Protein 3FVV (pdb70)

Nearest PDB structures (foldseek):
  3fvv-assembly1_A  TM=1.005E+00  e=2.961E-49  Bordetella pertussis
  5jjb-assembly1_A-2  TM=7.459E-01  e=6.438E-13  Mycobacterium avium 104
  1l7p-assembly2_B  TM=7.415E-01  e=2.964E-12  Methanocaldococcus jannaschii
  5t41-assembly1_A  TM=7.470E-01  e=2.449E-12  Mycobacterium avium 104
  4eze-assembly1_A  TM=8.118E-01  e=3.121E-11  Salmonella enterica subsp. enterica serovar Typhi str. Ty2

Secondary structure (DSSP, 8-state):
---EEEEE--BTTTBSS-HHHHHHHHHHHTTSSSSHHHHHHHHHHHHHHHHHT-S-HHHHHHHHHHHHHTS-HHHHHHHHHHHIIIIIGGG--HHHHHHHHHHHHTT-EEEEEESS-HHHHHHHHHHTT--EEEE-EEEEETTEEEEEEESS-SSTHHHHHHHHHHHHHTT--GGGSSEEEEEE--GGGHHHHHHSSEEEEES--HHHHHHHHHHT-EEE---/-EEEEE-TBTTTBSS-HHHHHHHHHHHTTSSSSHHHHHHHHHHHHHHHHTTSS-HHHHHHHHHHHHHTS-HHHHHHHHHHHIIIIIHHH--HHHHHHHHHHHHHT-EEEEEESS-HHHHHHHHHHTT--EEEE-EEEEETTEEEEEEESS-SSTHHHHHHHHHHHHHTT--GGGSSEEEEEE--GGGHHHHHHSSEEEEES--HHHHHHHHHHT-EEE---

Solvent-accessible surface area: 18667 Å² total; per-residue (Å²): 159,124,110,64,0,0,0,0,12,0,22,81,0,0,0,59,26,36,0,32,51,50,3,0,12,4,0,0,111,40,41,57,20,48,66,66,70,93,2,97,182,116,5,49,52,13,56,93,98,58,106,186,63,113,28,62,32,94,78,16,27,58,56,14,2,32,22,0,27,76,32,23,11,26,76,0,3,31,40,2,31,46,0,5,58,86,21,0,45,95,17,34,37,95,90,0,16,72,28,0,94,44,14,17,66,65,16,8,9,5,0,0,0,1,40,3,5,22,11,0,0,43,23,0,4,47,0,2,1,5,95,52,48,3,1,4,45,14,22,44,122,73,12,103,12,23,13,140,34,97,62,48,49,0,48,88,115,10,7,34,68,35,1,60,105,42,0,68,73,87,65,55,51,37,77,70,19,56,39,2,27,0,13,0,20,29,69,52,4,24,41,0,1,100,39,11,88,100,15,12,0,0,29,10,43,118,33,0,76,124,38,0,123,86,119,68,38,102,42,51,88,18,98,156,59,0,0,0,0,11,0,23,83,0,1,0,59,25,32,0,30,51,45,2,0,23,7,0,0,112,57,46,71,20,48,66,52,42,82,3,109,148,104,4,67,61,10,63,98,88,74,125,154,65,102,25,79,27,130,75,15,30,112,50,14,4,30,20,0,30,70,38,6,9,24,78,0,0,32,36,2,32,60,0,4,108,81,20,0,51,96,16,30,33,104,73,0,17,75,29,0,103,45,13,16,69,63,23,11,23,5,0,0,0,1,43,5,6,19,10,0,0,41,24,0,5,49,0,2,2,5,93,55,53,2,1,6,47,14,19,47,161,61,9,101,15,52,14,151,40,99,59,45,52,0,47,104,109,9,6,31,63,32,1,66,102,43,0,67,73,76,66,60,55,36,74,83,21,84,37,4,30,0,17,0,19,30,69,48,5,22,30,0,1,97,43,8,80,101,17,6,0,0,28,10,46,117,30,0,95,123,38,0,137,92,118,68,34,108,48,35,88,26,108

Organism: Bordetella pertussis (strain Tohama I / ATCC BAA-589 / NCTC 13251) (NCBI:txid257313)

Structure (mmCIF, N/CA/C/O backbone):
data_3FVV
#
_entry.id   3FVV
#
_cell.length_a   86.398
_cell.length_b   86.398
_cell.length_c   219.276
_cell.angle_alpha   90.00
_cell.angle_beta   90.00
_cell.angle_gamma   120.00
#
_symmetry.space_group_name_H-M   'P 61 2 2'
#
loop_
_entity.id
_entity.type
_entity.pdbx_description
1 polymer 'uncharacterized protein'
2 non-polymer 'SULFATE ION'
3 water water
#
loop_
_atom_site.group_PDB
_atom_site.id
_atom_site.type_symbol
_atom_site.label_atom_id
_atom_site.label_alt_id
_atom_site.label_comp_id
_atom_site.label_asym_id
_atom_site.label_entity_id
_atom_site.label_seq_id
_atom_site.pdbx_PDB_ins_code
_atom_site.Cartn_x
_atom_site.Cartn_y
_atom_site.Cartn_z
_atom_site.occupancy
_atom_site.B_iso_or_equiv
_atom_site.auth_seq_id
_atom_site.auth_comp_id
_atom_site.auth_asym_id
_atom_site.auth_atom_id
_atom_site.pdbx_PDB_model_num
ATOM 1 N N . THR A 1 2 ? 60.572 29.196 -21.869 1.00 44.22 2 THR A N 1
ATOM 2 C CA . THR A 1 2 ? 61.012 30.336 -20.988 1.00 43.68 2 THR A CA 1
ATOM 3 C C . THR A 1 2 ? 61.365 29.825 -19.562 1.00 41.73 2 THR A C 1
ATOM 4 O O . THR A 1 2 ? 60.948 28.740 -19.156 1.00 42.29 2 THR A O 1
ATOM 8 N N . THR A 1 3 ? 62.159 30.606 -18.836 1.00 39.13 3 THR A N 1
ATOM 9 C CA . THR A 1 3 ? 62.686 30.209 -17.538 1.00 36.62 3 THR A CA 1
ATOM 10 C C . THR A 1 3 ? 61.788 30.529 -16.316 1.00 33.75 3 THR A C 1
ATOM 11 O O . THR A 1 3 ? 62.133 30.194 -15.194 1.00 32.47 3 THR A O 1
ATOM 15 N N . ARG A 1 4 ? 60.649 31.182 -16.513 1.00 31.23 4 ARG A N 1
ATOM 16 C CA . ARG A 1 4 ? 59.784 31.517 -15.386 1.00 28.83 4 ARG A CA 1
ATOM 17 C C . ARG A 1 4 ? 59.285 30.294 -14.564 1.00 25.57 4 ARG A C 1
ATOM 18 O O . ARG A 1 4 ? 59.145 29.194 -15.079 1.00 25.16 4 ARG A O 1
ATOM 26 N N . ARG A 1 5 ? 59.066 30.484 -13.272 1.00 21.55 5 ARG A N 1
ATOM 27 C CA . ARG A 1 5 ? 58.479 29.432 -12.449 1.00 19.60 5 ARG A CA 1
ATOM 28 C C . ARG A 1 5 ? 57.125 29.891 -11.910 1.00 17.65 5 ARG A C 1
ATOM 29 O O . ARG A 1 5 ? 56.831 31.088 -11.874 1.00 16.09 5 ARG A O 1
ATOM 37 N N . LEU A 1 6 ? 56.295 28.930 -11.548 1.00 16.49 6 LEU A N 1
ATOM 38 C CA . LEU A 1 6 ? 54.993 29.217 -10.934 1.00 15.66 6 LEU A CA 1
ATOM 39 C C . LEU A 1 6 ? 55.116 28.844 -9.455 1.00 15.26 6 LEU A C 1
ATOM 40 O O . LEU A 1 6 ? 55.677 27.774 -9.106 1.00 13.66 6 LEU A O 1
ATOM 45 N N . ALA A 1 7 ? 54.574 29.703 -8.597 1.00 12.80 7 ALA A N 1
ATOM 46 C CA . ALA A 1 7 ? 54.547 29.396 -7.196 1.00 12.07 7 ALA A CA 1
ATOM 47 C C . ALA A 1 7 ? 53.157 29.550 -6.608 1.00 12.05 7 ALA A C 1
ATOM 48 O O . ALA A 1 7 ? 52.610 30.666 -6.526 1.00 13.93 7 ALA A O 1
ATOM 50 N N . LEU A 1 8 ? 52.615 28.447 -6.122 1.00 11.79 8 LEU A N 1
ATOM 51 C CA . LEU A 1 8 ? 51.295 28.394 -5.549 1.00 12.29 8 LEU A CA 1
ATOM 52 C C . LEU A 1 8 ? 51.420 28.136 -4.044 1.00 12.84 8 LEU A C 1
ATOM 53 O O . LEU A 1 8 ? 52.175 27.250 -3.594 1.00 12.49 8 LEU A O 1
ATOM 58 N N . PHE A 1 9 ? 50.624 28.886 -3.290 1.00 12.26 9 PHE A N 1
ATOM 59 C CA . PHE A 1 9 ? 50.561 28.770 -1.857 1.00 12.53 9 PHE A CA 1
ATOM 60 C C . PHE A 1 9 ? 49.179 28.453 -1.340 1.00 12.50 9 PHE A C 1
ATOM 61 O O . PHE A 1 9 ? 48.238 29.170 -1.597 1.00 12.07 9 PHE A O 1
ATOM 69 N N . ASP A 1 10 ? 49.081 27.387 -0.575 1.00 13.65 10 ASP A N 1
ATOM 70 C CA . ASP A 1 10 ? 47.929 27.170 0.314 1.00 13.44 10 ASP A CA 1
ATOM 71 C C . ASP A 1 10 ? 47.930 28.256 1.408 1.00 12.99 10 ASP A C 1
ATOM 72 O O . ASP A 1 10 ? 48.959 28.821 1.723 1.00 12.84 10 ASP A O 1
ATOM 77 N N . LEU A 1 11 ? 46.785 28.571 1.999 1.00 13.97 11 LEU A N 1
ATOM 78 C CA . LEU A 1 11 ? 46.733 29.562 3.070 1.00 12.90 11 LEU A CA 1
ATOM 79 C C . LEU A 1 11 ? 46.638 28.963 4.485 1.00 13.44 11 LEU A C 1
ATOM 80 O O . LEU A 1 11 ? 47.578 29.099 5.283 1.00 12.10 11 LEU A O 1
ATOM 85 N N . ASP A 1 12 ? 45.535 28.290 4.790 1.00 13.38 12 ASP A N 1
ATOM 86 C CA . ASP A 1 12 ? 45.237 27.967 6.187 1.00 13.62 12 ASP A CA 1
ATOM 87 C C . ASP A 1 12 ? 46.175 26.910 6.689 1.00 13.05 12 ASP A C 1
ATOM 88 O O . ASP A 1 12 ? 46.251 25.856 6.112 1.00 12.36 12 ASP A O 1
ATOM 93 N N . HIS A 1 13 ? 46.935 27.248 7.735 1.00 13.64 13 HIS A N 1
ATOM 94 C CA . HIS A 1 13 ? 47.936 26.361 8.355 1.00 14.54 13 HIS A CA 1
ATOM 95 C C . HIS A 1 13 ? 49.179 26.207 7.520 1.00 14.96 13 HIS A C 1
ATOM 96 O O . HIS A 1 13 ? 50.087 25.513 7.918 1.00 16.68 13 HIS A O 1
ATOM 103 N N . THR A 1 14 ? 49.243 26.869 6.375 1.00 14.63 14 THR A N 1
ATOM 104 C CA . THR A 1 14 ? 50.454 26.867 5.533 1.00 14.58 14 THR A CA 1
ATOM 105 C C . THR A 1 14 ? 51.122 28.218 5.683 1.00 13.58 14 THR A C 1
ATOM 106 O O . THR A 1 14 ? 52.211 28.303 6.185 1.00 15.36 14 THR A O 1
ATOM 110 N N . LEU A 1 15 ? 50.450 29.285 5.261 1.00 14.03 15 LEU A N 1
ATOM 111 C CA . LEU A 1 15 ? 51.012 30.624 5.418 1.00 14.74 15 LEU A CA 1
ATOM 112 C C . LEU A 1 15 ? 50.572 31.268 6.724 1.00 14.01 15 LEU A C 1
ATOM 113 O O . LEU A 1 15 ? 51.243 32.159 7.187 1.00 15.66 15 LEU A O 1
ATOM 118 N N . LEU A 1 16 ? 49.472 30.791 7.352 1.00 14.00 16 LEU A N 1
ATOM 119 C CA . LEU A 1 16 ? 49.001 31.342 8.610 1.00 13.39 16 LEU A CA 1
ATOM 120 C C . LEU A 1 16 ? 48.888 30.194 9.625 1.00 13.51 16 LEU A C 1
ATOM 121 O O . LEU A 1 16 ? 48.506 29.082 9.257 1.00 11.22 16 LEU A O 1
ATOM 126 N N . PRO A 1 17 ? 49.236 30.456 10.895 1.00 13.75 17 PRO A N 1
ATOM 127 C CA . PRO A 1 17 ? 49.187 29.417 11.905 1.00 14.58 17 PRO A CA 1
ATOM 128 C C . PRO A 1 17 ? 47.766 29.261 12.426 1.00 15.27 17 PRO A C 1
ATOM 129 O O . PRO A 1 17 ? 47.581 29.000 13.558 1.00 16.13 17 PRO A O 1
ATOM 133 N N . LEU A 1 18 ? 46.768 29.393 11.571 1.00 14.94 18 LEU A N 1
ATOM 134 C CA . LEU A 1 18 ? 45.408 29.244 11.990 1.00 14.99 18 LEU A CA 1
ATOM 135 C C . LEU A 1 18 ? 44.567 28.918 10.741 1.00 14.69 18 LEU A C 1
ATOM 136 O O . LEU A 1 18 ? 45.058 28.938 9.593 1.00 12.87 18 LEU A O 1
ATOM 141 N N . ASP A 1 19 ? 43.310 28.592 10.978 1.00 14.53 19 ASP A N 1
ATOM 142 C CA . ASP A 1 19 ? 42.332 28.411 9.916 1.00 14.62 19 ASP A CA 1
ATOM 143 C C . ASP A 1 19 ? 41.489 29.671 9.822 1.00 13.26 19 ASP A C 1
ATOM 144 O O . ASP A 1 19 ? 40.614 29.961 10.671 1.00 12.54 19 ASP A O 1
ATOM 149 N N . SER A 1 20 ? 41.705 30.395 8.747 1.00 11.78 20 SER A N 1
ATOM 150 C CA . SER A 1 20 ? 41.081 31.676 8.570 1.00 12.51 20 SER A CA 1
ATOM 151 C C . SER A 1 20 ? 39.529 31.521 8.415 1.00 12.66 20 SER A C 1
ATOM 152 O O . SER A 1 20 ? 38.772 32.390 8.791 1.00 13.90 20 SER A O 1
ATOM 155 N N . ASP A 1 21 ? 39.069 30.376 7.951 1.00 13.05 21 ASP A N 1
ATOM 156 C CA . ASP A 1 21 ? 37.624 30.152 7.689 1.00 12.99 21 ASP A CA 1
ATOM 157 C C . ASP A 1 21 ? 36.927 30.122 9.067 1.00 13.05 21 ASP A C 1
ATOM 158 O O . ASP A 1 21 ? 36.072 30.939 9.361 1.00 11.71 21 ASP A O 1
ATOM 163 N N . TYR A 1 22 ? 37.365 29.202 9.921 1.00 14.96 22 TYR A N 1
ATOM 164 C CA . TYR A 1 22 ? 36.852 29.048 11.289 1.00 15.43 22 TYR A CA 1
ATOM 165 C C . TYR A 1 22 ? 37.047 30.325 12.126 1.00 14.62 22 TYR A C 1
ATOM 166 O O . TYR A 1 22 ? 36.110 30.798 12.771 1.00 14.23 22 TYR A O 1
ATOM 175 N N . GLN A 1 23 ? 38.223 30.944 12.060 1.00 14.67 23 GLN A N 1
ATOM 176 C CA . GLN A 1 23 ? 38.478 32.168 12.875 1.00 13.92 23 GLN A CA 1
ATOM 177 C C . GLN A 1 23 ? 37.523 33.310 12.449 1.00 13.44 23 GLN A C 1
ATOM 178 O O . GLN A 1 23 ? 36.994 34.052 13.279 1.00 12.13 23 GLN A O 1
ATOM 184 N N . TRP A 1 24 ? 37.246 33.406 11.164 1.00 13.32 24 TRP A N 1
ATOM 185 C CA . TRP A 1 24 ? 36.260 34.379 10.726 1.00 12.96 24 TRP A CA 1
ATOM 186 C C . TRP A 1 24 ? 34.855 34.101 11.267 1.00 13.94 24 TRP A C 1
ATOM 187 O O . TRP A 1 24 ? 34.213 35.053 11.735 1.00 14.40 24 TRP A O 1
ATOM 198 N N . ALA A 1 25 ? 34.381 32.844 11.196 1.00 12.34 25 ALA A N 1
ATOM 199 C CA . ALA A 1 25 ? 33.096 32.458 11.788 1.00 12.85 25 ALA A CA 1
ATOM 200 C C . ALA A 1 25 ? 33.071 32.763 13.259 1.00 13.37 25 ALA A C 1
ATOM 201 O O . ALA A 1 25 ? 32.099 33.334 13.822 1.00 13.97 25 ALA A O 1
ATOM 203 N N . ASP A 1 26 ? 34.160 32.393 13.917 1.00 14.53 26 ASP A N 1
ATOM 204 C CA . ASP A 1 26 ? 34.253 32.583 15.337 1.00 14.75 26 ASP A CA 1
ATOM 205 C C . ASP A 1 26 ? 34.327 34.061 15.678 1.00 14.91 26 ASP A C 1
ATOM 206 O O . ASP A 1 26 ? 33.779 34.493 16.688 1.00 14.22 26 ASP A O 1
ATOM 211 N N . PHE A 1 27 ? 34.995 34.837 14.830 1.00 14.05 27 PHE A N 1
ATOM 212 C CA . PHE A 1 27 ? 35.087 36.278 15.014 1.00 13.81 27 PHE A CA 1
ATOM 213 C C . PHE A 1 27 ? 33.701 36.928 14.919 1.00 13.17 27 PHE A C 1
ATOM 214 O O . PHE A 1 27 ? 33.331 37.768 15.748 1.00 12.60 27 PHE A O 1
ATOM 222 N N . LEU A 1 28 ? 32.916 36.534 13.926 1.00 13.24 28 LEU A N 1
ATOM 223 C CA . LEU A 1 28 ? 31.543 37.055 13.797 1.00 12.78 28 LEU A CA 1
ATOM 224 C C . LEU A 1 28 ? 30.678 36.606 14.986 1.00 12.83 28 LEU A C 1
ATOM 225 O O . LEU A 1 28 ? 29.916 37.426 15.549 1.00 13.29 28 LEU A O 1
ATOM 230 N N . ALA A 1 29 ? 30.827 35.355 15.421 1.00 13.59 29 ALA A N 1
ATOM 231 C CA . ALA A 1 29 ? 30.078 34.840 16.609 1.00 14.23 29 ALA A CA 1
ATOM 232 C C . ALA A 1 29 ? 30.369 35.698 17.878 1.00 15.78 29 ALA A C 1
ATOM 233 O O . ALA A 1 29 ? 29.437 36.225 18.532 1.00 14.86 29 ALA A O 1
ATOM 235 N N . ARG A 1 30 ? 31.661 35.768 18.215 1.00 16.25 30 ARG A N 1
ATOM 236 C CA . ARG A 1 30 ? 32.217 36.507 19.359 1.00 18.36 30 ARG A CA 1
ATOM 237 C C . ARG A 1 30 ? 31.829 37.946 19.431 1.00 18.68 30 ARG A C 1
ATOM 238 O O . ARG A 1 30 ? 31.842 38.534 20.461 1.00 17.32 30 ARG A O 1
ATOM 246 N N . THR A 1 31 ? 31.623 38.540 18.284 1.00 20.27 31 THR A N 1
ATOM 247 C CA . THR A 1 31 ? 31.654 39.933 18.151 1.00 21.21 31 THR A CA 1
ATOM 248 C C . THR A 1 31 ? 30.312 40.682 17.923 1.00 23.28 31 THR A C 1
ATOM 249 O O . THR A 1 31 ? 30.329 41.757 17.359 1.00 25.88 31 THR A O 1
ATOM 253 N N . GLY A 1 32 ? 29.124 40.237 18.265 1.00 24.34 32 GLY A N 1
ATOM 254 C CA . GLY A 1 32 ? 28.456 39.082 17.874 1.00 25.03 32 GLY A CA 1
ATOM 255 C C . GLY A 1 32 ? 27.500 39.634 16.768 1.00 25.73 32 GLY A C 1
ATOM 256 O O . GLY A 1 32 ? 26.539 40.393 16.996 1.00 26.29 32 GLY A O 1
ATOM 257 N N . ARG A 1 33 ? 27.840 39.274 15.548 1.00 24.54 33 ARG A N 1
ATOM 258 C CA . ARG A 1 33 ? 27.204 39.732 14.368 1.00 24.66 33 ARG A CA 1
ATOM 259 C C . ARG A 1 33 ? 26.592 38.5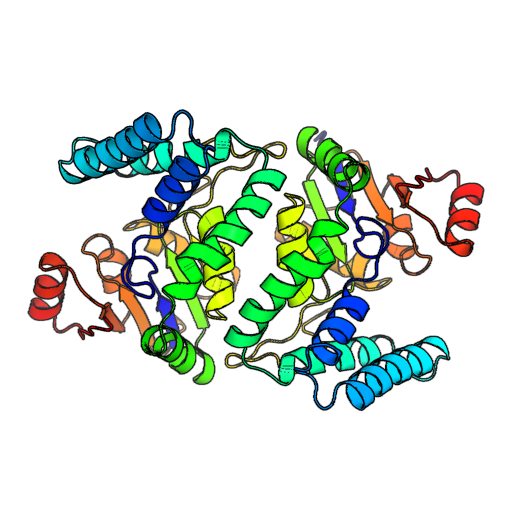31 13.710 1.00 24.87 33 ARG A C 1
ATOM 260 O O . ARG A 1 33 ? 26.210 38.602 12.575 1.00 24.79 33 ARG A O 1
ATOM 268 N N . ALA A 1 34 ? 26.502 37.419 14.444 1.00 25.56 34 ALA A N 1
ATOM 269 C CA . ALA A 1 34 ? 25.939 36.157 13.890 1.00 26.35 34 ALA A CA 1
ATOM 270 C C . ALA A 1 34 ? 24.852 35.661 14.843 1.00 27.42 34 ALA A C 1
ATOM 271 O O . ALA A 1 34 ? 24.605 34.463 14.934 1.00 28.24 34 ALA A O 1
ATOM 273 N N . GLY A 1 35 ? 24.244 36.599 15.583 1.00 28.93 35 GLY A N 1
ATOM 274 C CA . GLY A 1 35 ? 23.255 36.268 16.629 1.00 29.58 35 GLY A CA 1
ATOM 275 C C . GLY A 1 35 ? 23.807 36.332 18.044 1.00 30.47 35 GLY A C 1
ATOM 276 O O . GLY A 1 35 ? 24.821 36.960 18.321 1.00 29.25 35 GLY A O 1
ATOM 277 N N . ASP A 1 36 ? 23.104 35.696 18.979 1.00 32.18 36 ASP A N 1
ATOM 278 C CA . ASP A 1 36 ? 23.648 35.519 20.333 1.00 32.20 36 ASP A CA 1
ATOM 279 C C . ASP A 1 36 ? 24.993 34.779 20.258 1.00 31.60 36 ASP A C 1
ATOM 280 O O . ASP A 1 36 ? 25.100 33.684 19.650 1.00 30.92 36 ASP A O 1
ATOM 285 N N . PRO A 1 37 ? 26.031 35.380 20.862 1.00 30.52 37 PRO A N 1
ATOM 286 C CA . PRO A 1 37 ? 27.358 34.790 20.751 1.00 30.48 37 PRO A CA 1
ATOM 287 C C . PRO A 1 37 ? 27.410 33.267 20.986 1.00 30.74 37 PRO A C 1
ATOM 288 O O . PRO A 1 37 ? 27.932 32.520 20.140 1.00 29.02 37 PRO A O 1
ATOM 292 N N . ALA A 1 38 ? 26.820 32.820 22.112 1.00 31.38 38 ALA A N 1
ATOM 293 C CA . ALA A 1 38 ? 26.861 31.405 22.527 1.00 32.26 38 ALA A CA 1
ATOM 294 C C . ALA A 1 38 ? 26.307 30.477 21.466 1.00 33.02 38 ALA A C 1
ATOM 295 O O . ALA A 1 38 ? 26.940 29.509 21.071 1.00 33.77 38 ALA A O 1
ATOM 297 N N . GLU A 1 39 ? 25.114 30.795 21.006 1.00 34.68 39 GLU A N 1
ATOM 298 C CA . GLU A 1 39 ? 24.409 29.985 20.027 1.00 35.79 39 GLU A CA 1
ATOM 299 C C . GLU A 1 39 ? 25.171 30.008 18.692 1.00 35.79 39 GLU A C 1
ATOM 300 O O . GLU A 1 39 ? 25.233 29.002 17.966 1.00 35.33 39 GLU A O 1
ATOM 306 N N . ALA A 1 40 ? 25.742 31.173 18.377 1.00 35.74 40 ALA A N 1
ATOM 307 C CA . ALA A 1 40 ? 26.576 31.330 17.182 1.00 35.46 40 ALA A CA 1
ATOM 308 C C . ALA A 1 40 ? 27.789 30.388 17.225 1.00 35.48 40 ALA A C 1
ATOM 309 O O . ALA A 1 40 ? 28.036 29.619 16.298 1.00 35.08 40 ALA A O 1
ATOM 311 N N . ARG A 1 41 ? 28.550 30.448 18.308 1.00 35.75 41 ARG A N 1
ATOM 312 C CA . ARG A 1 41 ? 29.726 29.585 18.421 1.00 36.89 41 ARG A CA 1
ATOM 313 C C . ARG A 1 41 ? 29.277 28.123 18.445 1.00 36.76 41 ARG A C 1
ATOM 314 O O . ARG A 1 41 ? 29.919 27.249 17.839 1.00 35.60 41 ARG A O 1
ATOM 322 N N . ARG A 1 42 ? 28.163 27.869 19.135 1.00 36.75 42 ARG A N 1
ATOM 323 C CA . ARG A 1 42 ? 27.620 26.522 19.186 1.00 38.01 42 ARG A CA 1
ATOM 324 C C . ARG A 1 42 ? 27.274 26.029 17.786 1.00 37.57 42 ARG A C 1
ATOM 325 O O . ARG A 1 42 ? 27.648 24.926 17.406 1.00 36.83 42 ARG A O 1
ATOM 333 N N . ARG A 1 43 ? 26.567 26.858 17.015 1.00 37.08 43 ARG A N 1
ATOM 334 C CA . ARG A 1 43 ? 26.250 26.495 15.649 1.00 37.29 43 ARG A CA 1
ATOM 335 C C . ARG A 1 43 ? 27.497 26.305 14.770 1.00 35.77 43 ARG A C 1
ATOM 336 O O . ARG A 1 43 ? 27.554 25.355 13.997 1.00 34.78 43 ARG A O 1
ATOM 344 N N . ASN A 1 44 ? 28.486 27.195 14.893 1.00 34.76 44 ASN A N 1
ATOM 345 C CA . ASN A 1 44 ? 29.813 26.975 14.223 1.00 34.68 44 ASN A CA 1
ATOM 346 C C . ASN A 1 44 ? 30.464 25.616 14.535 1.00 35.19 44 ASN A C 1
ATOM 347 O O . ASN A 1 44 ? 30.889 24.880 13.628 1.00 34.59 44 ASN A O 1
ATOM 352 N N . ASP A 1 45 ? 30.542 25.297 15.828 1.00 35.55 45 ASP A N 1
ATOM 353 C CA . ASP A 1 45 ? 31.219 24.075 16.253 1.00 36.89 45 ASP A CA 1
ATOM 354 C C . ASP A 1 45 ? 30.434 22.870 15.778 1.00 37.02 45 ASP A C 1
ATOM 355 O O . ASP A 1 45 ? 31.009 21.909 15.232 1.00 36.95 45 ASP A O 1
ATOM 360 N N . ASP A 1 46 ? 29.124 22.947 15.925 1.00 36.92 46 ASP A N 1
ATOM 361 C CA . ASP A 1 46 ? 28.276 21.864 15.480 1.00 38.42 46 ASP A CA 1
ATOM 362 C C . ASP A 1 46 ? 28.400 21.600 13.938 1.00 38.78 46 ASP A C 1
ATOM 363 O O . ASP A 1 46 ? 28.431 20.428 13.507 1.00 37.37 46 ASP A O 1
ATOM 368 N N . LEU A 1 47 ? 28.495 22.671 13.125 1.00 38.68 47 LEU A N 1
ATOM 369 C CA . LEU A 1 47 ? 28.857 22.503 11.710 1.00 38.57 47 LEU A CA 1
ATOM 370 C C . LEU A 1 47 ? 30.191 21.751 11.545 1.00 38.54 47 LEU A C 1
ATOM 371 O O . LEU A 1 47 ? 30.264 20.762 10.838 1.00 38.07 47 LEU A O 1
ATOM 376 N N . MET A 1 48 ? 31.247 22.240 12.165 1.00 39.20 48 MET A N 1
ATOM 377 C CA . MET A 1 48 ? 32.547 21.593 12.021 1.00 40.16 48 MET A CA 1
ATOM 378 C C . MET A 1 48 ? 32.442 20.127 12.512 1.00 40.64 48 MET A C 1
ATOM 379 O O . MET A 1 48 ? 32.971 19.229 11.872 1.00 39.67 48 MET A O 1
ATOM 384 N N . GLU A 1 49 ? 31.747 19.893 13.633 1.00 41.55 49 GLU A N 1
ATOM 385 C CA . GLU A 1 49 ? 31.626 18.522 14.180 1.00 42.48 49 GLU A CA 1
ATOM 386 C C . GLU A 1 49 ? 30.931 17.611 13.141 1.00 42.92 49 GLU A C 1
ATOM 387 O O . GLU A 1 49 ? 31.499 16.594 12.752 1.00 42.86 49 GLU A O 1
ATOM 393 N N . ARG A 1 50 ? 29.746 17.996 12.653 1.00 42.66 50 ARG A N 1
ATOM 394 C CA . ARG A 1 50 ? 29.045 17.201 11.629 1.00 43.20 50 ARG A CA 1
ATOM 395 C C . ARG A 1 50 ? 29.871 16.994 10.336 1.00 43.28 50 ARG A C 1
ATOM 396 O O . ARG A 1 50 ? 29.854 15.895 9.755 1.00 43.36 50 ARG A O 1
ATOM 404 N N . TYR A 1 51 ? 30.597 18.025 9.894 1.00 42.59 51 TYR A N 1
ATOM 405 C CA . TYR A 1 51 ? 31.477 17.885 8.739 1.00 42.32 51 TYR A CA 1
ATOM 406 C C . TYR A 1 51 ? 32.597 16.901 9.079 1.00 42.23 51 TYR A C 1
ATOM 407 O O . TYR A 1 51 ? 32.806 15.956 8.352 1.00 41.75 51 TYR A O 1
ATOM 416 N N . ASN A 1 52 ? 33.289 17.120 10.192 1.00 42.30 52 ASN A N 1
ATOM 417 C CA . ASN A 1 52 ? 34.361 16.222 10.650 1.00 43.33 52 ASN A CA 1
ATOM 418 C C . ASN A 1 52 ? 33.948 14.761 10.872 1.00 43.78 52 ASN A C 1
ATOM 419 O O . ASN A 1 52 ? 34.753 13.868 10.676 1.00 43.23 52 ASN A O 1
ATOM 424 N N . ARG A 1 53 ? 32.702 14.533 11.281 1.00 44.79 53 ARG A N 1
ATOM 425 C CA . ARG A 1 53 ? 32.166 13.170 11.490 1.00 45.24 53 ARG A CA 1
ATOM 426 C C . ARG A 1 53 ? 31.714 12.515 10.167 1.00 44.88 53 ARG A C 1
ATOM 427 O O . ARG A 1 53 ? 31.528 11.301 10.100 1.00 45.48 53 ARG A O 1
ATOM 435 N N . GLY A 1 54 ? 31.578 13.323 9.114 1.00 44.30 54 GLY A N 1
ATOM 436 C CA . GLY A 1 54 ? 31.219 12.831 7.787 1.00 43.54 54 GLY A CA 1
ATOM 437 C C . GLY A 1 54 ? 29.750 13.010 7.469 1.00 42.72 54 GLY A C 1
ATOM 438 O O . GLY A 1 54 ? 29.274 12.502 6.469 1.00 42.86 54 GLY A O 1
ATOM 439 N N . GLU A 1 55 ? 29.042 13.784 8.283 1.00 41.65 55 GLU A N 1
ATOM 440 C CA . GLU A 1 55 ? 27.583 13.904 8.160 1.00 40.82 55 GLU A CA 1
ATOM 441 C C . GLU A 1 55 ? 27.164 15.038 7.219 1.00 39.50 55 GLU A C 1
ATOM 442 O O . GLU A 1 55 ? 26.017 15.050 6.777 1.00 38.82 55 GLU A O 1
ATOM 448 N N . LEU A 1 56 ? 28.091 15.976 6.921 1.00 38.00 56 LEU A N 1
ATOM 449 C CA . LEU A 1 56 ? 27.875 17.065 5.925 1.00 36.57 56 LEU A CA 1
ATOM 450 C C . LEU A 1 56 ? 28.879 16.981 4.755 1.00 35.48 56 LEU A C 1
ATOM 451 O O . LEU A 1 56 ? 30.008 16.530 4.919 1.00 35.87 56 LEU A O 1
ATOM 456 N N . THR A 1 57 ? 28.444 17.375 3.566 1.00 34.16 57 THR A N 1
ATOM 457 C CA . THR A 1 57 ? 29.300 17.430 2.400 1.00 32.94 57 THR A CA 1
ATOM 458 C C . THR A 1 57 ? 30.247 18.648 2.517 1.00 32.55 57 THR A C 1
ATOM 459 O O . THR A 1 57 ? 29.955 19.590 3.285 1.00 31.24 57 THR A O 1
ATOM 463 N N . ALA A 1 58 ? 31.345 18.623 1.755 1.00 30.59 58 ALA A N 1
ATOM 464 C CA . ALA A 1 58 ? 32.249 19.776 1.627 1.00 30.72 58 ALA A CA 1
ATOM 465 C C . ALA A 1 58 ? 31.510 21.027 1.116 1.00 30.12 58 ALA A C 1
ATOM 466 O O . ALA A 1 58 ? 31.672 22.085 1.690 1.00 30.91 58 ALA A O 1
ATOM 468 N N . GLU A 1 59 ? 30.646 20.870 0.106 1.00 29.89 59 GLU A N 1
ATOM 469 C CA . GLU A 1 59 ? 29.707 21.909 -0.384 1.00 29.32 59 GLU A CA 1
ATOM 470 C C . GLU A 1 59 ? 28.849 22.494 0.737 1.00 27.27 59 GLU A C 1
ATOM 471 O O . GLU A 1 59 ? 28.630 23.680 0.810 1.00 25.95 59 GLU A O 1
ATOM 477 N N . GLN A 1 60 ? 28.350 21.655 1.620 1.00 26.79 60 GLN A N 1
ATOM 478 C CA . GLN A 1 60 ? 27.414 22.115 2.627 1.00 26.17 60 GLN A CA 1
ATOM 479 C C . GLN A 1 60 ? 28.173 22.874 3.670 1.00 24.63 60 GLN A C 1
ATOM 480 O O . GLN A 1 60 ? 27.687 23.862 4.188 1.00 22.97 60 GLN A O 1
ATOM 486 N N . ALA A 1 61 ? 29.375 22.417 3.993 1.00 23.50 61 ALA A N 1
ATOM 487 C CA . ALA A 1 61 ? 30.155 23.151 4.977 1.00 23.73 61 ALA A CA 1
ATOM 488 C C . ALA A 1 61 ? 30.453 24.531 4.344 1.00 23.61 61 ALA A C 1
ATOM 489 O O . ALA A 1 61 ? 30.253 25.595 4.962 1.00 22.69 61 ALA A O 1
ATOM 491 N N . ALA A 1 62 ? 30.876 24.520 3.077 1.00 24.33 62 ALA A N 1
ATOM 492 C CA . ALA A 1 62 ? 31.240 25.802 2.405 1.00 23.73 62 ALA A CA 1
ATOM 493 C C . ALA A 1 62 ? 30.019 26.688 2.401 1.00 23.82 62 ALA A C 1
ATOM 494 O O . ALA A 1 62 ? 30.105 27.876 2.743 1.00 22.64 62 ALA A O 1
ATOM 496 N N . GLU A 1 63 ? 28.856 26.106 2.095 1.00 23.50 63 GLU A N 1
ATOM 497 C CA . GLU A 1 63 ? 27.618 26.901 2.126 1.00 23.70 63 GLU A CA 1
ATOM 498 C C . GLU A 1 63 ? 27.287 27.545 3.447 1.00 22.25 63 GLU A C 1
ATOM 499 O O . GLU A 1 63 ? 26.944 28.727 3.471 1.00 23.24 63 GLU A O 1
ATOM 505 N N . PHE A 1 64 ? 27.391 26.801 4.550 1.00 20.76 64 PHE A N 1
ATOM 506 C CA . PHE A 1 64 ? 27.155 27.398 5.903 1.00 19.26 64 PHE A CA 1
ATOM 507 C C . PHE A 1 64 ? 28.037 28.658 6.118 1.00 16.99 64 PHE A C 1
ATOM 508 O O . PHE A 1 64 ? 27.601 29.679 6.649 1.00 17.84 64 PHE A O 1
ATOM 516 N N . MET A 1 65 ? 29.297 28.539 5.749 1.00 15.50 65 MET A N 1
ATOM 517 C CA . MET A 1 65 ? 30.249 29.655 5.810 1.00 15.59 65 MET A CA 1
ATOM 518 C C . MET A 1 65 ? 29.818 30.862 4.960 1.00 14.72 65 MET A C 1
ATOM 519 O O . MET A 1 65 ? 29.882 31.994 5.406 1.00 16.48 65 MET A O 1
ATOM 524 N N . LEU A 1 66 ? 29.324 30.633 3.756 1.00 15.10 66 LEU A N 1
ATOM 525 C CA . LEU A 1 66 ? 28.852 31.720 2.894 1.00 15.05 66 LEU A CA 1
ATOM 526 C C . LEU A 1 66 ? 27.565 32.300 3.409 1.00 14.69 66 LEU A C 1
ATOM 527 O O . LEU A 1 66 ? 27.251 33.482 3.144 1.00 14.48 66 LEU A O 1
ATOM 532 N N . GLY A 1 67 ? 26.812 31.485 4.140 1.00 14.68 67 GLY A N 1
ATOM 533 C CA . GLY A 1 67 ? 25.569 31.931 4.725 1.00 14.02 67 GLY A CA 1
ATOM 534 C C . GLY A 1 67 ? 25.882 32.985 5.756 1.00 15.70 67 GLY A C 1
ATOM 535 O O . GLY A 1 67 ? 25.060 33.846 6.017 1.00 15.96 67 GLY A O 1
ATOM 536 N N . LEU A 1 68 ? 27.079 32.956 6.340 1.00 15.43 68 LEU A N 1
ATOM 537 C CA . LEU A 1 68 ? 27.448 34.033 7.245 1.00 15.78 68 LEU A CA 1
ATOM 538 C C . LEU A 1 68 ? 27.538 35.418 6.541 1.00 15.00 68 LEU A C 1
ATOM 539 O O . LEU A 1 68 ? 27.279 36.442 7.132 1.00 14.04 68 LEU A O 1
ATOM 544 N N . LEU A 1 69 ? 27.944 35.408 5.278 1.00 14.10 69 LEU A N 1
ATOM 545 C CA . LEU A 1 69 ? 28.013 36.620 4.453 1.00 13.30 69 LEU A CA 1
ATOM 546 C C . LEU A 1 69 ? 26.645 37.130 3.980 1.00 13.35 69 LEU A C 1
ATOM 547 O O . LEU A 1 69 ? 26.409 38.355 3.861 1.00 12.95 69 LEU A O 1
ATOM 552 N N . ALA A 1 70 ? 25.734 36.181 3.753 1.00 13.45 70 ALA A N 1
ATOM 553 C CA . ALA A 1 70 ? 24.392 36.442 3.256 1.00 12.74 70 ALA A CA 1
ATOM 554 C C . ALA A 1 70 ? 23.565 37.217 4.280 1.00 13.09 70 ALA A C 1
ATOM 555 O O . ALA A 1 70 ? 22.618 37.905 3.921 1.00 13.45 70 ALA A O 1
ATOM 557 N N . ALA A 1 71 ? 23.954 37.173 5.545 1.00 13.86 71 ALA A N 1
ATOM 558 C CA . ALA A 1 71 ? 23.161 37.776 6.622 1.00 14.20 71 ALA A CA 1
ATOM 559 C C . ALA A 1 71 ? 23.379 39.302 6.778 1.00 15.00 71 ALA A C 1
ATOM 560 O O . ALA A 1 71 ? 22.756 39.932 7.596 1.00 14.70 71 ALA A O 1
ATOM 562 N N . HIS A 1 72 ? 24.207 39.929 5.917 1.00 15.86 72 HIS A N 1
ATOM 563 C CA . HIS A 1 72 ? 24.658 41.301 6.138 1.00 14.14 72 HIS A CA 1
ATOM 564 C C . HIS A 1 72 ? 24.979 42.061 4.870 1.00 14.25 72 HIS A C 1
ATOM 565 O O . HIS A 1 72 ? 25.306 41.498 3.841 1.00 14.83 72 HIS A O 1
ATOM 572 N N . SER A 1 73 ? 24.946 43.361 4.958 1.00 13.32 73 SER A N 1
ATOM 573 C CA . SER A 1 73 ? 25.282 44.177 3.826 1.00 13.59 73 SER A CA 1
ATOM 574 C C . SER A 1 73 ? 26.790 44.035 3.552 1.00 12.83 73 SER A C 1
ATOM 575 O O . SER A 1 73 ? 27.593 43.829 4.481 1.00 13.58 73 SER A O 1
ATOM 578 N N . PRO A 1 74 ? 27.192 44.081 2.291 1.00 11.24 74 PRO A N 1
ATOM 579 C CA . PRO A 1 74 ? 28.616 44.008 2.013 1.00 11.71 74 PRO A CA 1
ATOM 580 C C . PRO A 1 74 ? 29.420 45.229 2.561 1.00 10.61 74 PRO A C 1
ATOM 581 O O . PRO A 1 74 ? 30.596 45.113 2.804 1.00 8.84 74 PRO A O 1
ATOM 585 N N . VAL A 1 75 ? 28.749 46.353 2.806 1.00 10.10 75 VAL A N 1
ATOM 586 C CA . VAL A 1 75 ? 29.387 47.502 3.407 1.00 10.45 75 VAL A CA 1
ATOM 587 C C . VAL A 1 75 ? 29.749 47.213 4.878 1.00 11.87 75 VAL A C 1
ATOM 588 O O . VAL A 1 75 ? 30.926 47.444 5.279 1.00 11.80 75 VAL A O 1
ATOM 592 N N . GLU A 1 76 ? 28.818 46.603 5.639 1.00 11.54 76 GLU A N 1
ATOM 593 C CA . GLU A 1 76 ? 29.120 46.182 7.003 1.00 12.83 76 GLU A CA 1
ATOM 594 C C . GLU A 1 76 ? 30.229 45.140 7.028 1.00 12.00 76 GLU A C 1
ATOM 595 O O . GLU A 1 76 ? 31.170 45.238 7.825 1.00 11.45 76 GLU A O 1
ATOM 601 N N . LEU A 1 77 ? 30.103 44.160 6.134 1.00 10.89 77 LEU A N 1
ATOM 602 C CA . LEU A 1 77 ? 31.057 43.013 6.073 1.00 9.88 77 LEU A CA 1
ATOM 603 C C . LEU A 1 77 ? 32.507 43.482 5.866 1.00 9.69 77 LEU A C 1
ATOM 604 O O . LEU A 1 77 ? 33.422 42.984 6.498 1.00 9.86 77 LEU A O 1
ATOM 609 N N . ALA A 1 78 ? 32.703 44.452 4.979 1.00 8.85 78 ALA A N 1
ATOM 610 C CA . ALA A 1 78 ? 33.997 45.020 4.789 1.00 9.13 78 ALA A CA 1
ATOM 611 C C . ALA A 1 78 ? 34.576 45.680 6.035 1.00 8.84 78 ALA A C 1
ATOM 612 O O . ALA A 1 78 ? 35.760 45.515 6.286 1.00 10.60 78 ALA A O 1
ATOM 614 N N . ALA A 1 79 ? 33.810 46.528 6.704 1.00 9.05 79 ALA A N 1
ATOM 615 C CA . ALA A 1 79 ? 34.218 47.202 7.924 1.00 9.73 79 ALA A CA 1
ATOM 616 C C . ALA A 1 79 ? 34.596 46.100 8.943 1.00 10.51 79 ALA A C 1
ATOM 617 O O . ALA A 1 79 ? 35.678 46.111 9.487 1.00 9.95 79 ALA A O 1
ATOM 619 N N . TRP A 1 80 ? 33.752 45.075 9.085 1.00 10.98 80 TRP A N 1
ATOM 620 C CA . TRP A 1 80 ? 34.067 44.000 10.037 1.00 11.49 80 TRP A CA 1
ATOM 621 C C . TRP A 1 80 ? 35.279 43.154 9.667 1.00 11.29 80 TRP A C 1
ATOM 622 O O . TRP A 1 80 ? 36.057 42.736 10.521 1.00 11.52 80 TRP A O 1
ATOM 633 N N . HIS A 1 81 ? 35.464 42.912 8.384 1.00 12.93 81 HIS A N 1
ATOM 634 C CA . HIS A 1 81 ? 36.645 42.201 7.952 1.00 11.73 81 HIS A CA 1
ATOM 635 C C . HIS A 1 81 ? 37.936 42.982 8.241 1.00 11.39 81 HIS A C 1
ATOM 636 O O . HIS A 1 81 ? 38.910 42.410 8.576 1.00 9.46 81 HIS A O 1
ATOM 643 N N . GLU A 1 82 ? 37.935 44.290 8.091 1.00 12.18 82 GLU A N 1
ATOM 644 C CA . GLU A 1 82 ? 39.111 45.062 8.483 1.00 13.60 82 GLU A CA 1
ATOM 645 C C . GLU A 1 82 ? 39.453 44.883 9.937 1.00 13.38 82 GLU A C 1
ATOM 646 O O . GLU A 1 82 ? 40.575 44.738 10.302 1.00 14.36 82 GLU A O 1
ATOM 652 N N . GLU A 1 83 ? 38.465 44.850 10.799 1.00 13.61 83 GLU A N 1
ATOM 653 C CA . GLU A 1 83 ? 38.740 44.614 12.195 1.00 14.15 83 GLU A CA 1
ATOM 654 C C . GLU A 1 83 ? 39.336 43.214 12.403 1.00 13.70 83 GLU A C 1
ATOM 655 O O . GLU A 1 83 ? 40.202 43.037 13.214 1.00 14.05 83 GLU A O 1
ATOM 661 N N . PHE A 1 84 ? 38.795 42.221 11.692 1.00 13.44 84 PHE A N 1
ATOM 662 C CA . PHE A 1 84 ? 39.289 40.861 11.666 1.00 13.35 84 PHE A CA 1
ATOM 663 C C . PHE A 1 84 ? 40.746 40.813 11.215 1.00 13.41 84 PHE A C 1
ATOM 664 O O . PHE A 1 84 ? 41.550 40.077 11.778 1.00 10.90 84 PHE A O 1
ATOM 672 N N . MET A 1 85 ? 41.059 41.583 10.187 1.00 12.84 85 MET A N 1
ATOM 673 C CA . MET A 1 85 ? 42.436 41.583 9.699 1.00 14.07 85 MET A CA 1
ATOM 674 C C . MET A 1 85 ? 43.339 42.123 10.778 1.00 13.78 85 MET A C 1
ATOM 675 O O . MET A 1 85 ? 44.353 41.507 11.097 1.00 14.10 85 MET A O 1
ATOM 680 N N . ARG A 1 86 ? 42.925 43.241 11.387 1.00 14.48 86 ARG A N 1
ATOM 681 C CA . ARG A 1 86 ? 43.743 43.929 12.403 1.00 14.83 86 ARG A CA 1
ATOM 682 C C . ARG A 1 86 ? 43.948 43.110 13.683 1.00 14.86 86 ARG A C 1
ATOM 683 O O . ARG A 1 86 ? 45.019 43.171 14.301 1.00 14.81 86 ARG A O 1
ATOM 691 N N . ASP A 1 87 ? 42.923 42.375 14.113 1.00 14.53 87 ASP A N 1
ATOM 692 C CA . ASP A 1 87 ? 42.889 41.766 15.471 1.00 14.59 87 ASP A CA 1
ATOM 693 C C . ASP A 1 87 ? 43.210 40.270 15.412 1.00 14.10 87 ASP A C 1
ATOM 694 O O . ASP A 1 87 ? 43.671 39.701 16.378 1.00 12.71 87 ASP A O 1
ATOM 699 N N . VAL A 1 88 ? 42.939 39.624 14.288 1.00 13.57 88 VAL A N 1
ATOM 700 C CA . VAL A 1 88 ? 43.200 38.192 14.171 1.00 13.25 88 VAL A CA 1
ATOM 701 C C . VAL A 1 88 ? 44.280 37.852 13.136 1.00 13.86 88 VAL A C 1
ATOM 702 O O . VAL A 1 88 ? 45.250 37.192 13.426 1.00 14.64 88 VAL A O 1
ATOM 706 N N . ILE A 1 89 ? 44.122 38.286 11.901 1.00 14.50 89 ILE A N 1
ATOM 707 C CA . ILE A 1 89 ? 45.016 37.791 10.879 1.00 14.28 89 ILE A CA 1
ATOM 708 C C . ILE A 1 89 ? 46.402 38.422 11.019 1.00 14.29 89 ILE A C 1
ATOM 709 O O . ILE A 1 89 ? 47.411 37.695 11.145 1.00 13.47 89 ILE A O 1
ATOM 714 N N . ARG A 1 90 ? 46.468 39.748 10.980 1.00 14.78 90 ARG A N 1
ATOM 715 C CA . ARG A 1 90 ? 47.766 40.425 10.965 1.00 16.25 90 ARG A CA 1
ATOM 716 C C . ARG A 1 90 ? 48.743 39.978 12.046 1.00 15.64 90 ARG A C 1
ATOM 717 O O . ARG A 1 90 ? 49.891 39.721 11.747 1.00 14.34 90 ARG A O 1
ATOM 725 N N . PRO A 1 91 ? 48.289 39.881 13.282 1.00 15.90 91 PRO A N 1
ATOM 726 C CA . PRO A 1 91 ? 49.257 39.469 14.281 1.00 17.01 91 PRO A CA 1
ATOM 727 C C . PRO A 1 91 ? 49.689 38.012 14.158 1.00 18.12 91 PRO A C 1
ATOM 728 O O . PRO A 1 91 ? 50.538 37.605 14.910 1.00 18.99 91 PRO A O 1
ATOM 732 N N . SER A 1 92 ? 49.071 37.207 13.303 1.00 16.59 92 SER A N 1
ATOM 733 C CA . SER A 1 92 ? 49.521 35.851 13.113 1.00 16.46 92 SER A CA 1
ATOM 734 C C . SER A 1 92 ? 50.472 35.732 11.913 1.00 16.28 92 SER A C 1
ATOM 735 O O . SER A 1 92 ? 50.879 34.633 11.566 1.00 15.51 92 SER A O 1
ATOM 738 N N . LEU A 1 93 ? 50.727 36.852 11.215 1.00 15.82 93 LEU A N 1
ATOM 739 C CA . LEU A 1 93 ? 51.669 36.865 10.144 1.00 16.29 93 LEU A CA 1
ATOM 740 C C . LEU A 1 93 ? 53.085 36.684 10.701 1.00 15.61 93 LEU A C 1
ATOM 741 O O . LEU A 1 93 ? 53.470 37.391 11.627 1.00 16.56 93 LEU A O 1
ATOM 746 N N . THR A 1 94 ? 53.840 35.724 10.187 1.00 14.06 94 THR A N 1
ATOM 747 C CA . THR A 1 94 ? 55.220 35.484 10.672 1.00 12.69 94 THR A CA 1
ATOM 748 C C . THR A 1 94 ? 56.181 35.834 9.550 1.00 13.28 94 THR A C 1
ATOM 749 O O . THR A 1 94 ? 55.840 35.702 8.346 1.00 10.76 94 THR A O 1
ATOM 753 N N . VAL A 1 95 ? 57.375 36.239 9.947 1.00 12.19 95 VAL A N 1
ATOM 754 C CA . VAL A 1 95 ? 58.431 36.528 9.023 1.00 13.06 95 VAL A CA 1
ATOM 755 C C . VAL A 1 95 ? 58.776 35.312 8.152 1.00 12.21 95 VAL A C 1
ATOM 756 O O . VAL A 1 95 ? 59.038 35.498 6.955 1.00 12.50 95 VAL A O 1
ATOM 760 N N . GLN A 1 96 ? 58.744 34.101 8.707 1.00 11.01 96 GLN A N 1
ATOM 761 C CA . GLN A 1 96 ? 58.955 32.894 7.916 1.00 11.77 96 GLN A CA 1
ATOM 762 C C . GLN A 1 96 ? 57.955 32.739 6.769 1.00 11.30 96 GLN A C 1
ATOM 763 O O . GLN A 1 96 ? 58.357 32.427 5.673 1.00 10.78 96 GLN A O 1
ATOM 769 N N . ALA A 1 97 ? 56.658 32.856 7.040 1.00 10.89 97 ALA A N 1
ATOM 770 C CA . ALA A 1 97 ? 55.639 32.775 5.981 1.00 11.71 97 ALA A CA 1
ATOM 771 C C . ALA A 1 97 ? 55.815 33.903 4.973 1.00 12.67 97 ALA A C 1
ATOM 772 O O . ALA A 1 97 ? 55.738 33.674 3.770 1.00 14.70 97 ALA A O 1
ATOM 774 N N . VAL A 1 98 ? 56.042 35.131 5.437 1.00 12.58 98 VAL A N 1
ATOM 775 C CA . VAL A 1 98 ? 56.236 36.252 4.525 1.00 12.89 98 VAL A CA 1
ATOM 776 C C . VAL A 1 98 ? 57.413 35.991 3.605 1.00 12.90 98 VAL A C 1
ATOM 777 O O . VAL A 1 98 ? 57.329 36.250 2.384 1.00 11.18 98 VAL A O 1
ATOM 781 N N . ASP A 1 99 ? 58.488 35.446 4.185 1.00 12.43 99 ASP A N 1
ATOM 782 C CA . ASP A 1 99 ? 59.738 35.237 3.454 1.00 12.95 99 ASP A CA 1
ATOM 783 C C . ASP A 1 99 ? 59.647 34.124 2.407 1.00 13.32 99 ASP A C 1
ATOM 784 O O . ASP A 1 99 ? 60.243 34.237 1.392 1.00 12.99 99 ASP A O 1
ATOM 789 N N . VAL A 1 100 ? 58.868 33.067 2.663 1.00 14.96 100 VAL A N 1
ATOM 790 C CA . VAL A 1 100 ? 58.645 32.002 1.669 1.00 14.93 100 VAL A CA 1
ATOM 791 C C . VAL A 1 100 ? 57.985 32.602 0.427 1.00 14.68 100 VAL A C 1
ATOM 792 O O . VAL A 1 100 ? 58.443 32.384 -0.723 1.00 16.17 100 VAL A O 1
ATOM 796 N N . VAL A 1 101 ? 56.990 33.441 0.654 1.00 13.03 101 VAL A N 1
ATOM 797 C CA . VAL A 1 101 ? 56.364 34.143 -0.440 1.00 12.56 101 VAL A CA 1
ATOM 798 C C . VAL A 1 101 ? 57.312 35.131 -1.105 1.00 12.40 101 VAL A C 1
ATOM 799 O O . VAL A 1 101 ? 57.508 35.110 -2.306 1.00 13.13 101 VAL A O 1
ATOM 803 N N . ARG A 1 102 ? 57.996 35.925 -0.317 1.00 12.30 102 ARG A N 1
ATOM 804 C CA . ARG A 1 102 ? 58.835 36.952 -0.835 1.00 13.78 102 ARG A CA 1
ATOM 805 C C . ARG A 1 102 ? 59.949 36.441 -1.680 1.00 13.53 102 ARG A C 1
ATOM 806 O O . ARG A 1 102 ? 60.290 37.075 -2.704 1.00 13.54 102 ARG A O 1
ATOM 814 N N . GLY A 1 103 ? 60.528 35.314 -1.287 1.00 12.97 103 GLY A N 1
ATOM 815 C CA . GLY A 1 103 ? 61.575 34.702 -2.107 1.00 12.70 103 GLY A CA 1
ATOM 816 C C . GLY A 1 103 ? 61.102 34.400 -3.527 1.00 12.34 103 GLY A C 1
ATOM 817 O O . GLY A 1 103 ? 61.824 34.607 -4.514 1.00 10.83 103 GLY A O 1
ATOM 818 N N . HIS A 1 104 ? 59.889 33.880 -3.644 1.00 12.30 104 HIS A N 1
ATOM 819 C CA . HIS A 1 104 ? 59.374 33.532 -4.985 1.00 11.32 104 HIS A CA 1
ATOM 820 C C . HIS A 1 104 ? 59.031 34.826 -5.723 1.00 11.33 104 HIS A C 1
ATOM 821 O O . HIS A 1 104 ? 59.348 34.950 -6.903 1.00 12.90 104 HIS A O 1
ATOM 828 N N . LEU A 1 105 ? 58.479 35.830 -5.052 1.00 11.07 105 LEU A N 1
ATOM 829 C CA . LEU A 1 105 ? 58.215 37.091 -5.736 1.00 12.03 105 LEU A CA 1
ATOM 830 C C . LEU A 1 105 ? 59.481 37.687 -6.324 1.00 11.60 105 LEU A C 1
ATOM 831 O O . LEU A 1 105 ? 59.504 38.129 -7.478 1.00 10.86 105 LEU A O 1
ATOM 836 N N . ALA A 1 106 ? 60.511 37.703 -5.494 1.00 11.62 106 ALA A N 1
ATOM 837 C CA . ALA A 1 106 ? 61.772 38.296 -5.823 1.00 12.97 106 ALA A CA 1
ATOM 838 C C . ALA A 1 106 ? 62.439 37.524 -6.976 1.00 12.68 106 ALA A C 1
ATOM 839 O O . ALA A 1 106 ? 63.161 38.131 -7.769 1.00 12.59 106 ALA A O 1
ATOM 841 N N . ALA A 1 107 ? 62.181 36.220 -7.108 1.00 12.20 107 ALA A N 1
ATOM 842 C CA . ALA A 1 107 ? 62.790 35.474 -8.229 1.00 11.68 107 ALA A CA 1
ATOM 843 C C . ALA A 1 107 ? 62.119 35.758 -9.572 1.00 12.42 107 ALA A C 1
ATOM 844 O O . ALA A 1 107 ? 62.565 35.285 -10.607 1.00 13.32 107 ALA A O 1
ATOM 846 N N . GLY A 1 108 ? 61.032 36.498 -9.557 1.00 12.22 108 GLY A N 1
ATOM 847 C CA . GLY A 1 108 ? 60.226 36.695 -10.742 1.00 13.40 108 GLY A CA 1
ATOM 848 C C . GLY A 1 108 ? 59.115 35.657 -10.893 1.00 12.82 108 GLY A C 1
ATOM 849 O O . GLY A 1 108 ? 58.507 35.586 -11.920 1.00 13.01 108 GLY A O 1
ATOM 850 N N . ASP A 1 109 ? 58.878 34.812 -9.908 1.00 12.42 109 ASP A N 1
ATOM 851 C CA . ASP A 1 109 ? 57.914 33.728 -10.075 1.00 12.56 109 ASP A CA 1
ATOM 852 C C . ASP A 1 109 ? 56.520 34.332 -10.236 1.00 12.94 109 ASP A C 1
ATOM 853 O O . ASP A 1 109 ? 56.260 35.432 -9.734 1.00 15.08 109 ASP A O 1
ATOM 858 N N . LEU A 1 110 ? 55.651 33.666 -10.990 1.00 13.02 110 LEU A N 1
ATOM 859 C CA . LEU A 1 110 ? 54.220 33.992 -10.990 1.00 13.75 110 LEU A CA 1
ATOM 860 C C . LEU A 1 110 ? 53.606 33.381 -9.717 1.00 13.06 110 LEU A C 1
ATOM 861 O O . LEU A 1 110 ? 53.609 32.192 -9.585 1.00 14.16 110 LEU A O 1
ATOM 866 N N . CYS A 1 111 ? 53.083 34.190 -8.811 1.00 13.15 111 CYS A N 1
ATOM 867 C CA . CYS A 1 111 ? 52.632 33.725 -7.473 1.00 14.00 111 CYS A CA 1
ATOM 868 C C . CYS A 1 111 ? 51.115 33.901 -7.272 1.00 13.93 111 CYS A C 1
ATOM 869 O O . CYS A 1 111 ? 50.554 34.920 -7.624 1.00 13.95 111 CYS A O 1
ATOM 872 N N . ALA A 1 112 ? 50.491 32.873 -6.669 1.00 14.37 112 ALA A N 1
ATOM 873 C CA . ALA A 1 112 ? 49.063 32.821 -6.414 1.00 12.49 112 ALA A CA 1
ATOM 874 C C . ALA A 1 112 ? 48.834 32.114 -5.080 1.00 13.03 112 ALA A C 1
ATOM 875 O O . ALA A 1 112 ? 49.538 31.119 -4.720 1.00 14.45 112 ALA A O 1
ATOM 877 N N . LEU A 1 113 ? 47.828 32.617 -4.374 1.00 11.72 113 LEU A N 1
ATOM 878 C CA . LEU A 1 113 ? 47.269 31.980 -3.208 1.00 13.11 113 LEU A CA 1
ATOM 879 C C . LEU A 1 113 ? 46.087 31.103 -3.652 1.00 12.81 113 LEU A C 1
ATOM 880 O O . LEU A 1 113 ? 45.172 31.586 -4.354 1.00 11.36 113 LEU A O 1
ATOM 885 N N . VAL A 1 114 ? 46.149 29.812 -3.277 1.00 12.20 114 VAL A N 1
ATOM 886 C CA . VAL A 1 114 ? 45.128 28.850 -3.668 1.00 11.32 114 VAL A CA 1
ATOM 887 C C . VAL A 1 114 ? 44.494 28.240 -2.430 1.00 12.21 114 VAL A C 1
ATOM 888 O O . VAL A 1 114 ? 45.128 27.400 -1.738 1.00 12.70 114 VAL A O 1
ATOM 892 N N . THR A 1 115 ? 43.251 28.632 -2.153 1.00 11.94 115 THR A N 1
ATOM 893 C CA . THR A 1 115 ? 42.639 28.368 -0.867 1.00 12.49 115 THR A CA 1
ATOM 894 C C . THR A 1 115 ? 41.133 28.098 -0.952 1.00 13.08 115 THR A C 1
ATOM 895 O O . THR A 1 115 ? 40.423 28.746 -1.709 1.00 11.89 115 THR A O 1
ATOM 899 N N . ALA A 1 116 ? 40.657 27.155 -0.127 1.00 12.50 116 ALA A N 1
ATOM 900 C CA . ALA A 1 116 ? 39.233 26.839 -0.024 1.00 13.51 116 ALA A CA 1
ATOM 901 C C . ALA A 1 116 ? 38.515 27.931 0.727 1.00 12.87 116 ALA A C 1
ATOM 902 O O . ALA A 1 116 ? 37.310 28.039 0.611 1.00 13.90 116 ALA A O 1
ATOM 904 N N . THR A 1 117 ? 39.220 28.726 1.525 1.00 12.33 117 THR A N 1
ATOM 905 C CA . THR A 1 117 ? 38.518 29.770 2.282 1.00 10.95 117 THR A CA 1
ATOM 906 C C . THR A 1 117 ? 38.070 30.854 1.270 1.00 11.84 117 THR A C 1
ATOM 907 O O . THR A 1 117 ? 38.817 31.257 0.415 1.00 12.23 117 THR A O 1
ATOM 911 N N . ASN A 1 118 ? 36.819 31.280 1.370 1.00 12.29 118 ASN A N 1
ATOM 912 C CA . ASN A 1 118 ? 36.207 32.111 0.330 1.00 11.50 118 ASN A CA 1
ATOM 913 C C . ASN A 1 118 ? 36.934 33.432 0.053 1.00 11.78 118 ASN A C 1
ATOM 914 O O . ASN A 1 118 ? 37.555 34.038 0.978 1.00 8.58 118 ASN A O 1
ATOM 919 N N . SER A 1 119 ? 36.878 33.845 -1.227 1.00 9.64 119 SER A N 1
ATOM 920 C CA . SER A 1 119 ? 37.578 35.015 -1.702 1.00 11.20 119 SER A CA 1
ATOM 921 C C . SER A 1 119 ? 37.205 36.360 -1.008 1.00 10.82 119 SER A C 1
ATOM 922 O O . SER A 1 119 ? 38.038 37.234 -0.911 1.00 10.20 119 SER A O 1
ATOM 925 N N . PHE A 1 120 ? 36.004 36.508 -0.451 1.00 11.32 120 PHE A N 1
ATOM 926 C CA . PHE A 1 120 ? 35.737 37.665 0.362 1.00 9.86 120 PHE A CA 1
ATOM 927 C C . PHE A 1 120 ? 36.661 37.704 1.598 1.00 10.02 120 PHE A C 1
ATOM 928 O O . PHE A 1 120 ? 37.226 38.731 1.947 1.00 10.52 120 PHE A O 1
ATOM 936 N N . VAL A 1 121 ? 36.780 36.579 2.257 1.00 9.72 121 VAL A N 1
ATOM 937 C CA . VAL A 1 121 ? 37.625 36.451 3.435 1.00 10.65 121 VAL A CA 1
ATOM 938 C C . VAL A 1 121 ? 39.103 36.502 3.098 1.00 10.77 121 VAL A C 1
ATOM 939 O O . VAL A 1 121 ? 39.856 37.060 3.852 1.00 11.54 121 VAL A O 1
ATOM 943 N N . THR A 1 122 ? 39.523 35.998 1.950 1.00 9.98 122 THR A N 1
ATOM 944 C CA . THR A 1 122 ? 40.955 35.852 1.684 1.00 11.14 122 THR A CA 1
ATOM 945 C C . THR A 1 122 ? 41.594 36.874 0.762 1.00 11.11 122 THR A C 1
ATOM 946 O O . THR A 1 122 ? 42.791 36.956 0.715 1.00 10.82 122 THR A O 1
ATOM 950 N N . ALA A 1 123 ? 40.804 37.616 0.004 1.00 10.71 123 ALA A N 1
ATOM 951 C CA . ALA A 1 123 ? 41.373 38.665 -0.883 1.00 11.15 123 ALA A CA 1
ATOM 952 C C . ALA A 1 123 ? 42.343 39.613 -0.174 1.00 10.18 123 ALA A C 1
ATOM 953 O O . ALA A 1 123 ? 43.461 39.799 -0.638 1.00 12.31 123 ALA A O 1
ATOM 955 N N . PRO A 1 124 ? 41.972 40.181 0.971 1.00 10.05 124 PRO A N 1
ATOM 956 C CA . PRO A 1 124 ? 42.933 41.109 1.650 1.00 10.29 124 PRO A CA 1
ATOM 957 C C . PRO A 1 124 ? 44.157 40.393 2.243 1.00 10.65 124 PRO A C 1
ATOM 958 O O . PRO A 1 124 ? 45.148 41.014 2.507 1.00 9.50 124 PRO A O 1
ATOM 962 N N . ILE A 1 125 ? 44.054 39.090 2.460 1.00 10.94 125 ILE A N 1
ATOM 963 C CA . ILE A 1 125 ? 45.171 38.276 2.965 1.00 10.15 125 ILE A CA 1
ATOM 964 C C . ILE A 1 125 ? 46.189 38.018 1.852 1.00 10.58 125 ILE A C 1
ATOM 965 O O . ILE A 1 125 ? 47.407 38.081 2.097 1.00 8.03 125 ILE A O 1
ATOM 970 N N . ALA A 1 126 ? 45.715 37.731 0.633 1.00 10.22 126 ALA A N 1
ATOM 971 C CA . ALA A 1 126 ? 46.637 37.682 -0.506 1.00 10.37 126 ALA A CA 1
ATOM 972 C C . ALA A 1 126 ? 47.362 38.991 -0.683 1.00 11.93 126 ALA A C 1
ATOM 973 O O . ALA A 1 126 ? 48.614 39.033 -0.873 1.00 13.07 126 ALA A O 1
ATOM 975 N N . ARG A 1 127 ? 46.615 40.079 -0.644 1.00 11.66 127 ARG A N 1
ATOM 976 C CA . ARG A 1 127 ? 47.231 41.389 -0.679 1.00 11.78 127 ARG A CA 1
ATOM 977 C C . ARG A 1 127 ? 48.247 41.615 0.466 1.00 12.21 127 ARG A C 1
ATOM 978 O O . ARG A 1 127 ? 49.312 42.236 0.254 1.00 10.84 127 ARG A O 1
ATOM 986 N N . ALA A 1 128 ? 47.945 41.148 1.671 1.00 11.33 128 ALA A N 1
ATOM 987 C CA . ALA A 1 128 ? 48.912 41.319 2.780 1.00 10.97 128 ALA A CA 1
ATOM 988 C C . ALA A 1 128 ? 50.251 40.636 2.512 1.00 10.67 128 ALA A C 1
ATOM 989 O O . ALA A 1 128 ? 51.277 41.063 3.036 1.00 9.39 128 ALA A O 1
ATOM 991 N N . PHE A 1 129 ? 50.251 39.611 1.659 1.00 9.60 129 PHE A N 1
ATOM 992 C CA . PHE A 1 129 ? 51.483 38.926 1.306 1.00 10.40 129 PHE A CA 1
ATOM 993 C C . PHE A 1 129 ? 52.148 39.472 0.055 1.00 11.15 129 PHE A C 1
ATOM 994 O O . PHE A 1 129 ? 53.183 38.983 -0.324 1.00 10.70 129 PHE A O 1
ATOM 1002 N N . GLY A 1 130 ? 51.535 40.468 -0.598 1.00 9.73 130 GLY A N 1
ATOM 1003 C CA . GLY A 1 130 ? 52.023 40.958 -1.891 1.00 10.75 130 GLY A CA 1
ATOM 1004 C C . GLY A 1 130 ? 51.706 40.067 -3.072 1.00 11.44 130 GLY A C 1
ATOM 1005 O O . GLY A 1 130 ? 52.350 40.146 -4.100 1.00 12.46 130 GLY A O 1
ATOM 1006 N N . VAL A 1 131 ? 50.764 39.154 -2.899 1.00 11.58 131 VAL A N 1
ATOM 1007 C CA . VAL A 1 131 ? 50.450 38.182 -3.901 1.00 10.84 131 VAL A CA 1
ATOM 1008 C C . VAL A 1 131 ? 49.279 38.779 -4.677 1.00 11.67 131 VAL A C 1
ATOM 1009 O O . VAL A 1 131 ? 48.287 39.211 -4.067 1.00 11.18 131 VAL A O 1
ATOM 1013 N N . GLN A 1 132 ? 49.380 38.768 -6.005 1.00 12.47 132 GLN A N 1
ATOM 1014 C CA . GLN A 1 132 ? 48.459 39.522 -6.864 1.00 12.91 132 GLN A CA 1
ATOM 1015 C C . GLN A 1 132 ? 47.381 38.627 -7.393 1.00 12.68 132 GLN A C 1
ATOM 1016 O O . GLN A 1 132 ? 46.424 39.136 -7.950 1.00 14.77 132 GLN A O 1
ATOM 1022 N N . HIS A 1 133 ? 47.496 37.310 -7.215 1.00 11.88 133 HIS A N 1
ATOM 1023 C CA . HIS A 1 133 ? 46.508 36.345 -7.784 1.00 11.15 133 HIS A CA 1
ATOM 1024 C C . HIS A 1 133 ? 45.953 35.494 -6.692 1.00 12.07 133 HIS A C 1
ATOM 1025 O O . HIS A 1 133 ? 46.731 34.946 -5.876 1.00 13.27 133 HIS A O 1
ATOM 1032 N N . LEU A 1 134 ? 44.636 35.323 -6.703 1.00 10.53 134 LEU A N 1
ATOM 1033 C CA . LEU A 1 134 ? 43.933 34.548 -5.674 1.00 11.35 134 LEU A CA 1
ATOM 1034 C C . LEU A 1 134 ? 43.040 33.541 -6.363 1.00 11.45 134 LEU A C 1
ATOM 1035 O O . LEU A 1 134 ? 42.218 33.908 -7.186 1.00 11.31 134 LEU A O 1
ATOM 1040 N N . ILE A 1 135 ? 43.171 32.291 -5.989 1.00 11.16 135 ILE A N 1
ATOM 1041 C CA . ILE A 1 135 ? 42.382 31.247 -6.578 1.00 11.94 135 ILE A CA 1
ATOM 1042 C C . ILE A 1 135 ? 41.655 30.603 -5.389 1.00 11.90 135 ILE A C 1
ATOM 1043 O O . ILE A 1 135 ? 42.138 29.626 -4.755 1.00 10.73 135 ILE A O 1
ATOM 1048 N N . ALA A 1 136 ? 40.510 31.198 -5.064 1.00 10.69 136 ALA A N 1
ATOM 1049 C CA . ALA A 1 136 ? 39.727 30.852 -3.866 1.00 10.41 136 ALA A CA 1
ATOM 1050 C C . ALA A 1 136 ? 38.300 30.473 -4.229 1.00 11.15 136 ALA A C 1
ATOM 1051 O O . ALA A 1 136 ? 37.816 30.831 -5.276 1.00 11.09 136 ALA A O 1
ATOM 1053 N N . THR A 1 137 ? 37.617 29.736 -3.348 1.00 12.37 137 THR A N 1
ATOM 1054 C CA . THR A 1 137 ? 36.181 29.458 -3.538 1.00 12.09 137 THR A CA 1
ATOM 1055 C C . THR A 1 137 ? 35.502 30.832 -3.574 1.00 13.94 137 THR A C 1
ATOM 1056 O O . THR A 1 137 ? 35.812 31.713 -2.766 1.00 12.33 137 THR A O 1
ATOM 1060 N N . ASP A 1 138 ? 34.643 31.033 -4.554 1.00 12.75 138 ASP A N 1
ATOM 1061 C CA . ASP A 1 138 ? 34.037 32.327 -4.758 1.00 13.97 138 ASP A CA 1
ATOM 1062 C C . ASP A 1 138 ? 32.598 32.309 -4.316 1.00 14.39 138 ASP A C 1
ATOM 1063 O O . ASP A 1 138 ? 31.790 31.482 -4.770 1.00 13.35 138 ASP A O 1
ATOM 1068 N N . PRO A 1 139 ? 32.248 33.285 -3.485 1.00 14.35 139 PRO A N 1
ATOM 1069 C CA . PRO A 1 139 ? 30.863 33.408 -3.090 1.00 13.85 139 PRO A CA 1
ATOM 1070 C C . PRO A 1 139 ? 30.059 34.092 -4.176 1.00 14.60 139 PRO A C 1
ATOM 1071 O O . PRO A 1 139 ? 30.491 35.113 -4.702 1.00 14.37 139 PRO A O 1
ATOM 1075 N N . GLU A 1 140 ? 28.907 33.532 -4.546 1.00 13.32 140 GLU A N 1
ATOM 1076 C CA . GLU A 1 140 ? 28.010 34.218 -5.456 1.00 13.10 140 GLU A CA 1
ATOM 1077 C C . GLU A 1 140 ? 27.547 35.548 -4.794 1.00 12.16 140 GLU A C 1
ATOM 1078 O O . GLU A 1 140 ? 27.144 35.578 -3.599 1.00 10.14 140 GLU A O 1
ATOM 1084 N N . TYR A 1 141 ? 27.594 36.601 -5.599 1.00 10.35 141 TYR A N 1
ATOM 1085 C CA . TYR A 1 141 ? 27.196 37.976 -5.222 1.00 12.29 141 TYR A CA 1
ATOM 1086 C C . TYR A 1 141 ? 26.237 38.410 -6.259 1.00 11.46 141 TYR A C 1
ATOM 1087 O O . TYR A 1 141 ? 26.579 38.383 -7.429 1.00 13.60 141 TYR A O 1
ATOM 1096 N N . ARG A 1 142 ? 25.043 38.778 -5.882 1.00 11.58 142 ARG A N 1
ATOM 1097 C CA . ARG A 1 142 ? 24.019 39.159 -6.837 1.00 9.82 142 ARG A CA 1
ATOM 1098 C C . ARG A 1 142 ? 23.221 40.263 -6.205 1.00 10.03 142 ARG A C 1
ATOM 1099 O O . ARG A 1 142 ? 22.829 40.189 -4.999 1.00 9.96 142 ARG A O 1
ATOM 1107 N N . ASP A 1 143 ? 22.942 41.285 -7.003 1.00 8.86 143 ASP A N 1
ATOM 1108 C CA . ASP A 1 143 ? 22.082 42.335 -6.547 1.00 10.02 143 ASP A CA 1
ATOM 1109 C C . ASP A 1 143 ? 22.634 42.979 -5.236 1.00 9.28 143 ASP A C 1
ATOM 1110 O O . ASP A 1 143 ? 21.880 43.416 -4.375 1.00 9.75 143 ASP A O 1
ATOM 1115 N N . GLY A 1 144 ? 23.947 43.102 -5.141 1.00 10.04 144 GLY A N 1
ATOM 1116 C CA . GLY A 1 144 ? 24.561 43.785 -4.036 1.00 10.47 144 GLY A CA 1
ATOM 1117 C C . GLY A 1 144 ? 24.626 42.965 -2.768 1.00 11.86 144 GLY A C 1
ATOM 1118 O O . GLY A 1 144 ? 24.902 43.500 -1.693 1.00 10.54 144 GLY A O 1
ATOM 1119 N N . ARG A 1 145 ? 24.408 41.668 -2.847 1.00 12.69 145 ARG A N 1
ATOM 1120 C CA . ARG A 1 145 ? 24.590 40.874 -1.632 1.00 13.91 145 ARG A CA 1
ATOM 1121 C C . ARG A 1 145 ? 25.108 39.486 -1.936 1.00 13.34 145 ARG A C 1
ATOM 1122 O O . ARG A 1 145 ? 24.919 38.961 -3.049 1.00 10.83 145 ARG A O 1
ATOM 1130 N N . TYR A 1 146 ? 25.821 38.923 -0.961 1.00 12.77 146 TYR A N 1
ATOM 1131 C CA . TYR A 1 146 ? 26.180 37.513 -1.042 1.00 12.98 146 TYR A CA 1
ATOM 1132 C C . TYR A 1 146 ? 24.938 36.652 -0.877 1.00 12.60 146 TYR A C 1
ATOM 1133 O O . TYR A 1 146 ? 24.104 36.902 -0.001 1.00 12.45 146 TYR A O 1
ATOM 1142 N N . THR A 1 147 ? 24.759 35.693 -1.770 1.00 13.15 147 THR A N 1
ATOM 1143 C CA . THR A 1 147 ? 23.558 34.856 -1.750 1.00 14.30 147 THR A CA 1
ATOM 1144 C C . THR A 1 147 ? 23.651 33.638 -0.817 1.00 13.85 147 THR A C 1
ATOM 1145 O O . THR A 1 147 ? 22.630 33.018 -0.523 1.00 14.24 147 THR A O 1
ATOM 1149 N N . GLY A 1 148 ? 24.849 33.266 -0.365 1.00 12.21 148 GLY A N 1
ATOM 1150 C CA . GLY A 1 148 ? 25.008 31.983 0.334 1.00 12.65 148 GLY A CA 1
ATOM 1151 C C . GLY A 1 148 ? 25.395 30.777 -0.519 1.00 13.91 148 GLY A C 1
ATOM 1152 O O . GLY A 1 148 ? 25.707 29.685 0.029 1.00 13.08 148 GLY A O 1
ATOM 1153 N N . ARG A 1 149 ? 25.438 30.965 -1.852 1.00 14.70 149 ARG A N 1
ATOM 1154 C CA . ARG A 1 149 ? 25.813 29.925 -2.785 1.00 14.25 149 ARG A CA 1
ATOM 1155 C C . ARG A 1 149 ? 27.229 30.107 -3.342 1.00 14.99 149 ARG A C 1
ATOM 1156 O O . ARG A 1 149 ? 27.775 31.232 -3.398 1.00 15.39 149 ARG A O 1
ATOM 1164 N N . ILE A 1 150 ? 27.838 29.004 -3.759 1.00 15.25 150 ILE A N 1
ATOM 1165 C CA . ILE A 1 150 ? 29.169 29.009 -4.407 1.00 15.83 150 ILE A CA 1
ATOM 1166 C C . ILE A 1 150 ? 29.043 29.345 -5.876 1.00 16.33 150 ILE A C 1
ATOM 1167 O O . ILE A 1 150 ? 28.171 28.825 -6.538 1.00 16.15 150 ILE A O 1
ATOM 1172 N N . GLU A 1 151 ? 29.911 30.222 -6.369 1.00 16.48 151 GLU A N 1
ATOM 1173 C CA . GLU A 1 151 ? 29.977 30.560 -7.758 1.00 18.59 151 GLU A CA 1
ATOM 1174 C C . GLU A 1 151 ? 31.096 29.758 -8.387 1.00 18.25 151 GLU A C 1
ATOM 1175 O O . GLU A 1 151 ? 32.291 29.935 -8.063 1.00 19.69 151 GLU A O 1
ATOM 1181 N N . GLY A 1 152 ? 30.733 28.830 -9.266 1.00 18.37 152 GLY A N 1
ATOM 1182 C CA . GLY A 1 152 ? 31.718 28.060 -10.033 1.00 16.67 152 GLY A CA 1
ATOM 1183 C C . GLY A 1 152 ? 32.325 26.923 -9.219 1.00 16.52 152 GLY A C 1
ATOM 1184 O O . GLY A 1 152 ? 31.642 26.320 -8.402 1.00 16.01 152 GLY A O 1
ATOM 1185 N N . THR A 1 153 ? 33.564 26.544 -9.526 1.00 15.54 153 THR A N 1
ATOM 1186 C CA . THR A 1 153 ? 34.149 25.370 -8.921 1.00 15.20 153 THR A CA 1
ATOM 1187 C C . THR A 1 153 ? 34.846 25.798 -7.618 1.00 15.52 153 THR A C 1
ATOM 1188 O O . THR A 1 153 ? 35.583 26.772 -7.617 1.00 14.22 153 THR A O 1
ATOM 1192 N N . PRO A 1 154 ? 34.591 25.073 -6.512 1.00 16.32 154 PRO A N 1
ATOM 1193 C CA . PRO A 1 154 ? 35.296 25.339 -5.284 1.00 16.84 154 PRO A CA 1
ATOM 1194 C C . PRO A 1 154 ? 36.789 25.041 -5.395 1.00 17.48 154 PRO A C 1
ATOM 1195 O O . PRO A 1 154 ? 37.202 24.114 -6.119 1.00 18.61 154 PRO A O 1
ATOM 1199 N N . SER A 1 155 ? 37.578 25.858 -4.716 1.00 16.84 155 SER A N 1
ATOM 1200 C CA . SER A 1 155 ? 39.030 25.703 -4.687 1.00 16.78 155 SER A CA 1
ATOM 1201 C C . SER A 1 155 ? 39.380 24.788 -3.516 1.00 15.87 155 SER A C 1
ATOM 1202 O O . SER A 1 155 ? 39.951 25.174 -2.509 1.00 14.06 155 SER A O 1
ATOM 1205 N N . PHE A 1 156 ? 38.968 23.545 -3.688 1.00 16.26 156 PHE A N 1
ATOM 1206 C CA . PHE A 1 156 ? 39.048 22.539 -2.620 1.00 16.49 156 PHE A CA 1
ATOM 1207 C C . PHE A 1 156 ? 39.314 21.181 -3.234 1.00 15.99 156 PHE A C 1
ATOM 1208 O O . PHE A 1 156 ? 38.669 20.778 -4.199 1.00 14.11 156 PHE A O 1
ATOM 1216 N N . ARG A 1 157 ? 40.306 20.508 -2.682 1.00 16.47 157 ARG A N 1
ATOM 1217 C CA . ARG A 1 157 ? 40.719 19.224 -3.190 1.00 18.33 157 ARG A CA 1
ATOM 1218 C C . ARG A 1 157 ? 41.013 19.262 -4.697 1.00 17.38 157 ARG A C 1
ATOM 1219 O O . ARG A 1 157 ? 41.833 20.053 -5.148 1.00 17.49 157 ARG A O 1
ATOM 1227 N N . GLU A 1 158 ? 40.343 18.405 -5.469 1.00 17.46 158 GLU A N 1
ATOM 1228 C CA . GLU A 1 158 ? 40.584 18.334 -6.902 1.00 18.01 158 GLU A CA 1
ATOM 1229 C C . GLU A 1 158 ? 40.181 19.654 -7.572 1.00 17.16 158 GLU A C 1
ATOM 1230 O O . GLU A 1 158 ? 40.646 19.962 -8.656 1.00 15.41 158 GLU A O 1
ATOM 1236 N N . GLY A 1 159 ? 39.249 20.403 -6.960 1.00 16.28 159 GLY A N 1
ATOM 1237 C CA . GLY A 1 159 ? 38.875 21.711 -7.489 1.00 15.93 159 GLY A CA 1
ATOM 1238 C C . GLY A 1 159 ? 40.028 22.700 -7.552 1.00 15.65 159 GLY A C 1
ATOM 1239 O O . GLY A 1 159 ? 40.035 23.590 -8.412 1.00 15.67 159 GLY A O 1
ATOM 1240 N N . LYS A 1 160 ? 40.996 22.589 -6.639 1.00 15.32 160 LYS A N 1
ATOM 1241 C CA . LYS A 1 160 ? 42.153 23.471 -6.715 1.00 14.14 160 LYS A CA 1
ATOM 1242 C C . LYS A 1 160 ? 42.868 23.253 -8.043 1.00 14.34 160 LYS A C 1
ATOM 1243 O O . LYS A 1 160 ? 43.326 24.225 -8.652 1.00 13.69 160 LYS A O 1
ATOM 1249 N N . VAL A 1 161 ? 42.907 22.003 -8.526 1.00 14.77 161 VAL A N 1
ATOM 1250 C CA . VAL A 1 161 ? 43.582 21.702 -9.792 1.00 13.93 161 VAL A CA 1
ATOM 1251 C C . VAL A 1 161 ? 42.852 22.324 -10.965 1.00 13.93 161 VAL A C 1
ATOM 1252 O O . VAL A 1 161 ? 43.461 23.071 -11.769 1.00 14.65 161 VAL A O 1
ATOM 1256 N N . VAL A 1 162 ? 41.554 22.066 -11.052 1.00 13.46 162 VAL A N 1
ATOM 1257 C CA . VAL A 1 162 ? 40.708 22.680 -12.072 1.00 13.18 162 VAL A CA 1
ATOM 1258 C C . VAL A 1 162 ? 40.867 24.237 -12.066 1.00 13.79 162 VAL A C 1
ATOM 1259 O O . VAL A 1 162 ? 41.183 24.855 -13.084 1.00 12.21 162 VAL A O 1
ATOM 1263 N N . ARG A 1 163 ? 40.736 24.854 -10.886 1.00 13.38 163 ARG A N 1
ATOM 1264 C CA . ARG A 1 163 ? 40.762 26.294 -10.809 1.00 13.14 163 ARG A CA 1
ATOM 1265 C C . ARG A 1 163 ? 42.113 26.863 -11.232 1.00 12.30 163 ARG A C 1
ATOM 1266 O O . ARG A 1 163 ? 42.177 27.859 -11.901 1.00 11.90 163 ARG A O 1
ATOM 1274 N N . VAL A 1 164 ? 43.195 26.207 -10.848 1.00 12.71 164 VAL A N 1
ATOM 1275 C CA . VAL A 1 164 ? 44.506 26.668 -11.210 1.00 10.92 164 VAL A CA 1
ATOM 1276 C C . VAL A 1 164 ? 44.632 26.571 -12.737 1.00 11.94 164 VAL A C 1
ATOM 1277 O O . VAL A 1 164 ? 45.158 27.492 -13.387 1.00 13.23 164 VAL A O 1
ATOM 1281 N N . ASN A 1 165 ? 44.188 25.460 -13.338 1.00 12.85 165 ASN A N 1
ATOM 1282 C CA . ASN A 1 165 ? 44.346 25.329 -14.818 1.00 12.91 165 ASN A CA 1
ATOM 1283 C C . ASN A 1 165 ? 43.457 26.367 -15.563 1.00 12.71 165 ASN A C 1
ATOM 1284 O O . ASN A 1 165 ? 43.908 27.026 -16.546 1.00 11.16 165 ASN A O 1
ATOM 1289 N N . GLN A 1 166 ? 42.253 26.601 -15.038 1.00 13.14 166 GLN A N 1
ATOM 1290 C CA . GLN A 1 166 ? 41.382 27.622 -15.639 1.00 14.31 166 GLN A CA 1
ATOM 1291 C C . GLN A 1 166 ? 42.011 28.991 -15.540 1.00 15.60 166 GLN A C 1
ATOM 1292 O O . GLN A 1 166 ? 41.994 29.714 -16.503 1.00 15.81 166 GLN A O 1
ATOM 1298 N N . TRP A 1 167 ? 42.603 29.337 -14.385 1.00 16.28 167 TRP A N 1
ATOM 1299 C CA . TRP A 1 167 ? 43.242 30.640 -14.228 1.00 16.37 167 TRP A CA 1
ATOM 1300 C C . TRP A 1 167 ? 44.435 30.870 -15.192 1.00 16.56 167 TRP A C 1
ATOM 1301 O O . TRP A 1 167 ? 44.544 31.909 -15.834 1.00 16.84 167 TRP A O 1
ATOM 1312 N N . LEU A 1 168 ? 45.311 29.899 -15.306 1.00 16.18 168 LEU A N 1
ATOM 1313 C CA . LEU A 1 168 ? 46.437 30.040 -16.195 1.00 16.79 168 LEU A CA 1
ATOM 1314 C C . LEU A 1 168 ? 45.947 30.272 -17.639 1.00 18.32 168 LEU A C 1
ATOM 1315 O O . LEU A 1 168 ? 46.462 31.141 -18.360 1.00 18.81 168 LEU A O 1
ATOM 1320 N N . ALA A 1 169 ? 44.942 29.520 -18.067 1.00 19.56 169 ALA A N 1
ATOM 1321 C CA . ALA A 1 169 ? 44.460 29.643 -19.459 1.00 19.90 169 ALA A CA 1
ATOM 1322 C C . ALA A 1 169 ? 43.863 31.052 -19.689 1.00 20.47 169 ALA A C 1
ATOM 1323 O O . ALA A 1 169 ? 44.105 31.697 -20.703 1.00 19.75 169 ALA A O 1
ATOM 1325 N N . GLY A 1 170 ? 43.087 31.535 -18.730 1.00 21.27 170 GLY A N 1
ATOM 1326 C CA . GLY A 1 170 ? 42.681 32.948 -18.722 1.00 22.35 170 GLY A CA 1
ATOM 1327 C C . GLY A 1 170 ? 43.822 33.963 -18.959 1.00 22.40 170 GLY A C 1
ATOM 1328 O O . GLY A 1 170 ? 43.629 35.007 -19.545 1.00 22.36 170 GLY A O 1
ATOM 1329 N N . MET A 1 171 ? 45.029 33.640 -18.540 1.00 22.32 171 MET A N 1
ATOM 1330 C CA . MET A 1 171 ? 46.173 34.531 -18.787 1.00 21.81 171 MET A CA 1
ATOM 1331 C C . MET A 1 171 ? 46.912 34.104 -20.053 1.00 21.02 171 MET A C 1
ATOM 1332 O O . MET A 1 171 ? 47.929 34.706 -20.431 1.00 21.58 171 MET A O 1
ATOM 1337 N N . GLY A 1 172 ? 46.456 33.023 -20.686 1.00 19.61 172 GLY A N 1
ATOM 1338 C CA . GLY A 1 172 ? 47.106 32.556 -21.918 1.00 18.77 172 GLY A CA 1
ATOM 1339 C C . GLY A 1 172 ? 48.302 31.695 -21.616 1.00 17.84 172 GLY A C 1
ATOM 1340 O O . GLY A 1 172 ? 49.233 31.646 -22.365 1.00 16.78 172 GLY A O 1
ATOM 1341 N N . LEU A 1 173 ? 48.271 31.006 -20.498 1.00 17.78 173 LEU A N 1
ATOM 1342 C CA . LEU A 1 173 ? 49.415 30.217 -20.029 1.00 18.23 173 LEU A CA 1
ATOM 1343 C C . LEU A 1 173 ? 48.942 28.816 -19.632 1.00 18.33 173 LEU A C 1
ATOM 1344 O O . LEU A 1 173 ? 47.760 28.590 -19.513 1.00 16.95 173 LEU A O 1
ATOM 1349 N N . ALA A 1 174 ? 49.894 27.937 -19.339 1.00 18.97 174 ALA A N 1
ATOM 1350 C CA . ALA A 1 174 ? 49.625 26.582 -18.841 1.00 19.57 174 ALA A CA 1
ATOM 1351 C C . ALA A 1 174 ? 50.813 26.095 -17.980 1.00 20.40 174 ALA A C 1
ATOM 1352 O O . ALA A 1 174 ? 51.944 26.607 -18.092 1.00 20.34 174 ALA A O 1
ATOM 1354 N N . LEU A 1 175 ? 50.567 25.034 -17.235 1.00 20.74 175 LEU A N 1
ATOM 1355 C CA . LEU A 1 175 ? 51.458 24.571 -16.176 1.00 22.12 175 LEU A CA 1
ATOM 1356 C C . LEU A 1 175 ? 52.815 24.143 -16.731 1.00 22.57 175 LEU A C 1
ATOM 1357 O O . LEU A 1 175 ? 53.893 24.303 -16.097 1.00 21.29 175 LEU A O 1
ATOM 1362 N N . GLY A 1 176 ? 52.768 23.569 -17.931 1.00 22.00 176 GLY A N 1
ATOM 1363 C CA . GLY A 1 176 ? 54.004 23.183 -18.630 1.00 21.44 176 GLY A CA 1
ATOM 1364 C C . GLY A 1 176 ? 54.714 24.317 -19.332 1.00 21.07 176 GLY A C 1
ATOM 1365 O O . GLY A 1 176 ? 55.773 24.110 -19.884 1.00 21.77 176 GLY A O 1
ATOM 1366 N N . ASP A 1 177 ? 54.156 25.524 -19.347 1.00 21.59 177 ASP A N 1
ATOM 1367 C CA . ASP A 1 177 ? 54.926 26.699 -19.769 1.00 22.20 177 ASP A CA 1
ATOM 1368 C C . ASP A 1 177 ? 56.082 27.031 -18.747 1.00 21.90 177 ASP A C 1
ATOM 1369 O O . ASP A 1 177 ? 57.063 27.695 -19.099 1.00 23.26 177 ASP A O 1
ATOM 1374 N N . PHE A 1 178 ? 55.981 26.588 -17.495 1.00 20.05 178 PHE A N 1
ATOM 1375 C CA . PHE A 1 178 ? 56.968 26.999 -16.462 1.00 17.80 178 PHE A CA 1
ATOM 1376 C C . PHE A 1 178 ? 58.130 26.037 -16.356 1.00 17.02 178 PHE A C 1
ATOM 1377 O O . PHE A 1 178 ? 57.966 24.848 -16.501 1.00 15.87 178 PHE A O 1
ATOM 1385 N N . ALA A 1 179 ? 59.302 26.550 -16.051 1.00 16.59 179 ALA A N 1
ATOM 1386 C CA . ALA A 1 179 ? 60.460 25.692 -15.811 1.00 16.13 179 ALA A CA 1
ATOM 1387 C C . ALA A 1 179 ? 60.253 24.793 -14.581 1.00 17.12 179 ALA A C 1
ATOM 1388 O O . ALA A 1 179 ? 60.723 23.657 -14.559 1.00 16.95 179 ALA A O 1
ATOM 1390 N N . GLU A 1 180 ? 59.570 25.293 -13.541 1.00 16.83 180 GLU A N 1
ATOM 1391 C CA . GLU A 1 180 ? 59.112 24.475 -12.406 1.00 17.08 180 GLU A CA 1
ATOM 1392 C C . GLU A 1 180 ? 57.819 25.100 -11.918 1.00 16.07 180 GLU A C 1
ATOM 1393 O O . GLU A 1 180 ? 57.596 26.292 -12.107 1.00 16.62 180 GLU A O 1
ATOM 1399 N N . SER A 1 181 ? 57.033 24.327 -11.204 1.00 16.12 181 SER A N 1
ATOM 1400 C CA . SER A 1 181 ? 55.853 24.827 -10.458 1.00 15.14 181 SER A CA 1
ATOM 1401 C C . SER A 1 181 ? 55.934 24.293 -9.072 1.00 15.46 181 SER A C 1
ATOM 1402 O O . SER A 1 181 ? 56.101 23.073 -8.905 1.00 14.41 181 SER A O 1
ATOM 1405 N N . TYR A 1 182 ? 55.848 25.200 -8.084 1.00 14.93 182 TYR A N 1
ATOM 1406 C CA . TYR A 1 182 ? 55.866 24.874 -6.663 1.00 14.96 182 TYR A CA 1
ATOM 1407 C C . TYR A 1 182 ? 54.415 24.969 -6.114 1.00 14.76 182 TYR A C 1
ATOM 1408 O O . TYR A 1 182 ? 53.635 25.767 -6.603 1.00 14.58 182 TYR A O 1
ATOM 1417 N N . PHE A 1 183 ? 54.068 24.123 -5.147 1.00 13.77 183 PHE A N 1
ATOM 1418 C CA . PHE A 1 183 ? 52.842 24.264 -4.363 1.00 14.96 183 PHE A CA 1
ATOM 1419 C C . PHE A 1 183 ? 53.202 23.867 -2.935 1.00 14.35 183 PHE A C 1
ATOM 1420 O O . PHE A 1 183 ? 53.822 22.821 -2.724 1.00 15.08 183 PHE A O 1
ATOM 1428 N N . TYR A 1 184 ? 52.945 24.775 -1.995 1.00 12.10 184 TYR A N 1
ATOM 1429 C CA . TYR A 1 184 ? 53.102 24.548 -0.603 1.00 11.43 184 TYR A CA 1
ATOM 1430 C C . TYR A 1 184 ? 51.746 24.239 0.064 1.00 12.13 184 TYR A C 1
ATOM 1431 O O . TYR A 1 184 ? 50.808 24.997 -0.087 1.00 13.31 184 TYR A O 1
ATOM 1440 N N . SER A 1 185 ? 51.625 23.132 0.803 1.00 12.68 185 SER A N 1
ATOM 1441 C CA . SER A 1 185 ? 50.418 22.867 1.548 1.00 13.12 185 SER A CA 1
ATOM 1442 C C . SER A 1 185 ? 50.672 21.950 2.725 1.00 13.18 185 SER A C 1
ATOM 1443 O O . SER A 1 185 ? 51.660 21.271 2.782 1.00 13.15 185 SER A O 1
ATOM 1446 N N . ASP A 1 186 ? 49.707 21.907 3.631 1.00 14.46 186 ASP A N 1
ATOM 1447 C CA . ASP A 1 186 ? 49.838 21.199 4.921 1.00 14.74 186 ASP A CA 1
ATOM 1448 C C . ASP A 1 186 ? 49.018 19.932 5.000 1.00 14.80 186 ASP A C 1
ATOM 1449 O O . ASP A 1 186 ? 49.241 19.150 5.920 1.00 14.84 186 ASP A O 1
ATOM 1454 N N . SER A 1 187 ? 48.104 19.744 4.051 1.00 14.76 187 SER A N 1
ATOM 1455 C CA . SER A 1 187 ? 46.967 18.836 4.204 1.00 15.45 187 SER A CA 1
ATOM 1456 C C . SER A 1 187 ? 46.863 17.770 3.136 1.00 16.01 187 SER A C 1
ATOM 1457 O O . SER A 1 187 ? 47.126 18.025 1.947 1.00 15.15 187 SER A O 1
ATOM 1460 N N . VAL A 1 188 ? 46.383 16.589 3.539 1.00 16.95 188 VAL A N 1
ATOM 1461 C CA . VAL A 1 188 ? 46.179 15.502 2.605 1.00 16.81 188 VAL A CA 1
ATOM 1462 C C . VAL A 1 188 ? 45.083 15.862 1.627 1.00 16.34 188 VAL A C 1
ATOM 1463 O O . VAL A 1 188 ? 45.062 15.315 0.532 1.00 15.50 188 VAL A O 1
ATOM 1467 N N . ASN A 1 189 ? 44.209 16.815 1.991 1.00 15.95 189 ASN A N 1
ATOM 1468 C CA . ASN A 1 189 ? 43.217 17.356 1.056 1.00 15.07 189 ASN A CA 1
ATOM 1469 C C . ASN A 1 189 ? 43.837 17.888 -0.215 1.00 14.54 189 ASN A C 1
ATOM 1470 O O . ASN A 1 189 ? 43.210 17.886 -1.255 1.00 14.29 189 ASN A O 1
ATOM 1475 N N . ASP A 1 190 ? 45.057 18.387 -0.122 1.00 15.08 190 ASP A N 1
ATOM 1476 C CA . ASP A 1 190 ? 45.742 18.991 -1.278 1.00 15.26 190 ASP A CA 1
ATOM 1477 C C . ASP A 1 190 ? 46.732 18.096 -2.052 1.00 15.18 190 ASP A C 1
ATOM 1478 O O . ASP A 1 190 ? 47.493 18.580 -2.931 1.00 15.82 190 ASP A O 1
ATOM 1483 N N . VAL A 1 191 ? 46.696 16.799 -1.810 1.00 14.92 191 VAL A N 1
ATOM 1484 C CA . VAL A 1 191 ? 47.498 15.866 -2.616 1.00 15.09 191 VAL A CA 1
ATOM 1485 C C . VAL A 1 191 ? 47.194 16.067 -4.125 1.00 15.87 191 VAL A C 1
ATOM 1486 O O . VAL A 1 191 ? 48.084 16.029 -4.953 1.00 15.91 191 VAL A O 1
ATOM 1490 N N . PRO A 1 192 ? 45.932 16.352 -4.495 1.00 16.26 192 PRO A N 1
ATOM 1491 C CA . PRO A 1 192 ? 45.711 16.555 -5.926 1.00 16.18 192 PRO A CA 1
ATOM 1492 C C . PRO A 1 192 ? 46.563 17.618 -6.571 1.00 16.54 192 PRO A C 1
ATOM 1493 O O . PRO A 1 192 ? 47.274 17.315 -7.558 1.00 17.43 192 PRO A O 1
ATOM 1497 N N . LEU A 1 193 ? 46.600 18.831 -5.994 1.00 15.58 193 LEU A N 1
ATOM 1498 C CA . LEU A 1 193 ? 47.458 19.867 -6.564 1.00 14.54 193 LEU A CA 1
ATOM 1499 C C . LEU A 1 193 ? 48.971 19.589 -6.295 1.00 15.08 193 LEU A C 1
ATOM 1500 O O . LEU A 1 193 ? 49.835 19.925 -7.116 1.00 14.94 193 LEU A O 1
ATOM 1505 N N . LEU A 1 194 ? 49.285 18.982 -5.161 1.00 14.12 194 LEU A N 1
ATOM 1506 C CA . LEU A 1 194 ? 50.654 18.680 -4.861 1.00 14.93 194 LEU A CA 1
ATOM 1507 C C . LEU A 1 194 ? 51.198 17.719 -5.937 1.00 16.05 194 LEU A C 1
ATOM 1508 O O . LEU A 1 194 ? 52.337 17.861 -6.387 1.00 17.35 194 LEU A O 1
ATOM 1513 N N . GLU A 1 195 ? 50.352 16.803 -6.397 1.00 17.10 195 GLU A N 1
ATOM 1514 C CA . GLU A 1 195 ? 50.728 15.829 -7.445 1.00 17.39 195 GLU A CA 1
ATOM 1515 C C . GLU A 1 195 ? 50.860 16.428 -8.828 1.00 17.52 195 GLU A C 1
ATOM 1516 O O . GLU A 1 195 ? 51.540 15.892 -9.669 1.00 17.08 195 GLU A O 1
ATOM 1522 N N . ALA A 1 196 ? 50.228 17.565 -9.051 1.00 18.50 196 ALA A N 1
ATOM 1523 C CA . ALA A 1 196 ? 50.145 18.191 -10.370 1.00 18.72 196 ALA A CA 1
ATOM 1524 C C . ALA A 1 196 ? 51.380 19.043 -10.717 1.00 19.20 196 ALA A C 1
ATOM 1525 O O . ALA A 1 196 ? 51.697 19.204 -11.892 1.00 19.51 196 ALA A O 1
ATOM 1527 N N . VAL A 1 197 ? 52.066 19.591 -9.712 1.00 19.29 197 VAL A N 1
ATOM 1528 C CA . VAL A 1 197 ? 53.132 20.546 -9.969 1.00 18.83 197 VAL A CA 1
ATOM 1529 C C . VAL A 1 197 ? 54.447 19.798 -10.029 1.00 19.29 197 VAL A C 1
ATOM 1530 O O . VAL A 1 197 ? 54.494 18.642 -9.671 1.00 18.90 197 VAL A O 1
ATOM 1534 N N . THR A 1 198 ? 55.538 20.451 -10.380 1.00 18.63 198 THR A N 1
ATOM 1535 C CA . THR A 1 198 ? 56.814 19.716 -10.336 1.00 19.32 198 THR A CA 1
ATOM 1536 C C . THR A 1 198 ? 57.495 19.761 -8.983 1.00 19.88 198 THR A C 1
ATOM 1537 O O . THR A 1 198 ? 58.288 18.870 -8.722 1.00 18.64 198 THR A O 1
ATOM 1541 N N . ARG A 1 199 ? 57.222 20.760 -8.125 1.00 19.80 199 ARG A N 1
ATOM 1542 C CA . ARG A 1 199 ? 57.875 20.821 -6.822 1.00 19.70 199 ARG A CA 1
ATOM 1543 C C . ARG A 1 199 ? 56.893 20.979 -5.660 1.00 19.43 199 ARG A C 1
ATOM 1544 O O . ARG A 1 199 ? 56.690 22.080 -5.127 1.00 17.21 199 ARG A O 1
ATOM 1552 N N . PRO A 1 200 ? 56.293 19.867 -5.241 1.00 18.64 200 PRO A N 1
ATOM 1553 C CA . PRO A 1 200 ? 55.417 19.886 -4.079 1.00 18.05 200 PRO A CA 1
ATOM 1554 C C . PRO A 1 200 ? 56.207 20.063 -2.772 1.00 17.83 200 PRO A C 1
ATOM 1555 O O . PRO A 1 200 ? 57.247 19.383 -2.581 1.00 18.59 200 PRO A O 1
ATOM 1559 N N . ILE A 1 201 ? 55.705 20.910 -1.874 1.00 15.50 201 ILE A N 1
ATOM 1560 C CA . ILE A 1 201 ? 56.373 21.185 -0.571 1.00 16.42 201 ILE A CA 1
ATOM 1561 C C . ILE A 1 201 ? 55.304 21.013 0.501 1.00 15.24 201 ILE A C 1
ATOM 1562 O O . ILE A 1 201 ? 54.257 21.657 0.450 1.00 14.90 201 ILE A O 1
ATOM 1567 N N . ALA A 1 202 ? 55.548 20.115 1.423 1.00 14.37 202 ALA A N 1
ATOM 1568 C CA . ALA A 1 202 ? 54.678 19.870 2.532 1.00 14.37 202 ALA A CA 1
ATOM 1569 C C . ALA A 1 202 ? 55.109 20.872 3.597 1.00 14.36 202 ALA A C 1
ATOM 1570 O O . ALA A 1 202 ? 56.232 20.790 4.119 1.00 15.58 202 ALA A O 1
ATOM 1572 N N . ALA A 1 203 ? 54.241 21.830 3.868 1.00 13.81 203 ALA A N 1
ATOM 1573 C CA . ALA A 1 203 ? 54.501 22.937 4.791 1.00 14.18 203 ALA A CA 1
ATOM 1574 C C . ALA A 1 203 ? 53.662 22.712 6.037 1.00 14.19 203 ALA A C 1
ATOM 1575 O O . ALA A 1 203 ? 52.430 22.582 5.950 1.00 13.99 203 ALA A O 1
ATOM 1577 N N . ASN A 1 204 ? 54.319 22.662 7.193 1.00 13.89 204 ASN A N 1
ATOM 1578 C CA . ASN A 1 204 ? 53.652 22.360 8.436 1.00 14.68 204 ASN A CA 1
ATOM 1579 C C . ASN A 1 204 ? 52.752 21.106 8.280 1.00 15.38 204 ASN A C 1
ATOM 1580 O O . ASN A 1 204 ? 51.604 21.124 8.702 1.00 17.71 204 ASN A O 1
ATOM 1585 N N . PRO A 1 205 ? 53.243 20.031 7.664 1.00 14.24 205 PRO A N 1
ATOM 1586 C CA . PRO A 1 205 ? 52.331 18.971 7.350 1.00 14.64 205 PRO A CA 1
ATOM 1587 C C . PRO A 1 205 ? 51.642 18.301 8.531 1.00 15.15 205 PRO A C 1
ATOM 1588 O O . PRO A 1 205 ? 52.200 18.233 9.623 1.00 15.89 205 PRO A O 1
ATOM 1592 N N . SER A 1 206 ? 50.430 17.810 8.278 1.00 15.37 206 SER A N 1
ATOM 1593 C CA . SER A 1 206 ? 49.710 16.952 9.169 1.00 16.28 206 SER A CA 1
ATOM 1594 C C . SER A 1 206 ? 50.496 15.648 9.186 1.00 16.18 206 SER A C 1
ATOM 1595 O O . SER A 1 206 ? 51.331 15.398 8.300 1.00 16.35 206 SER A O 1
ATOM 1598 N N . PRO A 1 207 ? 50.271 14.815 10.198 1.00 17.43 207 PRO A N 1
ATOM 1599 C CA . PRO A 1 207 ? 50.954 13.497 10.176 1.00 18.04 207 PRO A CA 1
ATOM 1600 C C . PRO A 1 207 ? 50.700 12.717 8.888 1.00 18.04 207 PRO A C 1
ATOM 1601 O O . PRO A 1 207 ? 51.605 12.097 8.339 1.00 18.94 207 PRO A O 1
ATOM 1605 N N . GLY A 1 208 ? 49.484 12.772 8.378 1.00 18.52 208 GLY A N 1
ATOM 1606 C CA . GLY A 1 208 ? 49.202 12.072 7.134 1.00 18.48 208 GLY A CA 1
ATOM 1607 C C . GLY A 1 208 ? 50.051 12.557 5.987 1.00 18.63 208 GLY A C 1
ATOM 1608 O O . GLY A 1 208 ? 50.638 11.749 5.265 1.00 18.06 208 GLY A O 1
ATOM 1609 N N . LEU A 1 209 ? 50.127 13.880 5.815 1.00 18.02 209 LEU A N 1
ATOM 1610 C CA . LEU A 1 209 ? 50.882 14.407 4.699 1.00 18.68 209 LEU A CA 1
ATOM 1611 C C . LEU A 1 209 ? 52.391 14.255 4.926 1.00 18.78 209 LEU A C 1
ATOM 1612 O O . LEU A 1 209 ? 53.139 14.056 3.972 1.00 18.88 209 LEU A O 1
ATOM 1617 N N . ARG A 1 210 ? 52.840 14.373 6.178 1.00 19.69 210 ARG A N 1
ATOM 1618 C CA . ARG A 1 210 ? 54.270 14.213 6.474 1.00 20.81 210 ARG A CA 1
ATOM 1619 C C . ARG A 1 210 ? 54.736 12.825 6.027 1.00 21.96 210 ARG A C 1
ATOM 1620 O O . ARG A 1 210 ? 55.800 12.682 5.449 1.00 20.29 210 ARG A O 1
ATOM 1628 N N . GLU A 1 211 ? 53.902 11.814 6.270 1.00 23.58 211 GLU A N 1
ATOM 1629 C CA . GLU A 1 211 ? 54.210 10.433 5.866 1.00 25.29 211 GLU A CA 1
ATOM 1630 C C . GLU A 1 211 ? 54.327 10.308 4.346 1.00 25.41 211 GLU A C 1
ATOM 1631 O O . GLU A 1 211 ? 55.288 9.749 3.824 1.00 25.38 211 GLU A O 1
ATOM 1637 N N . ILE A 1 212 ? 53.363 10.884 3.642 1.00 25.56 212 ILE A N 1
ATOM 1638 C CA . ILE A 1 212 ? 53.385 10.911 2.187 1.00 26.24 212 ILE A CA 1
ATOM 1639 C C . ILE A 1 212 ? 54.590 11.669 1.638 1.00 27.24 212 ILE A C 1
ATOM 1640 O O . ILE A 1 212 ? 55.216 11.198 0.676 1.00 27.42 212 ILE A O 1
ATOM 1645 N N . ALA A 1 213 ? 54.920 12.819 2.250 1.00 27.26 213 ALA A N 1
ATOM 1646 C CA . ALA A 1 213 ? 56.100 13.599 1.861 1.00 27.84 213 ALA A CA 1
ATOM 1647 C C . ALA A 1 213 ? 57.374 12.775 1.997 1.00 29.11 213 ALA A C 1
ATOM 1648 O O . ALA A 1 213 ? 58.203 12.737 1.078 1.00 30.48 213 ALA A O 1
ATOM 1650 N N . GLN A 1 214 ? 57.558 12.145 3.150 1.00 29.67 214 GLN A N 1
ATOM 1651 C CA . GLN A 1 214 ? 58.763 11.382 3.370 1.00 30.17 214 GLN A CA 1
ATOM 1652 C C . GLN A 1 214 ? 58.778 10.235 2.382 1.00 29.96 214 GLN A C 1
ATOM 1653 O O . GLN A 1 214 ? 59.766 10.046 1.687 1.00 30.04 214 GLN A O 1
ATOM 1659 N N . ALA A 1 215 ? 57.657 9.551 2.220 1.00 29.52 215 ALA A N 1
ATOM 1660 C CA . ALA A 1 215 ? 57.662 8.415 1.308 1.00 29.77 215 ALA A CA 1
ATOM 1661 C C . ALA A 1 215 ? 58.191 8.900 -0.011 1.00 29.91 215 ALA A C 1
ATOM 1662 O O . ALA A 1 215 ? 59.094 8.301 -0.537 1.00 31.10 215 ALA A O 1
ATOM 1664 N N . ARG A 1 216 ? 57.658 9.999 -0.540 1.00 29.53 216 ARG A N 1
ATOM 1665 C CA . ARG A 1 216 ? 57.969 10.399 -1.903 1.00 28.92 216 ARG A CA 1
ATOM 1666 C C . ARG A 1 216 ? 59.163 11.324 -2.021 1.00 28.56 216 ARG A C 1
ATOM 1667 O O . ARG A 1 216 ? 59.426 11.830 -3.089 1.00 28.54 216 ARG A O 1
ATOM 1675 N N . GLY A 1 217 ? 59.887 11.572 -0.942 1.00 28.39 217 GLY A N 1
ATOM 1676 C CA . GLY A 1 217 ? 61.007 12.524 -1.019 1.00 28.72 217 GLY A CA 1
ATOM 1677 C C . GLY A 1 217 ? 60.664 14.012 -1.202 1.00 28.62 217 GLY A C 1
ATOM 1678 O O . GLY A 1 217 ? 61.537 14.794 -1.568 1.00 27.95 217 GLY A O 1
ATOM 1679 N N . TRP A 1 218 ? 59.412 14.406 -0.942 1.00 28.65 218 TRP A N 1
ATOM 1680 C CA . TRP A 1 218 ? 58.963 15.811 -1.105 1.00 27.74 218 TRP A CA 1
ATOM 1681 C C . TRP A 1 218 ? 59.555 16.647 0.001 1.00 27.46 218 TRP A C 1
ATOM 1682 O O . TRP A 1 218 ? 59.554 16.221 1.160 1.00 28.23 218 TRP A O 1
ATOM 1693 N N . GLN A 1 219 ? 60.017 17.851 -0.336 1.00 26.24 219 GLN A N 1
ATOM 1694 C CA . GLN A 1 219 ? 60.523 18.807 0.639 1.00 26.03 219 GLN A CA 1
ATOM 1695 C C . GLN A 1 219 ? 59.447 19.028 1.744 1.00 24.62 219 GLN A C 1
ATOM 1696 O O . GLN A 1 219 ? 58.256 18.985 1.442 1.00 24.39 219 GLN A O 1
ATOM 1702 N N . VAL A 1 220 ? 59.881 19.188 3.001 1.00 22.94 220 VAL A N 1
ATOM 1703 C CA . VAL A 1 220 ? 59.007 19.444 4.173 1.00 22.73 220 VAL A CA 1
ATOM 1704 C C . VAL A 1 220 ? 59.535 20.680 4.822 1.00 22.06 220 VAL A C 1
ATOM 1705 O O . VAL A 1 220 ? 60.727 20.823 4.929 1.00 23.76 220 VAL A O 1
ATOM 1709 N N . ILE A 1 221 ? 58.679 21.608 5.196 1.00 20.51 221 ILE A N 1
ATOM 1710 C CA . ILE A 1 221 ? 59.130 22.766 5.898 1.00 19.80 221 ILE A CA 1
ATOM 1711 C C . ILE A 1 221 ? 58.178 23.021 7.034 1.00 19.68 221 ILE A C 1
ATOM 1712 O O . ILE A 1 221 ? 56.978 23.064 6.842 1.00 20.34 221 ILE A O 1
ATOM 1717 N N . ASP A 1 222 ? 58.715 23.201 8.224 1.00 19.42 222 ASP A N 1
ATOM 1718 C CA . ASP A 1 222 ? 57.903 23.494 9.385 1.00 19.57 222 ASP A CA 1
ATOM 1719 C C . ASP A 1 222 ? 58.106 24.953 9.664 1.00 20.32 222 ASP A C 1
ATOM 1720 O O . ASP A 1 222 ? 59.007 25.357 10.395 1.00 20.71 222 ASP A O 1
ATOM 1725 N N . LEU A 1 223 ? 57.317 25.771 8.989 1.00 20.73 223 LEU A N 1
ATOM 1726 C CA . LEU A 1 223 ? 57.454 27.250 9.109 1.00 22.13 223 LEU A CA 1
ATOM 1727 C C . LEU A 1 223 ? 57.151 27.765 10.506 1.00 23.32 223 LEU A C 1
ATOM 1728 O O . LEU A 1 223 ? 57.706 28.764 10.906 1.00 25.18 223 LEU A O 1
ATOM 1733 N N . PHE A 1 224 ? 56.215 27.158 11.211 1.00 24.56 224 PHE A N 1
ATOM 1734 C CA . PHE A 1 224 ? 55.903 27.621 12.562 1.00 25.78 224 PHE A CA 1
ATOM 1735 C C . PHE A 1 224 ? 55.341 26.524 13.410 1.00 26.86 224 PHE A C 1
ATOM 1736 O O . PHE A 1 224 ? 55.324 26.741 14.648 1.00 30.41 224 PHE A O 1
ATOM 1744 N N . ARG B 1 4 ? 18.664 45.935 -17.448 1.00 28.13 4 ARG B N 1
ATOM 1745 C CA . ARG B 1 4 ? 20.136 45.699 -17.273 1.00 26.61 4 ARG B CA 1
ATOM 1746 C C . ARG B 1 4 ? 20.870 47.012 -17.566 1.00 24.27 4 ARG B C 1
ATOM 1747 O O . ARG B 1 4 ? 20.858 47.505 -18.708 1.00 24.10 4 ARG B O 1
ATOM 1755 N N . ARG B 1 5 ? 21.449 47.573 -16.516 1.00 19.99 5 ARG B N 1
ATOM 1756 C CA . ARG B 1 5 ? 22.132 48.835 -16.562 1.00 17.10 5 ARG B CA 1
ATOM 1757 C C . ARG B 1 5 ? 23.577 48.657 -16.094 1.00 15.81 5 ARG B C 1
ATOM 1758 O O . ARG B 1 5 ? 23.945 47.716 -15.344 1.00 12.40 5 ARG B O 1
ATOM 1766 N N . LEU B 1 6 ? 24.401 49.550 -16.603 1.00 14.50 6 LEU B N 1
ATOM 1767 C CA . LEU B 1 6 ? 25.762 49.686 -16.213 1.00 14.32 6 LEU B CA 1
ATOM 1768 C C . LEU B 1 6 ? 25.811 50.942 -15.322 1.00 14.62 6 LEU B C 1
ATOM 1769 O O . LEU B 1 6 ? 25.266 51.995 -15.688 1.00 11.99 6 LEU B O 1
ATOM 1774 N N . ALA B 1 7 ? 26.540 50.828 -14.203 1.00 14.33 7 ALA B N 1
ATOM 1775 C CA . ALA B 1 7 ? 26.751 51.952 -13.267 1.00 14.60 7 ALA B CA 1
ATOM 1776 C C . ALA B 1 7 ? 28.246 52.122 -12.966 1.00 13.50 7 ALA B C 1
ATOM 1777 O O . ALA B 1 7 ? 28.889 51.251 -12.340 1.00 12.30 7 ALA B O 1
ATOM 1779 N N . LEU B 1 8 ? 28.780 53.248 -13.423 1.00 12.63 8 LEU B N 1
ATOM 1780 C CA . LEU B 1 8 ? 30.175 53.553 -13.260 1.00 12.83 8 LEU B CA 1
ATOM 1781 C C . LEU B 1 8 ? 30.337 54.735 -12.311 1.00 12.65 8 LEU B C 1
ATOM 1782 O O . LEU B 1 8 ? 29.681 55.754 -12.472 1.00 14.39 8 LEU B O 1
ATOM 1787 N N . PHE B 1 9 ? 31.230 54.584 -11.347 1.00 12.14 9 PHE B N 1
ATOM 1788 C CA . PHE B 1 9 ? 31.440 55.587 -10.383 1.00 13.40 9 PHE B CA 1
ATOM 1789 C C . PHE B 1 9 ? 32.891 56.053 -10.327 1.00 13.34 9 PHE B C 1
ATOM 1790 O O . PHE B 1 9 ? 33.790 55.272 -10.158 1.00 12.90 9 PHE B O 1
ATOM 1798 N N . ASP B 1 10 ? 33.098 57.352 -10.532 1.00 14.48 10 ASP B N 1
ATOM 1799 C CA . ASP B 1 10 ? 34.377 57.998 -10.135 1.00 15.26 10 ASP B CA 1
ATOM 1800 C C . ASP B 1 10 ? 34.530 57.996 -8.585 1.00 14.11 10 ASP B C 1
ATOM 1801 O O . ASP B 1 10 ? 33.566 57.808 -7.847 1.00 13.78 10 ASP B O 1
ATOM 1806 N N . LEU B 1 11 ? 35.737 58.156 -8.079 1.00 13.65 11 LEU B N 1
ATOM 1807 C CA . LEU B 1 11 ? 35.937 58.118 -6.625 1.00 13.83 11 LEU B CA 1
ATOM 1808 C C . LEU B 1 11 ? 36.121 59.481 -5.955 1.00 14.40 11 LEU B C 1
ATOM 1809 O O . LEU B 1 11 ? 35.298 59.908 -5.136 1.00 13.52 11 LEU B O 1
ATOM 1814 N N . ASP B 1 12 ? 37.253 60.103 -6.263 1.00 14.43 12 ASP B N 1
ATOM 1815 C CA . ASP B 1 12 ? 37.706 61.314 -5.574 1.00 15.27 12 ASP B CA 1
ATOM 1816 C C . ASP B 1 12 ? 36.808 62.499 -5.915 1.00 14.94 12 ASP B C 1
ATOM 1817 O O . ASP B 1 12 ? 36.591 62.837 -7.087 1.00 16.01 12 ASP B O 1
ATOM 1822 N N . HIS B 1 13 ? 36.283 63.070 -4.853 1.00 14.46 13 HIS B N 1
ATOM 1823 C CA . HIS B 1 13 ? 35.305 64.118 -4.859 1.00 15.15 13 HIS B CA 1
ATOM 1824 C C . HIS B 1 13 ? 33.958 63.680 -5.385 1.00 15.08 13 HIS B C 1
ATOM 1825 O O . HIS B 1 13 ? 33.063 64.500 -5.475 1.00 16.98 13 HIS B O 1
ATOM 1832 N N . THR B 1 14 ? 33.801 62.418 -5.738 1.00 13.95 14 THR B N 1
ATOM 1833 C CA . THR B 1 14 ? 32.503 61.931 -6.206 1.00 13.64 14 THR B CA 1
ATOM 1834 C C . THR B 1 14 ? 31.851 61.076 -5.095 1.00 13.75 14 THR B C 1
ATOM 1835 O O . THR B 1 14 ? 30.918 61.533 -4.447 1.00 15.52 14 THR B O 1
ATOM 1839 N N . LEU B 1 15 ? 32.370 59.902 -4.810 1.00 11.72 15 LEU B N 1
ATOM 1840 C CA . LEU B 1 15 ? 31.848 59.079 -3.707 1.00 11.98 15 LEU B CA 1
ATOM 1841 C C . LEU B 1 15 ? 32.525 59.415 -2.338 1.00 13.17 15 LEU B C 1
ATOM 1842 O O . LEU B 1 15 ? 31.985 59.066 -1.302 1.00 13.86 15 LEU B O 1
ATOM 1847 N N . LEU B 1 16 ? 33.704 60.056 -2.351 1.00 13.40 16 LEU B N 1
ATOM 1848 C CA . LEU B 1 16 ? 34.372 60.491 -1.110 1.00 14.12 16 LEU B CA 1
ATOM 1849 C C . LEU B 1 16 ? 34.546 62.020 -1.126 1.00 14.22 16 LEU B C 1
ATOM 1850 O O . LEU B 1 16 ? 34.896 62.601 -2.163 1.00 11.92 16 LEU B O 1
ATOM 1855 N N . PRO B 1 17 ? 34.322 62.671 0.016 1.00 13.92 17 PRO B N 1
ATOM 1856 C CA . PRO B 1 17 ? 34.470 64.129 0.011 1.00 15.50 17 PRO B CA 1
ATOM 1857 C C . PRO B 1 17 ? 35.926 64.543 0.176 1.00 16.32 17 PRO B C 1
ATOM 1858 O O . PRO B 1 17 ? 36.205 65.439 0.932 1.00 17.34 17 PRO B O 1
ATOM 1862 N N . LEU B 1 18 ? 36.841 63.865 -0.488 1.00 16.34 18 LEU B N 1
ATOM 1863 C CA . LEU B 1 18 ? 38.251 64.116 -0.344 1.00 15.93 18 LEU B CA 1
ATOM 1864 C C . LEU B 1 18 ? 38.928 63.516 -1.547 1.00 16.02 18 LEU B C 1
ATOM 1865 O O . LEU B 1 18 ? 38.303 62.803 -2.332 1.00 16.72 18 LEU B O 1
ATOM 1870 N N . ASP B 1 19 ? 40.202 63.806 -1.711 1.00 16.64 19 ASP B N 1
ATOM 1871 C CA . ASP B 1 19 ? 41.010 63.207 -2.770 1.00 17.64 19 ASP B CA 1
ATOM 1872 C C . ASP B 1 19 ? 41.862 62.102 -2.106 1.00 17.75 19 ASP B C 1
ATOM 1873 O O . ASP B 1 19 ? 42.762 62.374 -1.310 1.00 17.08 19 ASP B O 1
ATOM 1878 N N . SER B 1 20 ? 41.560 60.853 -2.437 1.00 17.46 20 SER B N 1
ATOM 1879 C CA . SER B 1 20 ? 42.218 59.696 -1.870 1.00 17.56 20 SER B CA 1
ATOM 1880 C C . SER B 1 20 ? 43.706 59.623 -2.235 1.00 16.86 20 SER B C 1
ATOM 1881 O O . SER B 1 20 ? 44.497 59.102 -1.468 1.00 16.77 20 SER B O 1
ATOM 1884 N N . ASP B 1 21 ? 44.081 60.150 -3.383 1.00 16.56 21 ASP B N 1
ATOM 1885 C CA . ASP B 1 21 ? 45.436 60.096 -3.849 1.00 16.74 21 ASP B CA 1
ATOM 1886 C C . ASP B 1 21 ? 46.251 61.030 -2.941 1.00 17.12 21 ASP B C 1
ATOM 1887 O O . ASP B 1 21 ? 47.255 60.645 -2.353 1.00 15.36 21 ASP B O 1
ATOM 1892 N N . TYR B 1 22 ? 45.791 62.268 -2.831 1.00 16.61 22 TYR B N 1
ATOM 1893 C CA . TYR B 1 22 ? 46.441 63.221 -1.967 1.00 16.07 22 TYR B CA 1
ATOM 1894 C C . TYR B 1 22 ? 46.471 62.754 -0.516 1.00 15.16 22 TYR B C 1
ATOM 1895 O O . TYR B 1 22 ? 47.478 62.930 0.174 1.00 14.13 22 TYR B O 1
ATOM 1904 N N . GLN B 1 23 ? 45.377 62.232 -0.022 1.00 14.67 23 GLN B N 1
ATOM 1905 C CA . GLN B 1 23 ? 45.293 61.911 1.406 1.00 14.42 23 GLN B CA 1
ATOM 1906 C C . GLN B 1 23 ? 46.235 60.766 1.781 1.00 14.30 23 GLN B C 1
ATOM 1907 O O . GLN B 1 23 ? 46.740 60.696 2.912 1.00 13.94 23 GLN B O 1
ATOM 1913 N N . TRP B 1 24 ? 46.413 59.846 0.843 1.00 13.76 24 TRP B N 1
ATOM 1914 C CA . TRP B 1 24 ? 47.333 58.737 0.994 1.00 13.76 24 TRP B CA 1
ATOM 1915 C C . TRP B 1 24 ? 48.769 59.264 1.092 1.00 13.76 24 TRP B C 1
ATOM 1916 O O . TRP B 1 24 ? 49.489 58.871 1.976 1.00 12.09 24 TRP B O 1
ATOM 1927 N N . ALA B 1 25 ? 49.129 60.204 0.238 1.00 12.75 25 ALA B N 1
ATOM 1928 C CA . ALA B 1 25 ? 50.468 60.804 0.271 1.00 13.40 25 ALA B CA 1
ATOM 1929 C C . ALA B 1 25 ? 50.667 61.561 1.588 1.00 13.73 25 ALA B C 1
ATOM 1930 O O . ALA B 1 25 ? 51.736 61.506 2.224 1.00 14.27 25 ALA B O 1
ATOM 1932 N N . ASP B 1 26 ? 49.635 62.260 2.033 1.00 14.20 26 ASP B N 1
ATOM 1933 C CA . ASP B 1 26 ? 49.749 63.034 3.254 1.00 14.69 26 ASP B CA 1
ATOM 1934 C C . ASP B 1 26 ? 49.900 62.034 4.459 1.00 14.29 26 ASP B C 1
ATOM 1935 O O . ASP B 1 26 ? 50.578 62.310 5.484 1.00 12.99 26 ASP B O 1
ATOM 1940 N N . PHE B 1 27 ? 49.230 60.902 4.342 1.00 13.97 27 PHE B N 1
ATOM 1941 C CA . PHE B 1 27 ? 49.215 59.899 5.415 1.00 12.97 27 PHE B CA 1
ATOM 1942 C C . PHE B 1 27 ? 50.614 59.306 5.553 1.00 12.15 27 PHE B C 1
ATOM 1943 O O . PHE B 1 27 ? 51.142 59.243 6.687 1.00 13.33 27 PHE B O 1
ATOM 1951 N N . LEU B 1 28 ? 51.228 58.961 4.424 1.00 10.93 28 LEU B N 1
ATOM 1952 C CA . LEU B 1 28 ? 52.593 58.500 4.432 1.00 12.29 28 LEU B CA 1
ATOM 1953 C C . LEU B 1 28 ? 53.583 59.581 4.908 1.00 12.48 28 LEU B C 1
ATOM 1954 O O . LEU B 1 28 ? 54.514 59.254 5.614 1.00 13.95 28 LEU B O 1
ATOM 1959 N N . ALA B 1 29 ? 53.329 60.851 4.603 1.00 12.29 29 ALA B N 1
ATOM 1960 C CA . ALA B 1 29 ? 54.166 61.944 5.070 1.00 11.84 29 ALA B CA 1
ATOM 1961 C C . ALA B 1 29 ? 54.154 62.064 6.607 1.00 11.99 29 ALA B C 1
ATOM 1962 O O . ALA B 1 29 ? 55.196 62.015 7.272 1.00 10.38 29 ALA B O 1
ATOM 1964 N N . ARG B 1 30 ? 52.962 62.156 7.165 1.00 11.77 30 ARG B N 1
ATOM 1965 C CA . ARG B 1 30 ? 52.826 62.321 8.585 1.00 13.12 30 ARG B CA 1
ATOM 1966 C C . ARG B 1 30 ? 53.152 61.093 9.435 1.00 12.66 30 ARG B C 1
ATOM 1967 O O . ARG B 1 30 ? 53.499 61.242 10.609 1.00 12.80 30 ARG B O 1
ATOM 1975 N N . THR B 1 31 ? 53.056 59.909 8.865 1.00 13.37 31 THR B N 1
ATOM 1976 C CA . THR B 1 31 ? 53.424 58.701 9.592 1.00 12.82 31 THR B CA 1
ATOM 1977 C C . THR B 1 31 ? 54.872 58.296 9.263 1.00 13.04 31 THR B C 1
ATOM 1978 O O . THR B 1 31 ? 55.310 57.188 9.545 1.00 12.38 31 THR B O 1
ATOM 1982 N N . GLY B 1 32 ? 55.639 59.205 8.693 1.00 13.97 32 GLY B N 1
ATOM 1983 C CA . GLY B 1 32 ? 57.092 58.980 8.575 1.00 13.38 32 GLY B CA 1
ATOM 1984 C C . GLY B 1 32 ? 57.566 58.081 7.450 1.00 13.94 32 GLY B C 1
ATOM 1985 O O . GLY B 1 32 ? 58.687 57.617 7.483 1.00 13.61 32 GLY B O 1
ATOM 1986 N N . ARG B 1 33 ? 56.752 57.849 6.418 1.00 14.33 33 ARG B N 1
ATOM 1987 C CA . ARG B 1 33 ? 57.091 56.845 5.405 1.00 14.92 33 ARG B CA 1
ATOM 1988 C C . ARG B 1 33 ? 57.438 57.468 4.040 1.00 15.51 33 ARG B C 1
ATOM 1989 O O . ARG B 1 33 ? 57.568 56.750 3.033 1.00 16.02 33 ARG B O 1
ATOM 1997 N N . ALA B 1 34 ? 57.569 58.786 3.995 1.00 15.21 34 ALA B N 1
ATOM 1998 C CA . ALA B 1 34 ? 57.935 59.469 2.742 1.00 15.36 34 ALA B CA 1
ATOM 1999 C C . ALA B 1 34 ? 59.103 60.434 2.963 1.00 15.91 34 ALA B C 1
ATOM 2000 O O . ALA B 1 34 ? 59.208 61.463 2.294 1.00 16.37 34 ALA B O 1
ATOM 2002 N N . GLY B 1 35 ? 59.990 60.111 3.900 1.00 18.18 35 GLY B N 1
ATOM 2003 C CA . GLY B 1 35 ? 61.114 61.004 4.261 1.00 19.50 35 GLY B CA 1
ATOM 2004 C C . GLY B 1 35 ? 60.789 61.901 5.446 1.00 21.24 35 GLY B C 1
ATOM 2005 O O . GLY B 1 35 ? 59.885 61.593 6.216 1.00 21.60 35 GLY B O 1
ATOM 2006 N N . ASP B 1 36 ? 61.507 63.014 5.606 1.00 21.74 36 ASP B N 1
ATOM 2007 C CA . ASP B 1 36 ? 61.154 63.963 6.645 1.00 21.92 36 ASP B CA 1
ATOM 2008 C C . ASP B 1 36 ? 59.703 64.451 6.463 1.00 21.28 36 ASP B C 1
ATOM 2009 O O . ASP B 1 36 ? 59.375 65.040 5.454 1.00 20.35 36 ASP B O 1
ATOM 2014 N N . PRO B 1 37 ? 58.846 64.254 7.492 1.00 21.37 37 PRO B N 1
ATOM 2015 C CA . PRO B 1 37 ? 57.428 64.622 7.380 1.00 21.05 37 PRO B CA 1
ATOM 2016 C C . PRO B 1 37 ? 57.161 66.010 6.833 1.00 20.81 37 PRO B C 1
ATOM 2017 O O . PRO B 1 37 ? 56.277 66.169 6.024 1.00 20.52 37 PRO B O 1
ATOM 2021 N N . ALA B 1 38 ? 57.912 67.005 7.294 1.00 21.21 38 ALA B N 1
ATOM 2022 C CA . ALA B 1 38 ? 57.710 68.369 6.828 1.00 21.52 38 ALA B CA 1
ATOM 2023 C C . ALA B 1 38 ? 58.125 68.490 5.343 1.00 21.45 38 ALA B C 1
ATOM 2024 O O . ALA B 1 38 ? 57.431 69.063 4.510 1.00 19.83 38 ALA B O 1
ATOM 2026 N N . GLU B 1 39 ? 59.286 67.960 5.021 1.00 22.66 39 GLU B N 1
ATOM 2027 C CA . GLU B 1 39 ? 59.717 67.982 3.620 1.00 24.19 39 GLU B CA 1
ATOM 2028 C C . GLU B 1 39 ? 58.750 67.165 2.740 1.00 23.50 39 GLU B C 1
ATOM 2029 O O . GLU B 1 39 ? 58.467 67.531 1.633 1.00 22.55 39 GLU B O 1
ATOM 2035 N N . ALA B 1 40 ? 58.198 66.073 3.266 1.00 23.70 40 ALA B N 1
ATOM 2036 C CA . ALA B 1 40 ? 57.244 65.250 2.484 1.00 23.28 40 ALA B CA 1
ATOM 2037 C C . ALA B 1 40 ? 55.971 66.020 2.239 1.00 23.67 40 ALA B C 1
ATOM 2038 O O . ALA B 1 40 ? 55.443 66.010 1.101 1.00 23.78 40 ALA B O 1
ATOM 2040 N N . ARG B 1 41 ? 55.448 66.727 3.250 1.00 23.76 41 ARG B N 1
ATOM 2041 C CA . ARG B 1 41 ? 54.192 67.466 3.003 1.00 24.85 41 ARG B CA 1
ATOM 2042 C C . ARG B 1 41 ? 54.453 68.533 1.962 1.00 25.47 41 ARG B C 1
ATOM 2043 O O . ARG B 1 41 ? 53.588 68.856 1.155 1.00 24.41 41 ARG B O 1
ATOM 2051 N N . ARG B 1 42 ? 55.648 69.098 2.017 1.00 26.64 42 ARG B N 1
ATOM 2052 C CA . ARG B 1 42 ? 55.987 70.185 1.126 1.00 28.86 42 ARG B CA 1
ATOM 2053 C C . ARG B 1 42 ? 56.114 69.655 -0.295 1.00 28.51 42 ARG B C 1
ATOM 2054 O O . ARG B 1 42 ? 55.587 70.282 -1.193 1.00 28.97 42 ARG B O 1
ATOM 2062 N N . ARG B 1 43 ? 56.807 68.520 -0.484 1.00 27.78 43 ARG B N 1
ATOM 2063 C CA . ARG B 1 43 ? 56.809 67.836 -1.784 1.00 27.34 43 ARG B CA 1
ATOM 2064 C C . ARG B 1 43 ? 55.378 67.571 -2.253 1.00 26.58 43 ARG B C 1
ATOM 2065 O O . ARG B 1 43 ? 55.018 67.962 -3.343 1.00 25.96 43 ARG B O 1
ATOM 2073 N N . ASN B 1 44 ? 54.542 66.953 -1.415 1.00 27.39 44 ASN B N 1
ATOM 2074 C CA . ASN B 1 44 ? 53.123 66.738 -1.779 1.00 27.43 44 ASN B CA 1
ATOM 2075 C C . ASN B 1 44 ? 52.440 68.019 -2.196 1.00 28.84 44 ASN B C 1
ATOM 2076 O O . ASN B 1 44 ? 51.610 68.002 -3.095 1.00 28.55 44 ASN B O 1
ATOM 2081 N N . ASP B 1 45 ? 52.759 69.132 -1.540 1.00 29.72 45 ASP B N 1
ATOM 2082 C CA . ASP B 1 45 ? 52.013 70.359 -1.819 1.00 30.83 45 ASP B CA 1
ATOM 2083 C C . ASP B 1 45 ? 52.555 71.042 -3.057 1.00 30.49 45 ASP B C 1
ATOM 2084 O O . ASP B 1 45 ? 51.791 71.475 -3.908 1.00 29.70 45 ASP B O 1
ATOM 2089 N N . ASP B 1 46 ? 53.869 71.029 -3.196 1.00 30.23 46 ASP B N 1
ATOM 2090 C CA . ASP B 1 46 ? 54.522 71.452 -4.441 1.00 31.02 46 ASP B CA 1
ATOM 2091 C C . ASP B 1 46 ? 54.018 70.665 -5.703 1.00 29.92 46 ASP B C 1
ATOM 2092 O O . ASP B 1 46 ? 53.740 71.253 -6.767 1.00 28.91 46 ASP B O 1
ATOM 2097 N N . LEU B 1 47 ? 53.914 69.346 -5.587 1.00 29.79 47 LEU B N 1
ATOM 2098 C CA . LEU B 1 47 ? 53.309 68.539 -6.668 1.00 30.00 47 LEU B CA 1
ATOM 2099 C C . LEU B 1 47 ? 51.929 69.071 -7.054 1.00 29.77 47 LEU B C 1
ATOM 2100 O O . LEU B 1 47 ? 51.687 69.386 -8.224 1.00 28.26 47 LEU B O 1
ATOM 2105 N N . MET B 1 48 ? 51.041 69.184 -6.072 1.00 29.53 48 MET B N 1
ATOM 2106 C CA . MET B 1 48 ? 49.678 69.609 -6.348 1.00 30.46 48 MET B CA 1
ATOM 2107 C C . MET B 1 48 ? 49.656 71.020 -6.971 1.00 31.05 48 MET B C 1
ATOM 2108 O O . MET B 1 48 ? 48.970 71.284 -7.945 1.00 30.72 48 MET B O 1
ATOM 2113 N N . GLU B 1 49 ? 50.404 71.933 -6.384 1.00 32.27 49 GLU B N 1
ATOM 2114 C CA . GLU B 1 49 ? 50.446 73.323 -6.869 1.00 33.33 49 GLU B CA 1
ATOM 2115 C C . GLU B 1 49 ? 50.983 73.369 -8.314 1.00 33.29 49 GLU B C 1
ATOM 2116 O O . GLU B 1 49 ? 50.381 74.003 -9.166 1.00 33.03 49 GLU B O 1
ATOM 2122 N N . ARG B 1 50 ? 52.086 72.667 -8.593 1.00 33.62 50 ARG B N 1
ATOM 2123 C CA . ARG B 1 50 ? 52.641 72.606 -9.947 1.00 34.08 50 ARG B CA 1
ATOM 2124 C C . ARG B 1 50 ? 51.713 71.964 -10.989 1.00 33.91 50 ARG B C 1
ATOM 2125 O O . ARG B 1 50 ? 51.586 72.458 -12.116 1.00 32.42 50 ARG B O 1
ATOM 2133 N N . TYR B 1 51 ? 51.051 70.883 -10.612 1.00 33.71 51 TYR B N 1
ATOM 2134 C CA . TYR B 1 51 ? 50.052 70.268 -11.476 1.00 34.24 51 TYR B CA 1
ATOM 2135 C C . TYR B 1 51 ? 48.871 71.186 -11.679 1.00 34.15 51 TYR B C 1
ATOM 2136 O O . TYR B 1 51 ? 48.300 71.248 -12.772 1.00 33.37 51 TYR B O 1
ATOM 2145 N N . ASN B 1 52 ? 48.501 71.886 -10.621 1.00 33.59 52 ASN B N 1
ATOM 2146 C CA . ASN B 1 52 ? 47.435 72.871 -10.716 1.00 34.45 52 ASN B CA 1
ATOM 2147 C C . ASN B 1 52 ? 47.755 74.037 -11.683 1.00 34.34 52 ASN B C 1
ATOM 2148 O O . ASN B 1 52 ? 46.862 74.578 -12.362 1.00 34.17 52 ASN B O 1
ATOM 2153 N N . ARG B 1 53 ? 49.022 74.451 -11.674 1.00 33.60 53 ARG B N 1
ATOM 2154 C CA . ARG B 1 53 ? 49.490 75.498 -12.556 1.00 33.57 53 ARG B CA 1
ATOM 2155 C C . ARG B 1 53 ? 49.935 74.954 -13.910 1.00 33.48 53 ARG B C 1
ATOM 2156 O O . ARG B 1 53 ? 50.502 75.688 -14.699 1.00 33.12 53 ARG B O 1
ATOM 2164 N N . GLY B 1 54 ? 49.648 73.689 -14.204 1.00 33.14 54 GLY B N 1
ATOM 2165 C CA . GLY B 1 54 ? 50.024 73.116 -15.502 1.00 33.35 54 GLY B CA 1
ATOM 2166 C C . GLY B 1 54 ? 51.537 72.975 -15.694 1.00 33.35 54 GLY B C 1
ATOM 2167 O O . GLY B 1 54 ? 52.028 72.795 -16.813 1.00 33.39 54 GLY B O 1
ATOM 2168 N N . GLU B 1 55 ? 52.278 73.044 -14.596 1.00 33.11 55 GLU B N 1
ATOM 2169 C CA . GLU B 1 55 ? 53.734 72.953 -14.634 1.00 33.02 55 GLU B CA 1
ATOM 2170 C C . GLU B 1 55 ? 54.218 71.506 -14.551 1.00 32.15 55 GLU B C 1
ATOM 2171 O O . GLU B 1 55 ? 55.404 71.256 -14.655 1.00 32.42 55 GLU B O 1
ATOM 2177 N N . LEU B 1 56 ? 53.307 70.564 -14.305 1.00 31.57 56 LEU B N 1
ATOM 2178 C CA . LEU B 1 56 ? 53.587 69.133 -14.407 1.00 30.90 56 LEU B CA 1
ATOM 2179 C C . LEU B 1 56 ? 52.458 68.477 -15.194 1.00 29.65 56 LEU B C 1
ATOM 2180 O O . LEU B 1 56 ? 51.295 68.806 -15.019 1.00 29.83 56 LEU B O 1
ATOM 2185 N N . THR B 1 57 ? 52.799 67.534 -16.053 1.00 28.60 57 THR B N 1
ATOM 2186 C CA . THR B 1 57 ? 51.788 66.754 -16.734 1.00 27.86 57 THR B CA 1
ATOM 2187 C C . THR B 1 57 ? 51.099 65.823 -15.735 1.00 28.38 57 THR B C 1
ATOM 2188 O O . THR B 1 57 ? 51.626 65.540 -14.615 1.00 25.79 57 THR B O 1
ATOM 2192 N N . ALA B 1 58 ? 49.918 65.351 -16.142 1.00 27.77 58 ALA B N 1
ATOM 2193 C CA . ALA B 1 58 ? 49.202 64.329 -15.422 1.00 27.48 58 ALA B CA 1
ATOM 2194 C C . ALA B 1 58 ? 50.107 63.120 -15.216 1.00 27.74 58 ALA B C 1
ATOM 2195 O O . ALA B 1 58 ? 50.193 62.623 -14.124 1.00 26.95 58 ALA B O 1
ATOM 2197 N N . GLU B 1 59 ? 50.804 62.694 -16.257 1.00 28.15 59 GLU B N 1
ATOM 2198 C CA . GLU B 1 59 ? 51.743 61.552 -16.177 1.00 29.27 59 GLU B CA 1
ATOM 2199 C C . GLU B 1 59 ? 52.844 61.748 -15.152 1.00 27.79 59 GLU B C 1
ATOM 2200 O O . GLU B 1 59 ? 53.296 60.794 -14.524 1.00 26.79 59 GLU B O 1
ATOM 2206 N N . GLN B 1 60 ? 53.296 62.986 -15.030 1.00 25.38 60 GLN B N 1
ATOM 2207 C CA . GLN B 1 60 ? 54.308 63.301 -14.063 1.00 25.74 60 GLN B CA 1
ATOM 2208 C C . GLN B 1 60 ? 53.741 63.244 -12.657 1.00 23.62 60 GLN B C 1
ATOM 2209 O O . GLN B 1 60 ? 54.394 62.766 -11.766 1.00 22.05 60 GLN B O 1
ATOM 2215 N N . ALA B 1 61 ? 52.530 63.727 -12.466 1.00 22.73 61 ALA B N 1
ATOM 2216 C CA . ALA B 1 61 ? 51.912 63.670 -11.152 1.00 23.59 61 ALA B CA 1
ATOM 2217 C C . ALA B 1 61 ? 51.823 62.188 -10.738 1.00 23.94 61 ALA B C 1
ATOM 2218 O O . ALA B 1 61 ? 52.191 61.771 -9.614 1.00 21.95 61 ALA B O 1
ATOM 2220 N N . ALA B 1 62 ? 51.400 61.368 -11.693 1.00 25.12 62 ALA B N 1
ATOM 2221 C CA . ALA B 1 62 ? 51.243 59.954 -11.452 1.00 27.06 62 ALA B CA 1
ATOM 2222 C C . ALA B 1 62 ? 52.619 59.311 -11.105 1.00 27.95 62 ALA B C 1
ATOM 2223 O O . ALA B 1 62 ? 52.701 58.431 -10.240 1.00 29.53 62 ALA B O 1
ATOM 2225 N N . GLU B 1 63 ? 53.684 59.824 -11.713 1.00 28.54 63 GLU B N 1
ATOM 2226 C CA . GLU B 1 63 ? 55.073 59.418 -11.422 1.00 29.37 63 GLU B CA 1
ATOM 2227 C C . GLU B 1 63 ? 55.442 59.569 -9.950 1.00 27.98 63 GLU B C 1
ATOM 2228 O O . GLU B 1 63 ? 55.998 58.670 -9.345 1.00 28.25 63 GLU B O 1
ATOM 2234 N N . PHE B 1 64 ? 55.152 60.732 -9.393 1.00 25.88 64 PHE B N 1
ATOM 2235 C CA . PHE B 1 64 ? 55.346 60.997 -7.978 1.00 24.51 64 PHE B CA 1
ATOM 2236 C C . PHE B 1 64 ? 54.561 60.028 -7.043 1.00 22.26 64 PHE B C 1
ATOM 2237 O O . PHE B 1 64 ? 55.111 59.421 -6.100 1.00 22.58 64 PHE B O 1
ATOM 2245 N N . MET B 1 65 ? 53.274 59.891 -7.310 1.00 20.21 65 MET B N 1
ATOM 2246 C CA . MET B 1 65 ? 52.384 59.138 -6.453 1.00 18.17 65 MET B CA 1
ATOM 2247 C C . MET B 1 65 ? 52.774 57.651 -6.462 1.00 17.94 65 MET B C 1
ATOM 2248 O O . MET B 1 65 ? 52.857 57.006 -5.399 1.00 18.49 65 MET B O 1
ATOM 2253 N N . LEU B 1 66 ? 53.063 57.134 -7.645 1.00 16.78 66 LEU B N 1
ATOM 2254 C CA . LEU B 1 66 ? 53.542 55.769 -7.799 1.00 17.72 66 LEU B CA 1
ATOM 2255 C C . LEU B 1 66 ? 54.936 55.577 -7.219 1.00 18.48 66 LEU B C 1
ATOM 2256 O O . LEU B 1 66 ? 55.279 54.510 -6.628 1.00 19.17 66 LEU B O 1
ATOM 2261 N N . GLY B 1 67 ? 55.712 56.646 -7.277 1.00 18.55 67 GLY B N 1
ATOM 2262 C CA . GLY B 1 67 ? 56.978 56.688 -6.564 1.00 18.80 67 GLY B CA 1
ATOM 2263 C C . GLY B 1 67 ? 56.887 56.434 -5.085 1.00 18.49 67 GLY B C 1
ATOM 2264 O O . GLY B 1 67 ? 57.802 55.853 -4.487 1.00 18.29 67 GLY B O 1
ATOM 2265 N N . LEU B 1 68 ? 55.780 56.843 -4.477 1.00 18.94 68 LEU B N 1
ATOM 2266 C CA . LEU B 1 68 ? 55.606 56.623 -3.038 1.00 19.06 68 LEU B CA 1
ATOM 2267 C C . LEU B 1 68 ? 55.552 55.110 -2.717 1.00 18.90 68 LEU B C 1
ATOM 2268 O O . LEU B 1 68 ? 55.985 54.688 -1.633 1.00 18.93 68 LEU B O 1
ATOM 2273 N N . LEU B 1 69 ? 55.029 54.303 -3.662 1.00 16.88 69 LEU B N 1
ATOM 2274 C CA . LEU B 1 69 ? 54.921 52.833 -3.487 1.00 16.92 69 LEU B CA 1
ATOM 2275 C C . LEU B 1 69 ? 56.280 52.151 -3.767 1.00 17.09 69 LEU B C 1
ATOM 2276 O O . LEU B 1 69 ? 56.655 51.175 -3.088 1.00 18.07 69 LEU B O 1
ATOM 2281 N N . ALA B 1 70 ? 57.002 52.679 -4.751 1.00 16.68 70 ALA B N 1
ATOM 2282 C CA . ALA B 1 70 ? 58.244 52.070 -5.230 1.00 16.68 70 ALA B CA 1
ATOM 2283 C C . ALA B 1 70 ? 59.282 51.912 -4.141 1.00 16.95 70 ALA B C 1
ATOM 2284 O O . ALA B 1 70 ? 60.081 50.971 -4.185 1.00 16.23 70 ALA B O 1
ATOM 2286 N N . ALA B 1 71 ? 59.226 52.793 -3.140 1.00 17.82 71 ALA B N 1
ATOM 2287 C CA . ALA B 1 71 ? 60.234 52.858 -2.115 1.00 18.63 71 ALA B CA 1
ATOM 2288 C C . ALA B 1 71 ? 60.009 51.834 -1.003 1.00 18.88 71 ALA B C 1
ATOM 2289 O O . ALA B 1 71 ? 60.834 51.694 -0.101 1.00 20.31 71 ALA B O 1
ATOM 2291 N N . HIS B 1 72 ? 58.913 51.090 -1.019 1.00 17.19 72 HIS B N 1
ATOM 2292 C CA . HIS B 1 72 ? 58.645 50.262 0.132 1.00 16.94 72 HIS B CA 1
ATOM 2293 C C . HIS B 1 72 ? 58.194 48.846 -0.250 1.00 16.79 72 HIS B C 1
ATOM 2294 O O . HIS B 1 72 ? 57.765 48.607 -1.344 1.00 16.48 72 HIS B O 1
ATOM 2301 N N . SER B 1 73 ? 58.356 47.886 0.630 1.00 17.00 73 SER B N 1
ATOM 2302 C CA . SER B 1 73 ? 57.830 46.553 0.348 1.00 18.30 73 SER B CA 1
ATOM 2303 C C . SER B 1 73 ? 56.267 46.589 0.255 1.00 17.04 73 SER B C 1
ATOM 2304 O O . SER B 1 73 ? 55.612 47.310 1.020 1.00 16.22 73 SER B O 1
ATOM 2307 N N . PRO B 1 74 ? 55.672 45.736 -0.608 1.00 16.29 74 PRO B N 1
ATOM 2308 C CA . PRO B 1 74 ? 54.207 45.601 -0.646 1.00 15.00 74 PRO B CA 1
ATOM 2309 C C . PRO B 1 74 ? 53.591 45.053 0.659 1.00 13.31 74 PRO B C 1
ATOM 2310 O O . PRO B 1 74 ? 52.440 45.328 0.911 1.00 12.74 74 PRO B O 1
ATOM 2314 N N . VAL B 1 75 ? 54.356 44.327 1.488 1.00 12.30 75 VAL B N 1
ATOM 2315 C CA . VAL B 1 75 ? 53.863 43.849 2.768 1.00 11.24 75 VAL B CA 1
ATOM 2316 C C . VAL B 1 75 ? 53.660 45.027 3.745 1.00 12.50 75 VAL B C 1
ATOM 2317 O O . VAL B 1 75 ? 52.600 45.149 4.341 1.00 11.30 75 VAL B O 1
ATOM 2321 N N . GLU B 1 76 ? 54.670 45.887 3.852 1.00 12.16 76 GLU B N 1
ATOM 2322 C CA . GLU B 1 76 ? 54.593 47.160 4.588 1.00 14.55 76 GLU B CA 1
ATOM 2323 C C . GLU B 1 76 ? 53.477 48.083 4.075 1.00 13.83 76 GLU B C 1
ATOM 2324 O O . GLU B 1 76 ? 52.731 48.661 4.838 1.00 13.47 76 GLU B O 1
ATOM 2330 N N . LEU B 1 77 ? 53.422 48.244 2.767 1.00 13.42 77 LEU B N 1
ATOM 2331 C CA . LEU B 1 77 ? 52.420 49.104 2.136 1.00 12.91 77 LEU B CA 1
ATOM 2332 C C . LEU B 1 77 ? 50.989 48.653 2.488 1.00 13.34 77 LEU B C 1
ATOM 2333 O O . LEU B 1 77 ? 50.108 49.465 2.802 1.00 13.32 77 LEU B O 1
ATOM 2338 N N . ALA B 1 78 ? 50.767 47.346 2.477 1.00 12.89 78 ALA B N 1
ATOM 2339 C CA . ALA B 1 78 ? 49.475 46.825 2.791 1.00 12.43 78 ALA B CA 1
ATOM 2340 C C . ALA B 1 78 ? 49.129 47.034 4.267 1.00 11.97 78 ALA B C 1
ATOM 2341 O O . ALA B 1 78 ? 47.965 47.246 4.625 1.00 10.36 78 ALA B O 1
ATOM 2343 N N . ALA B 1 79 ? 50.122 46.882 5.128 1.00 11.56 79 ALA B N 1
ATOM 2344 C CA . ALA B 1 79 ? 49.889 47.081 6.548 1.00 10.71 79 ALA B CA 1
ATOM 2345 C C . ALA B 1 79 ? 49.533 48.581 6.721 1.00 10.02 79 ALA B C 1
ATOM 2346 O O . ALA B 1 79 ? 48.601 48.924 7.413 1.00 9.03 79 ALA B O 1
ATOM 2348 N N . TRP B 1 80 ? 50.260 49.488 6.079 1.00 11.28 80 TRP B N 1
ATOM 2349 C CA . TRP B 1 80 ? 49.979 50.945 6.322 1.00 10.64 80 TRP B CA 1
ATOM 2350 C C . TRP B 1 80 ? 48.670 51.397 5.775 1.00 11.07 80 TRP B C 1
ATOM 2351 O O . TRP B 1 80 ? 48.024 52.314 6.326 1.00 12.40 80 TRP B O 1
ATOM 2362 N N . HIS B 1 81 ? 48.300 50.804 4.647 1.00 9.83 81 HIS B N 1
ATOM 2363 C CA . HIS B 1 81 ? 47.040 51.127 4.003 1.00 11.24 81 HIS B CA 1
ATOM 2364 C C . HIS B 1 81 ? 45.865 50.666 4.856 1.00 11.85 81 HIS B C 1
ATOM 2365 O O . HIS B 1 81 ? 44.836 51.332 4.901 1.00 12.28 81 HIS B O 1
ATOM 2372 N N . GLU B 1 82 ? 46.006 49.576 5.595 1.00 12.75 82 GLU B N 1
ATOM 2373 C CA . GLU B 1 82 ? 44.920 49.192 6.509 1.00 13.87 82 GLU B CA 1
ATOM 2374 C C . GLU B 1 82 ? 44.623 50.268 7.606 1.00 13.45 82 GLU B C 1
ATOM 2375 O O . GLU B 1 82 ? 43.472 50.476 8.012 1.00 12.95 82 GLU B O 1
ATOM 2381 N N . GLU B 1 83 ? 45.656 50.965 8.064 1.00 14.14 83 GLU B N 1
ATOM 2382 C CA . GLU B 1 83 ? 45.430 51.999 9.050 1.00 14.23 83 GLU B CA 1
ATOM 2383 C C . GLU B 1 83 ? 44.903 53.254 8.348 1.00 13.03 83 GLU B C 1
ATOM 2384 O O . GLU B 1 83 ? 44.104 54.001 8.926 1.00 12.88 83 GLU B O 1
ATOM 2390 N N . PHE B 1 84 ? 45.373 53.508 7.124 1.00 12.56 84 PHE B N 1
ATOM 2391 C CA . PHE B 1 84 ? 44.802 54.590 6.269 1.00 11.90 84 PHE B CA 1
ATOM 2392 C C . PHE B 1 84 ? 43.291 54.435 6.083 1.00 11.23 84 PHE B C 1
ATOM 2393 O O . PHE B 1 84 ? 42.523 55.393 6.262 1.00 11.42 84 PHE B O 1
ATOM 2401 N N . MET B 1 85 ? 42.848 53.232 5.781 1.00 11.91 85 MET B N 1
ATOM 2402 C CA . MET B 1 85 ? 41.395 52.942 5.702 1.00 11.83 85 MET B CA 1
ATOM 2403 C C . MET B 1 85 ? 40.686 53.291 6.977 1.00 13.21 85 MET B C 1
ATOM 2404 O O . MET B 1 85 ? 39.666 53.996 6.974 1.00 12.37 85 MET B O 1
ATOM 2409 N N . ARG B 1 86 ? 41.223 52.757 8.078 1.00 14.92 86 ARG B N 1
ATOM 2410 C CA . ARG B 1 86 ? 40.629 52.955 9.402 1.00 15.55 86 ARG B CA 1
ATOM 2411 C C . ARG B 1 86 ? 40.664 54.435 9.774 1.00 15.21 86 ARG B C 1
ATOM 2412 O O . ARG B 1 86 ? 39.695 54.975 10.327 1.00 13.75 86 ARG B O 1
ATOM 2420 N N . ASP B 1 87 ? 41.777 55.115 9.512 1.00 14.48 87 ASP B N 1
ATOM 2421 C CA . ASP B 1 87 ? 41.931 56.419 10.114 1.00 14.05 87 ASP B CA 1
ATOM 2422 C C . ASP B 1 87 ? 41.477 57.565 9.238 1.00 14.67 87 ASP B C 1
ATOM 2423 O O . ASP B 1 87 ? 41.182 58.638 9.751 1.00 12.90 87 ASP B O 1
ATOM 2428 N N . VAL B 1 88 ? 41.501 57.383 7.931 1.00 14.81 88 VAL B N 1
ATOM 2429 C CA . VAL B 1 88 ? 41.183 58.476 6.995 1.00 15.17 88 VAL B CA 1
ATOM 2430 C C . VAL B 1 88 ? 40.027 58.193 6.065 1.00 14.80 88 VAL B C 1
ATOM 2431 O O . VAL B 1 88 ? 39.109 59.001 5.969 1.00 16.42 88 VAL B O 1
ATOM 2435 N N . ILE B 1 89 ? 40.033 57.057 5.396 1.00 14.49 89 ILE B N 1
ATOM 2436 C CA . ILE B 1 89 ? 38.961 56.779 4.450 1.00 13.73 89 ILE B CA 1
ATOM 2437 C C . ILE B 1 89 ? 37.629 56.509 5.111 1.00 14.80 89 ILE B C 1
ATOM 2438 O O . ILE B 1 89 ? 36.605 57.152 4.776 1.00 14.59 89 ILE B O 1
ATOM 2443 N N . ARG B 1 90 ? 37.617 55.589 6.066 1.00 14.72 90 ARG B N 1
ATOM 2444 C CA . ARG B 1 90 ? 36.323 55.116 6.583 1.00 15.90 90 ARG B CA 1
ATOM 2445 C C . ARG B 1 90 ? 35.518 56.198 7.280 1.00 15.65 90 ARG B C 1
ATOM 2446 O O . ARG B 1 90 ? 34.322 56.317 7.078 1.00 15.89 90 ARG B O 1
ATOM 2454 N N . PRO B 1 91 ? 36.183 57.086 8.007 1.00 16.11 91 PRO B N 1
ATOM 2455 C CA . PRO B 1 91 ? 35.463 58.227 8.561 1.00 15.67 91 PRO B CA 1
ATOM 2456 C C . PRO B 1 91 ? 34.851 59.148 7.507 1.00 16.06 91 PRO B C 1
ATOM 2457 O O . PRO B 1 91 ? 33.925 59.910 7.814 1.00 15.24 91 PRO B O 1
ATOM 2461 N N . SER B 1 92 ? 35.336 59.106 6.282 1.00 15.02 92 SER B N 1
ATOM 2462 C CA . SER B 1 92 ? 34.821 60.028 5.280 1.00 16.19 92 SER B CA 1
ATOM 2463 C C . SER B 1 92 ? 33.727 59.383 4.419 1.00 16.33 92 SER B C 1
ATOM 2464 O O . SER B 1 92 ? 33.177 60.008 3.514 1.00 17.60 92 SER B O 1
ATOM 2467 N N . LEU B 1 93 ? 33.453 58.125 4.669 1.00 16.13 93 LEU B N 1
ATOM 2468 C CA . LEU B 1 93 ? 32.366 57.424 3.994 1.00 18.46 93 LEU B CA 1
ATOM 2469 C C . LEU B 1 93 ? 31.015 57.914 4.520 1.00 18.21 93 LEU B C 1
ATOM 2470 O O . LEU B 1 93 ? 30.778 57.862 5.693 1.00 20.19 93 LEU B O 1
ATOM 2475 N N . THR B 1 94 ? 30.130 58.371 3.661 1.00 17.55 94 THR B N 1
ATOM 2476 C CA . THR B 1 94 ? 28.858 58.910 4.129 1.00 17.92 94 THR B CA 1
ATOM 2477 C C . THR B 1 94 ? 27.667 58.040 3.713 1.00 17.83 94 THR B C 1
ATOM 2478 O O . THR B 1 94 ? 27.755 57.231 2.763 1.00 17.32 94 THR B O 1
ATOM 2482 N N . VAL B 1 95 ? 26.542 58.229 4.392 1.00 17.46 95 VAL B N 1
ATOM 2483 C CA . VAL B 1 95 ? 25.361 57.430 4.090 1.00 17.41 95 VAL B CA 1
ATOM 2484 C C . VAL B 1 95 ? 24.858 57.733 2.669 1.00 16.88 95 VAL B C 1
ATOM 2485 O O . VAL B 1 95 ? 24.493 56.824 1.962 1.00 13.78 95 VAL B O 1
ATOM 2489 N N . GLN B 1 96 ? 24.927 58.994 2.239 1.00 16.09 96 GLN B N 1
ATOM 2490 C CA . GLN B 1 96 ? 24.451 59.385 0.920 1.00 17.02 96 GLN B CA 1
ATOM 2491 C C . GLN B 1 96 ? 25.290 58.747 -0.193 1.00 15.55 96 GLN B C 1
ATOM 2492 O O . GLN B 1 96 ? 24.733 58.340 -1.215 1.00 15.67 96 GLN B O 1
ATOM 2498 N N . ALA B 1 97 ? 26.610 58.677 -0.004 1.00 12.68 97 ALA B N 1
ATOM 2499 C CA . ALA B 1 97 ? 27.464 58.091 -1.017 1.00 13.19 97 ALA B CA 1
ATOM 2500 C C . ALA B 1 97 ? 27.247 56.578 -1.116 1.00 13.49 97 ALA B C 1
ATOM 2501 O O . ALA B 1 97 ? 27.120 56.068 -2.239 1.00 11.76 97 ALA B O 1
ATOM 2503 N N . VAL B 1 98 ? 27.203 55.894 0.040 1.00 11.37 98 VAL B N 1
ATOM 2504 C CA . VAL B 1 98 ? 26.922 54.469 0.080 1.00 11.36 98 VAL B CA 1
ATOM 2505 C C . VAL B 1 98 ? 25.534 54.186 -0.539 1.00 12.87 98 VAL B C 1
ATOM 2506 O O . VAL B 1 98 ? 25.400 53.264 -1.353 1.00 11.92 98 VAL B O 1
ATOM 2510 N N . ASP B 1 99 ? 24.521 54.998 -0.208 1.00 12.12 99 ASP B N 1
ATOM 2511 C CA . ASP B 1 99 ? 23.200 54.825 -0.792 1.00 12.87 99 ASP B CA 1
ATOM 2512 C C . ASP B 1 99 ? 23.160 54.985 -2.320 1.00 13.61 99 ASP B C 1
ATOM 2513 O O . ASP B 1 99 ? 22.348 54.316 -2.965 1.00 13.69 99 ASP B O 1
ATOM 2518 N N . VAL B 1 100 ? 23.976 55.885 -2.907 1.00 13.49 100 VAL B N 1
ATOM 2519 C CA . VAL B 1 100 ? 23.962 56.007 -4.339 1.00 13.29 100 VAL B CA 1
ATOM 2520 C C . VAL B 1 100 ? 24.386 54.658 -4.954 1.00 13.11 100 VAL B C 1
ATOM 2521 O O . VAL B 1 100 ? 23.758 54.176 -5.893 1.00 12.34 100 VAL B O 1
ATOM 2525 N N . VAL B 1 101 ? 25.452 54.070 -4.426 1.00 12.56 101 VAL B N 1
ATOM 2526 C CA . VAL B 1 101 ? 26.000 52.820 -4.961 1.00 12.64 101 VAL B CA 1
ATOM 2527 C C . VAL B 1 101 ? 25.019 51.677 -4.667 1.00 13.21 101 VAL B C 1
ATOM 2528 O O . VAL B 1 101 ? 24.643 50.921 -5.540 1.00 11.99 101 VAL B O 1
ATOM 2532 N N . ARG B 1 102 ? 24.516 51.623 -3.450 1.00 14.00 102 ARG B N 1
ATOM 2533 C CA . ARG B 1 102 ? 23.552 50.591 -3.075 1.00 14.63 102 ARG B CA 1
ATOM 2534 C C . ARG B 1 102 ? 22.310 50.591 -3.952 1.00 13.73 102 ARG B C 1
ATOM 2535 O O . ARG B 1 102 ? 21.799 49.521 -4.338 1.00 11.98 102 ARG B O 1
ATOM 2543 N N . GLY B 1 103 ? 21.812 51.768 -4.329 1.00 12.55 103 GLY B N 1
ATOM 2544 C CA . GLY B 1 103 ? 20.607 51.775 -5.167 1.00 12.13 103 GLY B CA 1
ATOM 2545 C C . GLY B 1 103 ? 20.849 51.103 -6.498 1.00 12.59 103 GLY B C 1
ATOM 2546 O O . GLY B 1 103 ? 19.978 50.414 -7.001 1.00 11.97 103 GLY B O 1
ATOM 2547 N N . HIS B 1 104 ? 22.050 51.330 -7.077 1.00 11.45 104 HIS B N 1
ATOM 2548 C CA . HIS B 1 104 ? 22.475 50.658 -8.288 1.00 10.46 104 HIS B CA 1
ATOM 2549 C C . HIS B 1 104 ? 22.725 49.155 -8.077 1.00 10.39 104 HIS B C 1
ATOM 2550 O O . HIS B 1 104 ? 22.276 48.307 -8.902 1.00 9.55 104 HIS B O 1
ATOM 2557 N N . LEU B 1 105 ? 23.429 48.789 -7.007 1.00 9.40 105 LEU B N 1
ATOM 2558 C CA . LEU B 1 105 ? 23.640 47.359 -6.753 1.00 10.15 105 LEU B CA 1
ATOM 2559 C C . LEU B 1 105 ? 22.323 46.569 -6.694 1.00 9.93 105 LEU B C 1
ATOM 2560 O O . LEU B 1 105 ? 22.169 45.501 -7.348 1.00 9.20 105 LEU B O 1
ATOM 2565 N N . ALA B 1 106 ? 21.350 47.124 -5.964 1.00 10.62 106 ALA B N 1
ATOM 2566 C CA . ALA B 1 106 ? 20.096 46.388 -5.661 1.00 10.66 106 ALA B CA 1
ATOM 2567 C C . ALA B 1 106 ? 19.203 46.276 -6.882 1.00 10.29 106 ALA B C 1
ATOM 2568 O O . ALA B 1 106 ? 18.383 45.369 -6.999 1.00 11.81 106 ALA B O 1
ATOM 2570 N N . ALA B 1 107 ? 19.405 47.183 -7.835 1.00 10.95 107 ALA B N 1
ATOM 2571 C CA . ALA B 1 107 ? 18.684 47.202 -9.103 1.00 9.94 107 ALA B CA 1
ATOM 2572 C C . ALA B 1 107 ? 19.250 46.132 -10.032 1.00 11.46 107 ALA B C 1
ATOM 2573 O O . ALA B 1 107 ? 18.681 45.818 -11.073 1.00 9.19 107 ALA B O 1
ATOM 2575 N N . GLY B 1 108 ? 20.399 45.570 -9.665 1.00 12.09 108 GLY B N 1
ATOM 2576 C CA . GLY B 1 108 ? 21.014 44.509 -10.464 1.00 11.85 108 GLY B CA 1
ATOM 2577 C C . GLY B 1 108 ? 21.994 45.041 -11.450 1.00 12.63 108 GLY B C 1
ATOM 2578 O O . GLY B 1 108 ? 22.509 44.279 -12.292 1.00 11.65 108 GLY B O 1
ATOM 2579 N N . ASP B 1 109 ? 22.322 46.338 -11.330 1.00 12.77 109 ASP B N 1
ATOM 2580 C CA . ASP B 1 109 ? 23.266 46.918 -12.245 1.00 13.54 109 ASP B CA 1
ATOM 2581 C C . ASP B 1 109 ? 24.681 46.321 -12.131 1.00 13.73 109 ASP B C 1
ATOM 2582 O O . ASP B 1 109 ? 25.100 45.930 -11.045 1.00 12.29 109 ASP B O 1
ATOM 2587 N N . LEU B 1 110 ? 25.428 46.332 -13.245 1.00 13.25 110 LEU B N 1
ATOM 2588 C CA . LEU B 1 110 ? 26.832 45.998 -13.235 1.00 12.86 110 LEU B CA 1
ATOM 2589 C C . LEU B 1 110 ? 27.544 47.293 -12.829 1.00 12.66 110 LEU B C 1
ATOM 2590 O O . LEU B 1 110 ? 27.477 48.300 -13.543 1.00 13.06 110 LEU B O 1
ATOM 2595 N N . CYS B 1 111 ? 28.205 47.258 -11.667 1.00 11.46 111 CYS B N 1
ATOM 2596 C CA . CYS B 1 111 ? 28.803 48.412 -11.024 1.00 11.58 111 CYS B CA 1
ATOM 2597 C C . CYS B 1 111 ? 30.335 48.303 -10.961 1.00 11.37 111 CYS B C 1
ATOM 2598 O O . CYS B 1 111 ? 30.879 47.256 -10.624 1.00 11.56 111 CYS B O 1
ATOM 2601 N N . ALA B 1 112 ? 31.003 49.411 -11.247 1.00 12.26 112 ALA B N 1
ATOM 2602 C CA . ALA B 1 112 ? 32.472 49.518 -11.242 1.00 11.83 112 ALA B CA 1
ATOM 2603 C C . ALA B 1 112 ? 32.897 50.869 -10.747 1.00 12.49 112 ALA B C 1
ATOM 2604 O O . ALA B 1 112 ? 32.194 51.887 -10.982 1.00 10.90 112 ALA B O 1
ATOM 2606 N N . LEU B 1 113 ? 34.031 50.866 -10.047 1.00 10.85 113 LEU B N 1
ATOM 2607 C CA . LEU B 1 113 ? 34.715 52.070 -9.695 1.00 13.19 113 LEU B CA 1
ATOM 2608 C C . LEU B 1 113 ? 35.782 52.393 -10.748 1.00 13.47 113 LEU B C 1
ATOM 2609 O O . LEU B 1 113 ? 36.632 51.554 -11.058 1.00 14.26 113 LEU B O 1
ATOM 2614 N N . VAL B 1 114 ? 35.697 53.593 -11.308 1.00 13.90 114 VAL B N 1
ATOM 2615 C CA . VAL B 1 114 ? 36.589 54.016 -12.373 1.00 13.46 114 VAL B CA 1
ATOM 2616 C C . VAL B 1 114 ? 37.339 55.255 -11.964 1.00 14.56 114 VAL B C 1
ATOM 2617 O O . VAL B 1 114 ? 36.764 56.371 -11.907 1.00 15.72 114 VAL B O 1
ATOM 2621 N N . THR B 1 115 ? 38.628 55.064 -11.667 1.00 13.05 115 THR B N 1
ATOM 2622 C CA . THR B 1 115 ? 39.400 56.099 -10.941 1.00 12.35 115 THR B CA 1
ATOM 2623 C C . THR B 1 115 ? 40.834 56.172 -11.364 1.00 11.84 115 THR B C 1
ATOM 2624 O O . THR B 1 115 ? 41.431 55.153 -11.695 1.00 11.19 115 THR B O 1
ATOM 2628 N N . ALA B 1 116 ? 41.351 57.393 -11.481 1.00 11.64 116 ALA B N 1
ATOM 2629 C CA . ALA B 1 116 ? 42.764 57.611 -11.834 1.00 12.35 116 ALA B CA 1
ATOM 2630 C C . ALA B 1 116 ? 43.692 57.314 -10.617 1.00 13.18 116 ALA B C 1
ATOM 2631 O O . ALA B 1 116 ? 44.872 57.058 -10.794 1.00 15.32 116 ALA B O 1
ATOM 2633 N N . THR B 1 117 ? 43.167 57.312 -9.389 1.00 13.39 117 THR B N 1
ATOM 2634 C CA . THR B 1 117 ? 43.989 56.989 -8.225 1.00 14.07 117 THR B CA 1
ATOM 2635 C C . THR B 1 117 ? 44.335 55.480 -8.235 1.00 13.76 117 THR B C 1
ATOM 2636 O O . THR B 1 117 ? 43.489 54.652 -8.520 1.00 13.85 117 THR B O 1
ATOM 2640 N N . ASN B 1 118 ? 45.594 55.135 -8.009 1.00 12.56 118 ASN B N 1
ATOM 2641 C CA . ASN B 1 118 ? 46.082 53.820 -8.398 1.00 12.38 118 ASN B CA 1
ATOM 2642 C C . ASN B 1 118 ? 45.394 52.694 -7.647 1.00 11.56 118 ASN B C 1
ATOM 2643 O O . ASN B 1 118 ? 44.876 52.866 -6.556 1.00 11.84 118 ASN B O 1
ATOM 2648 N N . SER B 1 119 ? 45.351 51.531 -8.268 1.00 12.43 119 SER B N 1
ATOM 2649 C CA . SER B 1 119 ? 44.549 50.445 -7.779 1.00 12.58 119 SER B CA 1
ATOM 2650 C C . SER B 1 119 ? 45.100 49.883 -6.433 1.00 12.98 119 SER B C 1
ATOM 2651 O O . SER B 1 119 ? 44.327 49.307 -5.664 1.00 13.01 119 SER B O 1
ATOM 2654 N N . PHE B 1 120 ? 46.399 50.047 -6.152 1.00 11.66 120 PHE B N 1
ATOM 2655 C CA . PHE B 1 120 ? 46.850 49.711 -4.814 1.00 10.99 120 PHE B CA 1
ATOM 2656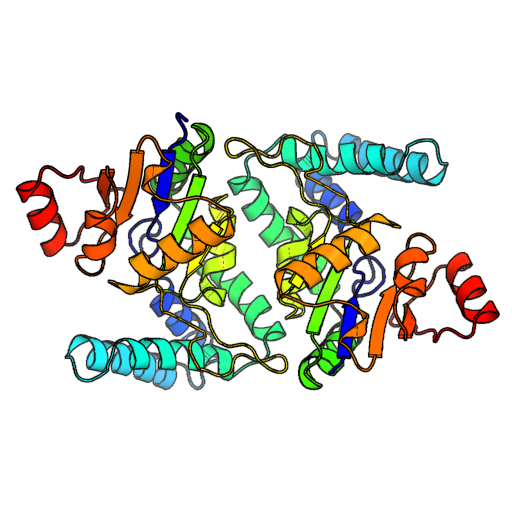 C C . PHE B 1 120 ? 46.079 50.485 -3.747 1.00 11.05 120 PHE B C 1
ATOM 2657 O O . PHE B 1 120 ? 45.571 49.930 -2.797 1.00 11.66 120 PHE B O 1
ATOM 2665 N N . VAL B 1 121 ? 45.917 51.777 -3.961 1.00 11.23 121 VAL B N 1
ATOM 2666 C CA . VAL B 1 121 ? 45.294 52.648 -2.981 1.00 10.74 121 VAL B CA 1
ATOM 2667 C C . VAL B 1 121 ? 43.774 52.453 -3.014 1.00 11.84 121 VAL B C 1
ATOM 2668 O O . VAL B 1 121 ? 43.138 52.570 -1.970 1.00 10.99 121 VAL B O 1
ATOM 2672 N N . THR B 1 122 ? 43.199 52.087 -4.187 1.00 10.48 122 THR B N 1
ATOM 2673 C CA . THR B 1 122 ? 41.749 52.111 -4.315 1.00 11.37 122 THR B CA 1
ATOM 2674 C C . THR B 1 122 ? 41.049 50.755 -4.280 1.00 12.05 122 THR B C 1
ATOM 2675 O O . THR B 1 122 ? 39.837 50.707 -4.013 1.00 11.38 122 THR B O 1
ATOM 2679 N N . ALA B 1 123 ? 41.768 49.645 -4.465 1.00 10.87 123 ALA B N 1
ATOM 2680 C CA . ALA B 1 123 ? 41.081 48.340 -4.373 1.00 10.52 123 ALA B CA 1
ATOM 2681 C C . ALA B 1 123 ? 40.211 48.155 -3.062 1.00 10.83 123 ALA B C 1
ATOM 2682 O O . ALA B 1 123 ? 39.074 47.801 -3.167 1.00 8.97 123 ALA B O 1
ATOM 2684 N N . PRO B 1 124 ? 40.773 48.433 -1.853 1.00 10.56 124 PRO B N 1
ATOM 2685 C CA . PRO B 1 124 ? 39.968 48.200 -0.652 1.00 10.11 124 PRO B CA 1
ATOM 2686 C C . PRO B 1 124 ? 38.864 49.223 -0.579 1.00 10.48 124 PRO B C 1
ATOM 2687 O O . PRO B 1 124 ? 37.895 49.005 0.122 1.00 8.69 124 PRO B O 1
ATOM 2691 N N . ILE B 1 125 ? 38.966 50.316 -1.325 1.00 10.25 125 ILE B N 1
ATOM 2692 C CA . ILE B 1 125 ? 37.896 51.295 -1.260 1.00 10.89 125 ILE B CA 1
ATOM 2693 C C . ILE B 1 125 ? 36.677 50.851 -2.086 1.00 11.16 125 ILE B C 1
ATOM 2694 O O . ILE B 1 125 ? 35.531 51.011 -1.643 1.00 10.56 125 ILE B O 1
ATOM 2699 N N . ALA B 1 126 ? 36.915 50.321 -3.286 1.00 10.50 126 ALA B N 1
ATOM 2700 C CA . ALA B 1 126 ? 35.844 49.614 -4.056 1.00 11.52 126 ALA B CA 1
ATOM 2701 C C . ALA B 1 126 ? 35.101 48.571 -3.175 1.00 11.45 126 ALA B C 1
ATOM 2702 O O . ALA B 1 126 ? 33.867 48.541 -3.102 1.00 11.58 126 ALA B O 1
ATOM 2704 N N . ARG B 1 127 ? 35.882 47.743 -2.475 1.00 12.48 127 ARG B N 1
ATOM 2705 C CA . ARG B 1 127 ? 35.334 46.753 -1.539 1.00 12.32 127 ARG B CA 1
ATOM 2706 C C . ARG B 1 127 ? 34.436 47.358 -0.448 1.00 10.70 127 ARG B C 1
ATOM 2707 O O . ARG B 1 127 ? 33.407 46.797 -0.073 1.00 9.36 127 ARG B O 1
ATOM 2715 N N . ALA B 1 128 ? 34.854 48.488 0.098 1.00 11.86 128 ALA B N 1
ATOM 2716 C CA . ALA B 1 128 ? 34.131 49.104 1.205 1.00 10.61 128 ALA B CA 1
ATOM 2717 C C . ALA B 1 128 ? 32.725 49.533 0.741 1.00 11.27 128 ALA B C 1
ATOM 2718 O O . ALA B 1 128 ? 31.827 49.574 1.561 1.00 9.84 128 ALA B O 1
ATOM 2720 N N . PHE B 1 129 ? 32.561 49.825 -0.568 1.00 11.25 129 PHE B N 1
ATOM 2721 C CA . PHE B 1 129 ? 31.258 50.167 -1.152 1.00 11.89 129 PHE B CA 1
ATOM 2722 C C . PHE B 1 129 ? 30.518 48.955 -1.659 1.00 12.70 129 PHE B C 1
ATOM 2723 O O . PHE B 1 129 ? 29.402 49.134 -2.125 1.00 13.13 129 PHE B O 1
ATOM 2731 N N . GLY B 1 130 ? 31.135 47.759 -1.616 1.00 11.82 130 GLY B N 1
ATOM 2732 C CA . GLY B 1 130 ? 30.539 46.556 -2.143 1.00 11.32 130 GLY B CA 1
ATOM 2733 C C . GLY B 1 130 ? 30.544 46.416 -3.662 1.00 11.45 130 GLY B C 1
ATOM 2734 O O . GLY B 1 130 ? 29.770 45.659 -4.220 1.00 10.98 130 GLY B O 1
ATOM 2735 N N . VAL B 1 131 ? 31.442 47.128 -4.305 1.00 11.67 131 VAL B N 1
ATOM 2736 C CA . VAL B 1 131 ? 31.586 47.212 -5.730 1.00 11.27 131 VAL B CA 1
ATOM 2737 C C . VAL B 1 131 ? 32.697 46.238 -6.086 1.00 12.28 131 VAL B C 1
ATOM 2738 O O . VAL B 1 131 ? 33.763 46.291 -5.485 1.00 13.45 131 VAL B O 1
ATOM 2742 N N . GLN B 1 132 ? 32.430 45.332 -7.018 1.00 11.67 132 GLN B N 1
ATOM 2743 C CA . GLN B 1 132 ? 33.268 44.178 -7.244 1.00 12.28 132 GLN B CA 1
ATOM 2744 C C . GLN B 1 132 ? 34.235 44.458 -8.360 1.00 13.72 132 GLN B C 1
ATOM 2745 O O . GLN B 1 132 ? 35.146 43.622 -8.565 1.00 13.98 132 GLN B O 1
ATOM 2751 N N . HIS B 1 133 ? 34.063 45.577 -9.075 1.00 11.90 133 HIS B N 1
ATOM 2752 C CA . HIS B 1 133 ? 34.903 45.840 -10.267 1.00 12.13 133 HIS B CA 1
ATOM 2753 C C . HIS B 1 133 ? 35.609 47.167 -10.131 1.00 12.32 133 HIS B C 1
ATOM 2754 O O . HIS B 1 133 ? 34.971 48.194 -9.836 1.00 8.56 133 HIS B O 1
ATOM 2761 N N . LEU B 1 134 ? 36.948 47.112 -10.252 1.00 11.41 134 LEU B N 1
ATOM 2762 C CA . LEU B 1 134 ? 37.784 48.270 -10.167 1.00 12.27 134 LEU B CA 1
ATOM 2763 C C . LEU B 1 134 ? 38.542 48.440 -11.480 1.00 12.93 134 LEU B C 1
ATOM 2764 O O . LEU B 1 134 ? 39.264 47.520 -11.904 1.00 12.75 134 LEU B O 1
ATOM 2769 N N . ILE B 1 135 ? 38.386 49.636 -12.064 1.00 12.90 135 ILE B N 1
ATOM 2770 C CA . ILE B 1 135 ? 39.097 50.081 -13.247 1.00 13.54 135 ILE B CA 1
ATOM 2771 C C . ILE B 1 135 ? 39.910 51.349 -12.883 1.00 14.21 135 ILE B C 1
ATOM 2772 O O . ILE B 1 135 ? 39.444 52.504 -12.986 1.00 13.17 135 ILE B O 1
ATOM 2777 N N . ALA B 1 136 ? 41.130 51.108 -12.384 1.00 13.89 136 ALA B N 1
ATOM 2778 C CA . ALA B 1 136 ? 41.942 52.162 -11.817 1.00 12.51 136 ALA B CA 1
ATOM 2779 C C . ALA B 1 136 ? 43.277 52.071 -12.515 1.00 12.13 136 ALA B C 1
ATOM 2780 O O . ALA B 1 136 ? 43.641 51.020 -13.095 1.00 11.33 136 ALA B O 1
ATOM 2782 N N . THR B 1 137 ? 44.031 53.143 -12.470 1.00 11.58 137 THR B N 1
ATOM 2783 C CA . THR B 1 137 ? 45.427 53.071 -12.953 1.00 13.23 137 THR B CA 1
ATOM 2784 C C . THR B 1 137 ? 46.201 52.045 -12.168 1.00 13.50 137 THR B C 1
ATOM 2785 O O . THR B 1 137 ? 46.076 51.972 -10.955 1.00 15.35 137 THR B O 1
ATOM 2789 N N . ASP B 1 138 ? 46.905 51.175 -12.862 1.00 14.06 138 ASP B N 1
ATOM 2790 C CA . ASP B 1 138 ? 47.558 50.030 -12.218 1.00 15.37 138 ASP B CA 1
ATOM 2791 C C . ASP B 1 138 ? 49.072 50.242 -12.116 1.00 14.61 138 ASP B C 1
ATOM 2792 O O . ASP B 1 138 ? 49.741 50.436 -13.125 1.00 14.20 138 ASP B O 1
ATOM 2797 N N . PRO B 1 139 ? 49.597 50.196 -10.890 1.00 13.32 139 PRO B N 1
ATOM 2798 C CA . PRO B 1 139 ? 51.047 50.356 -10.752 1.00 14.16 139 PRO B CA 1
ATOM 2799 C C . PRO B 1 139 ? 51.730 49.132 -11.319 1.00 13.90 139 PRO B C 1
ATOM 2800 O O . PRO B 1 139 ? 51.301 47.992 -11.044 1.00 13.72 139 PRO B O 1
ATOM 2804 N N . GLU B 1 140 ? 52.770 49.348 -12.109 1.00 12.96 140 GLU B N 1
ATOM 2805 C CA . GLU B 1 140 ? 53.599 48.229 -12.513 1.00 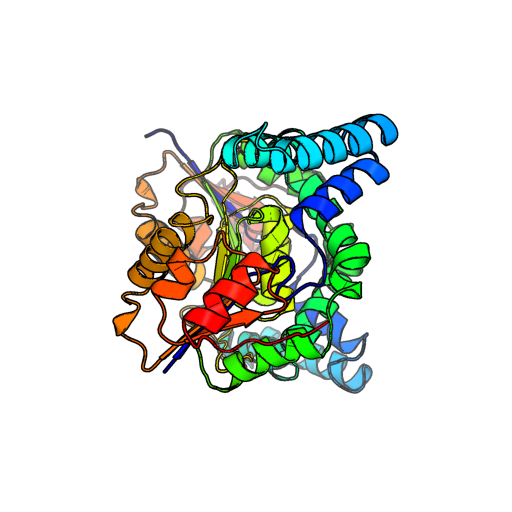13.52 140 GLU B CA 1
ATOM 2806 C C . GLU B 1 140 ? 54.227 47.633 -11.259 1.00 13.25 140 GLU B C 1
ATOM 2807 O O . GLU B 1 140 ? 54.775 48.352 -10.416 1.00 12.41 140 GLU B O 1
ATOM 2813 N N . TYR B 1 141 ? 54.181 46.320 -11.230 1.00 13.56 141 TYR B N 1
ATOM 2814 C CA . TYR B 1 141 ? 54.606 45.462 -10.134 1.00 13.93 141 TYR B CA 1
ATOM 2815 C C . TYR B 1 141 ? 55.468 44.385 -10.751 1.00 13.80 141 TYR B C 1
ATOM 2816 O O . TYR B 1 141 ? 54.968 43.602 -11.558 1.00 15.32 141 TYR B O 1
ATOM 2825 N N . ARG B 1 142 ? 56.722 44.329 -10.356 1.00 14.83 142 ARG B N 1
ATOM 2826 C CA . ARG B 1 142 ? 57.717 43.452 -10.975 1.00 16.79 142 ARG B CA 1
ATOM 2827 C C . ARG B 1 142 ? 58.641 42.889 -9.919 1.00 15.41 142 ARG B C 1
ATOM 2828 O O . ARG B 1 142 ? 59.160 43.615 -9.096 1.00 15.31 142 ARG B O 1
ATOM 2836 N N . ASP B 1 143 ? 58.825 41.572 -9.927 1.00 16.15 143 ASP B N 1
ATOM 2837 C CA . ASP B 1 143 ? 59.617 40.891 -8.916 1.00 16.03 143 ASP B CA 1
ATOM 2838 C C . ASP B 1 143 ? 59.269 41.301 -7.466 1.00 15.93 143 ASP B C 1
ATOM 2839 O O . ASP B 1 143 ? 60.145 41.439 -6.623 1.00 15.64 143 ASP B O 1
ATOM 2844 N N . GLY B 1 144 ? 57.997 41.442 -7.176 1.00 14.59 144 GLY B N 1
ATOM 2845 C CA . GLY B 1 144 ? 57.562 41.691 -5.796 1.00 15.60 144 GLY B CA 1
ATOM 2846 C C . GLY B 1 144 ? 57.727 43.129 -5.359 1.00 14.88 144 GLY B C 1
ATOM 2847 O O . GLY B 1 144 ? 57.593 43.419 -4.180 1.00 14.39 144 GLY B O 1
ATOM 2848 N N . ARG B 1 145 ? 58.004 44.035 -6.301 1.00 14.10 145 ARG B N 1
ATOM 2849 C CA . ARG B 1 145 ? 58.084 45.456 -5.948 1.00 14.53 145 ARG B CA 1
ATOM 2850 C C . ARG B 1 145 ? 57.315 46.327 -6.908 1.00 13.10 145 ARG B C 1
ATOM 2851 O O . ARG B 1 145 ? 57.236 46.014 -8.071 1.00 13.53 145 ARG B O 1
ATOM 2859 N N . TYR B 1 146 ? 56.787 47.443 -6.436 1.00 13.81 146 TYR B N 1
ATOM 2860 C CA . TYR B 1 146 ? 56.276 48.489 -7.365 1.00 14.70 146 TYR B CA 1
ATOM 2861 C C . TYR B 1 146 ? 57.445 49.211 -8.010 1.00 14.96 146 TYR B C 1
ATOM 2862 O O . TYR B 1 146 ? 58.390 49.550 -7.324 1.00 14.64 146 TYR B O 1
ATOM 2871 N N . THR B 1 147 ? 57.416 49.387 -9.330 1.00 16.31 147 THR B N 1
ATOM 2872 C CA . THR B 1 147 ? 58.516 50.021 -10.060 1.00 16.36 147 THR B CA 1
ATOM 2873 C C . THR B 1 147 ? 58.415 51.540 -10.058 1.00 17.74 147 THR B C 1
ATOM 2874 O O . THR B 1 147 ? 59.422 52.231 -10.226 1.00 16.99 147 THR B O 1
ATOM 2878 N N . GLY B 1 148 ? 57.218 52.078 -9.886 1.00 17.57 148 GLY B N 1
ATOM 2879 C CA . GLY B 1 148 ? 57.046 53.519 -9.941 1.00 18.73 148 GLY B CA 1
ATOM 2880 C C . GLY B 1 148 ? 56.446 53.933 -11.260 1.00 19.23 148 GLY B C 1
ATOM 2881 O O . GLY B 1 148 ? 56.174 55.119 -11.469 1.00 21.05 148 GLY B O 1
ATOM 2882 N N . ARG B 1 149 ? 56.245 52.965 -12.145 1.00 18.55 149 ARG B N 1
ATOM 2883 C CA . ARG B 1 149 ? 55.660 53.184 -13.419 1.00 19.02 149 ARG B CA 1
ATOM 2884 C C . ARG B 1 149 ? 54.203 52.715 -13.481 1.00 18.96 149 ARG B C 1
ATOM 2885 O O . ARG B 1 149 ? 53.748 51.951 -12.642 1.00 16.92 149 ARG B O 1
ATOM 2893 N N . ILE B 1 150 ? 53.515 53.150 -14.530 1.00 18.58 150 ILE B N 1
ATOM 2894 C CA . ILE B 1 150 ? 52.161 52.733 -14.814 1.00 18.50 150 ILE B CA 1
ATOM 2895 C C . ILE B 1 150 ? 52.196 51.441 -15.632 1.00 18.52 150 ILE B C 1
ATOM 2896 O O . ILE B 1 150 ? 52.997 51.313 -16.515 1.00 19.86 150 ILE B O 1
ATOM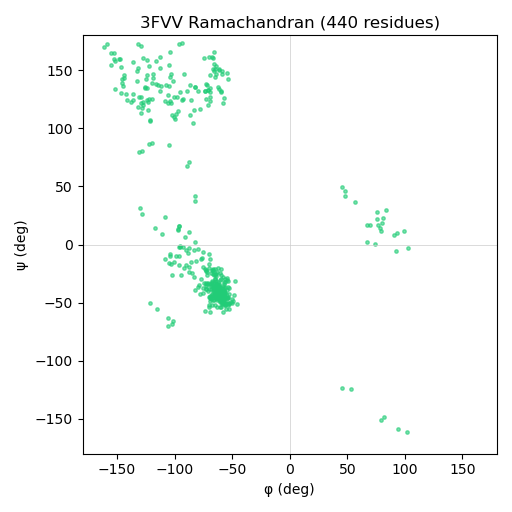 2901 N N . GLU B 1 151 ? 51.343 50.479 -15.316 1.00 18.00 151 GLU B N 1
ATOM 2902 C CA . GLU B 1 151 ? 51.096 49.328 -16.209 1.00 18.23 151 GLU B CA 1
ATOM 2903 C C . GLU B 1 151 ? 49.832 49.544 -17.072 1.00 17.76 151 GLU B C 1
ATOM 2904 O O . GLU B 1 151 ? 48.709 49.584 -16.558 1.00 16.41 151 GLU B O 1
ATOM 2910 N N . GLY B 1 152 ? 50.041 49.651 -18.379 1.00 17.16 152 GLY B N 1
ATOM 2911 C CA . GLY B 1 152 ? 48.999 49.706 -19.364 1.00 16.99 152 GLY B CA 1
ATOM 2912 C C . GLY B 1 152 ? 48.469 51.093 -19.449 1.00 16.84 152 GLY B C 1
ATOM 2913 O O . GLY B 1 152 ? 49.201 52.058 -19.203 1.00 17.07 152 GLY B O 1
ATOM 2914 N N . THR B 1 153 ? 47.173 51.199 -19.765 1.00 16.63 153 THR B N 1
ATOM 2915 C CA . THR B 1 153 ? 46.538 52.503 -20.005 1.00 16.13 153 THR B CA 1
ATOM 2916 C C . THR B 1 153 ? 46.096 53.085 -18.671 1.00 15.00 153 THR B C 1
ATOM 2917 O O . THR B 1 153 ? 45.367 52.420 -17.933 1.00 13.75 153 THR B O 1
ATOM 2921 N N . PRO B 1 154 ? 46.536 54.305 -18.343 1.00 15.01 154 PRO B N 1
ATOM 2922 C CA . PRO B 1 154 ? 46.001 54.861 -17.116 1.00 15.26 154 PRO B CA 1
ATOM 2923 C C . PRO B 1 154 ? 44.469 55.018 -17.203 1.00 15.09 154 PRO B C 1
ATOM 2924 O O . PRO B 1 154 ? 43.923 55.210 -18.324 1.00 16.71 154 PRO B O 1
ATOM 2928 N N . SER B 1 155 ? 43.785 54.941 -16.058 1.00 14.81 155 SER B N 1
ATOM 2929 C CA . SER B 1 155 ? 42.353 55.196 -15.986 1.00 14.20 155 SER B CA 1
ATOM 2930 C C . SER B 1 155 ? 42.096 56.691 -15.773 1.00 14.15 155 SER B C 1
ATOM 2931 O O . SER B 1 155 ? 41.648 57.134 -14.723 1.00 13.78 155 SER B O 1
ATOM 2934 N N . PHE B 1 156 ? 42.364 57.470 -16.832 1.00 15.85 156 PHE B N 1
ATOM 2935 C CA . PHE B 1 156 ? 42.395 58.949 -16.743 1.00 15.86 156 PHE B CA 1
ATOM 2936 C C . PHE B 1 156 ? 42.011 59.505 -18.113 1.00 15.82 156 PHE B C 1
ATOM 2937 O O . PHE B 1 156 ? 42.450 58.985 -19.163 1.00 15.83 156 PHE B O 1
ATOM 2945 N N . ARG B 1 157 ? 41.120 60.484 -18.112 1.00 15.98 157 ARG B N 1
ATOM 2946 C CA . ARG B 1 157 ? 40.519 61.012 -19.378 1.00 17.19 157 ARG B CA 1
ATOM 2947 C C . ARG B 1 157 ? 40.088 59.913 -20.323 1.00 15.66 157 ARG B C 1
ATOM 2948 O O . ARG B 1 157 ? 39.275 59.110 -19.913 1.00 14.17 157 ARG B O 1
ATOM 2956 N N . GLU B 1 158 ? 40.578 59.885 -21.565 1.00 15.75 158 GLU B N 1
ATOM 2957 C CA . GLU B 1 158 ? 40.134 58.873 -22.555 1.00 16.53 158 GLU B CA 1
ATOM 2958 C C . GLU B 1 158 ? 40.546 57.476 -22.188 1.00 16.10 158 GLU B C 1
ATOM 2959 O O . GLU B 1 158 ? 40.012 56.493 -22.750 1.00 15.35 158 GLU B O 1
ATOM 2965 N N . GLY B 1 159 ? 41.598 57.410 -21.350 1.00 14.74 159 GLY B N 1
ATOM 2966 C CA . GLY B 1 159 ? 41.997 56.188 -20.797 1.00 14.70 159 GLY B CA 1
ATOM 2967 C C . GLY B 1 159 ? 40.878 55.509 -20.022 1.00 13.04 159 GLY B C 1
ATOM 2968 O O . GLY B 1 159 ? 40.817 54.278 -19.991 1.00 13.58 159 GLY B O 1
ATOM 2969 N N . LYS B 1 160 ? 40.005 56.271 -19.367 1.00 12.73 160 LYS B N 1
ATOM 2970 C CA . LYS B 1 160 ? 38.829 55.635 -18.700 1.00 12.17 160 LYS B CA 1
ATOM 2971 C C . LYS B 1 160 ? 37.931 54.947 -19.727 1.00 12.71 160 LYS B C 1
ATOM 2972 O O . LYS B 1 160 ? 37.389 53.840 -19.458 1.00 12.97 160 LYS B O 1
ATOM 2978 N N . VAL B 1 161 ? 37.793 55.566 -20.907 1.00 11.93 161 VAL B N 1
ATOM 2979 C CA . VAL B 1 161 ? 36.971 54.972 -21.935 1.00 12.85 161 VAL B CA 1
ATOM 2980 C C . VAL B 1 161 ? 37.578 53.684 -22.448 1.00 12.42 161 VAL B C 1
ATOM 2981 O O . VAL B 1 161 ? 36.904 52.662 -22.550 1.00 13.05 161 VAL B O 1
ATOM 2985 N N . VAL B 1 162 ? 38.858 53.729 -22.754 1.00 12.29 162 VAL B N 1
ATOM 2986 C CA . VAL B 1 162 ? 39.598 52.541 -23.208 1.00 12.45 162 VAL B CA 1
ATOM 2987 C C . VAL B 1 162 ? 39.557 51.457 -22.110 1.00 12.67 162 VAL B C 1
ATOM 2988 O O . VAL B 1 162 ? 39.165 50.331 -22.350 1.00 11.76 162 VAL B O 1
ATOM 2992 N N . ARG B 1 163 ? 39.874 51.835 -20.877 1.00 12.57 163 ARG B N 1
ATOM 2993 C CA . ARG B 1 163 ? 39.819 50.832 -19.801 1.00 13.65 163 ARG B CA 1
ATOM 2994 C C . ARG B 1 163 ? 38.445 50.220 -19.584 1.00 13.45 163 ARG B C 1
ATOM 2995 O O . ARG B 1 163 ? 38.297 48.970 -19.363 1.00 14.33 163 ARG B O 1
ATOM 3003 N N . VAL B 1 164 ? 37.404 51.065 -19.668 1.00 13.78 164 VAL B N 1
ATOM 3004 C CA . VAL B 1 164 ? 36.069 50.533 -19.476 1.00 12.93 164 VAL B CA 1
ATOM 3005 C C . VAL B 1 164 ? 35.731 49.561 -20.616 1.00 14.03 164 VAL B C 1
ATOM 3006 O O . VAL B 1 164 ? 35.166 48.465 -20.387 1.00 13.34 164 VAL B O 1
ATOM 3010 N N . ASN B 1 165 ? 36.063 49.940 -21.841 1.00 13.68 165 ASN B N 1
ATOM 3011 C CA . ASN B 1 165 ? 35.834 49.018 -22.956 1.00 15.37 165 ASN B CA 1
ATOM 3012 C C . ASN B 1 165 ? 36.579 47.697 -22.858 1.00 15.44 165 ASN B C 1
ATOM 3013 O O . ASN B 1 165 ? 36.006 46.638 -23.160 1.00 15.47 165 ASN B O 1
ATOM 3018 N N . GLN B 1 166 ? 37.824 47.741 -22.428 1.00 15.15 166 GLN B N 1
ATOM 3019 C CA . GLN B 1 166 ? 38.570 46.484 -22.287 1.00 16.98 166 GLN B CA 1
ATOM 3020 C C . GLN B 1 166 ? 37.993 45.580 -21.182 1.00 16.43 166 GLN B C 1
ATOM 3021 O O . GLN B 1 166 ? 37.962 44.346 -21.318 1.00 15.94 166 GLN B O 1
ATOM 3027 N N . TRP B 1 167 ? 37.594 46.208 -20.082 1.00 15.63 167 TRP B N 1
ATOM 3028 C CA . TRP B 1 167 ? 37.030 45.480 -18.961 1.00 14.60 167 TRP B CA 1
ATOM 3029 C C . TRP B 1 167 ? 35.748 44.841 -19.461 1.00 15.31 167 TRP B C 1
ATOM 3030 O O . TRP B 1 167 ? 35.480 43.634 -19.274 1.00 15.47 167 TRP B O 1
ATOM 3041 N N . LEU B 1 168 ? 34.935 45.632 -20.141 1.00 15.00 168 LEU B N 1
ATOM 3042 C CA . LEU B 1 168 ? 33.702 45.059 -20.668 1.00 15.16 168 LEU B CA 1
ATOM 3043 C C . LEU B 1 168 ? 33.971 43.880 -21.644 1.00 15.55 168 LEU B C 1
ATOM 3044 O O . LEU B 1 168 ? 33.312 42.816 -21.570 1.00 14.64 168 LEU B O 1
ATOM 3049 N N . ALA B 1 169 ? 34.953 44.061 -22.504 1.00 16.45 169 ALA B N 1
ATOM 3050 C CA . ALA B 1 169 ? 35.241 43.080 -23.557 1.00 18.66 169 ALA B CA 1
ATOM 3051 C C . ALA B 1 169 ? 35.722 41.745 -22.953 1.00 19.80 169 ALA B C 1
ATOM 3052 O O . ALA B 1 169 ? 35.417 40.717 -23.494 1.00 19.77 169 ALA B O 1
ATOM 3054 N N . GLY B 1 170 ? 36.435 41.792 -21.830 1.00 21.12 170 GLY B N 1
ATOM 3055 C CA . GLY B 1 170 ? 36.876 40.610 -21.119 1.00 22.83 170 GLY B CA 1
ATOM 3056 C C . GLY B 1 170 ? 35.721 39.796 -20.558 1.00 24.34 170 GLY B C 1
ATOM 3057 O O . GLY B 1 170 ? 35.862 38.616 -20.351 1.00 25.86 170 GLY B O 1
ATOM 3058 N N . MET B 1 171 ? 34.577 40.412 -20.290 1.00 24.26 171 MET B N 1
ATOM 3059 C CA . MET B 1 171 ? 33.372 39.661 -19.899 1.00 24.12 171 MET B CA 1
ATOM 3060 C C . MET B 1 171 ? 32.473 39.435 -21.097 1.00 23.99 171 MET B C 1
ATOM 3061 O O . MET B 1 171 ? 31.327 39.108 -20.926 1.00 23.51 171 MET B O 1
ATOM 3066 N N . GLY B 1 172 ? 32.956 39.689 -22.315 1.00 24.35 172 GLY B N 1
ATOM 3067 C CA . GLY B 1 172 ? 32.104 39.521 -23.508 1.00 23.75 172 GLY B CA 1
ATOM 3068 C C . GLY B 1 172 ? 31.075 40.623 -23.722 1.00 23.75 172 GLY B C 1
ATOM 3069 O O . GLY B 1 172 ? 30.037 40.402 -24.356 1.00 21.77 172 GLY B O 1
ATOM 3070 N N . LEU B 1 173 ? 31.358 41.836 -23.254 1.00 23.10 173 LEU B N 1
ATOM 3071 C CA . LEU B 1 173 ? 30.340 42.868 -23.299 1.00 22.71 173 LEU B CA 1
ATOM 3072 C C . LEU B 1 173 ? 30.864 44.139 -23.928 1.00 22.58 173 LEU B C 1
ATOM 3073 O O . LEU B 1 173 ? 32.076 44.258 -24.162 1.00 22.40 173 LEU B O 1
ATOM 3078 N N . ALA B 1 174 ? 29.924 45.063 -24.170 1.00 22.34 174 ALA B N 1
ATOM 3079 C CA . ALA B 1 174 ? 30.136 46.416 -24.713 1.00 21.81 174 ALA B CA 1
ATOM 3080 C C . ALA B 1 174 ? 29.122 47.391 -24.137 1.00 21.64 174 ALA B C 1
ATOM 3081 O O . ALA B 1 174 ? 28.046 46.993 -23.661 1.00 19.33 174 ALA B O 1
ATOM 3083 N N . LEU B 1 175 ? 29.439 48.682 -24.194 1.00 22.61 175 LEU B N 1
ATOM 3084 C CA . LEU B 1 175 ? 28.537 49.658 -23.638 1.00 23.90 175 LEU B CA 1
ATOM 3085 C C . LEU B 1 175 ? 27.127 49.563 -24.195 1.00 24.86 175 LEU B C 1
ATOM 3086 O O . LEU B 1 175 ? 26.171 49.916 -23.504 1.00 25.33 175 LEU B O 1
ATOM 3091 N N . GLY B 1 176 ? 26.999 49.097 -25.440 1.00 26.54 176 GLY B N 1
ATOM 3092 C CA . GLY B 1 176 ? 25.692 49.009 -26.116 1.00 26.82 176 GLY B CA 1
ATOM 3093 C C . GLY B 1 176 ? 24.871 47.853 -25.640 1.00 26.98 176 GLY B C 1
ATOM 3094 O O . GLY B 1 176 ? 23.697 47.747 -25.959 1.00 28.49 176 GLY B O 1
ATOM 3095 N N . ASP B 1 177 ? 25.468 46.955 -24.887 1.00 26.45 177 ASP B N 1
ATOM 3096 C CA . ASP B 1 177 ? 24.691 45.866 -24.321 1.00 26.48 177 ASP B CA 1
ATOM 3097 C C . ASP B 1 177 ? 23.686 46.274 -23.220 1.00 26.13 177 ASP B C 1
ATOM 3098 O O . ASP B 1 177 ? 22.861 45.461 -22.831 1.00 27.58 177 ASP B O 1
ATOM 3103 N N . PHE B 1 178 ? 23.776 47.490 -22.692 1.00 25.03 178 PHE B N 1
ATOM 3104 C CA . PHE B 1 178 ? 22.965 47.890 -21.534 1.00 23.78 178 PHE B CA 1
ATOM 3105 C C . PHE B 1 178 ? 21.817 48.795 -21.955 1.00 22.84 178 PHE B C 1
ATOM 3106 O O . PHE B 1 178 ? 21.979 49.544 -22.858 1.00 21.89 178 PHE B O 1
ATOM 3114 N N . ALA B 1 179 ? 20.660 48.651 -21.300 1.00 23.10 179 ALA B N 1
ATOM 3115 C CA . ALA B 1 179 ? 19.501 49.531 -21.485 1.00 22.69 179 ALA B CA 1
ATOM 3116 C C . ALA B 1 179 ? 19.901 50.996 -21.205 1.00 22.87 179 ALA B C 1
ATOM 3117 O O . ALA B 1 179 ? 19.405 51.896 -21.852 1.00 24.15 179 ALA B O 1
ATOM 3119 N N . GLU B 1 180 ? 20.766 51.213 -20.220 1.00 22.25 180 GLU B N 1
ATOM 3120 C CA . GLU B 1 180 ? 21.279 52.539 -19.842 1.00 21.26 180 GLU B CA 1
ATOM 3121 C C . GLU B 1 180 ? 22.640 52.367 -19.159 1.00 19.92 180 GLU B C 1
ATOM 3122 O O . GLU B 1 180 ? 22.925 51.279 -18.560 1.00 18.08 180 GLU B O 1
ATOM 3128 N N . SER B 1 181 ? 23.470 53.419 -19.233 1.00 17.50 181 SER B N 1
ATOM 3129 C CA . SER B 1 181 ? 24.766 53.390 -18.636 1.00 16.36 181 SER B CA 1
ATOM 3130 C C . SER B 1 181 ? 24.996 54.722 -17.925 1.00 15.29 181 SER B C 1
ATOM 3131 O O . SER B 1 181 ? 24.862 55.786 -18.502 1.00 14.25 181 SER B O 1
ATOM 3134 N N . TYR B 1 182 ? 25.301 54.608 -16.642 1.00 14.09 182 TYR B N 1
ATOM 3135 C CA . TYR B 1 182 ? 25.508 55.753 -15.734 1.00 13.23 182 TYR B CA 1
ATOM 3136 C C . TYR B 1 182 ? 26.977 55.953 -15.549 1.00 12.25 182 TYR B C 1
ATOM 3137 O O . TYR B 1 182 ? 27.749 54.982 -15.412 1.00 10.81 182 TYR B O 1
ATOM 3146 N N . PHE B 1 183 ? 27.388 57.205 -15.518 1.00 12.41 183 PHE B N 1
ATOM 3147 C CA . PHE B 1 183 ? 28.735 57.565 -15.016 1.00 11.13 183 PHE B CA 1
ATOM 3148 C C . PHE B 1 183 ? 28.618 58.808 -14.140 1.00 12.12 183 PHE B C 1
ATOM 3149 O O . PHE B 1 183 ? 28.079 59.832 -14.579 1.00 13.05 183 PHE B O 1
ATOM 3157 N N . TYR B 1 184 ? 29.061 58.685 -12.874 1.00 12.89 184 TYR B N 1
ATOM 3158 C CA . TYR B 1 184 ? 28.999 59.788 -11.919 1.00 13.61 184 TYR B CA 1
ATOM 3159 C C . TYR B 1 184 ? 30.388 60.354 -11.807 1.00 13.22 184 TYR B C 1
ATOM 3160 O O . TYR B 1 184 ? 31.300 59.629 -11.458 1.00 14.39 184 TYR B O 1
ATOM 3169 N N . SER B 1 185 ? 30.569 61.635 -12.091 1.00 13.95 185 SER B N 1
ATOM 3170 C CA . SER B 1 185 ? 31.902 62.258 -11.887 1.00 15.29 185 SER B CA 1
ATOM 3171 C C . SER B 1 185 ? 31.786 63.748 -11.612 1.00 14.81 185 SER B C 1
ATOM 3172 O O . SER B 1 185 ? 30.815 64.381 -11.961 1.00 14.10 185 SER B O 1
ATOM 3175 N N . ASP B 1 186 ? 32.827 64.283 -11.024 1.00 15.69 186 ASP B N 1
ATOM 3176 C CA . ASP B 1 186 ? 32.911 65.710 -10.628 1.00 15.89 186 ASP B CA 1
ATOM 3177 C C . ASP B 1 186 ? 33.775 66.574 -11.525 1.00 16.03 186 ASP B C 1
ATOM 3178 O O . ASP B 1 186 ? 33.726 67.772 -11.417 1.00 17.50 186 ASP B O 1
ATOM 3183 N N . SER B 1 187 ? 34.521 65.973 -12.434 1.00 17.28 187 SER B N 1
ATOM 3184 C CA . SER B 1 187 ? 35.610 66.661 -13.137 1.00 16.73 187 SER B CA 1
ATOM 3185 C C . SER B 1 187 ? 35.468 66.773 -14.655 1.00 16.55 187 SER B C 1
ATOM 3186 O O . SER B 1 187 ? 35.043 65.832 -15.365 1.00 15.87 187 SER B O 1
ATOM 3189 N N . VAL B 1 188 ? 35.916 67.923 -15.151 1.00 15.93 188 VAL B N 1
ATOM 3190 C CA . VAL B 1 188 ? 36.067 68.139 -16.599 1.00 16.69 188 VAL B CA 1
ATOM 3191 C C . VAL B 1 188 ? 36.972 67.070 -17.266 1.00 15.94 188 VAL B C 1
ATOM 3192 O O . VAL B 1 188 ? 36.711 66.681 -18.406 1.00 13.32 188 VAL B O 1
ATOM 3196 N N . ASN B 1 189 ? 37.949 66.505 -16.551 1.00 16.02 189 ASN B N 1
ATOM 3197 C CA . ASN B 1 189 ? 38.770 65.423 -17.128 1.00 16.76 189 ASN B CA 1
ATOM 3198 C C . ASN B 1 189 ? 37.966 64.179 -17.550 1.00 16.94 189 ASN B C 1
ATOM 3199 O O . ASN B 1 189 ? 38.416 63.384 -18.413 1.00 15.98 189 ASN B O 1
ATOM 3204 N N . ASP B 1 190 ? 36.769 64.017 -16.974 1.00 16.22 190 A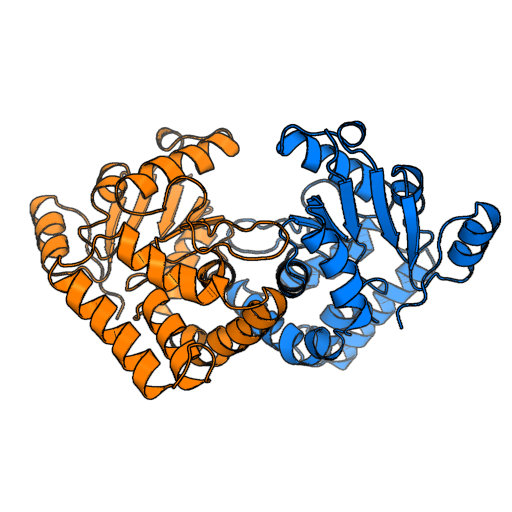SP B N 1
ATOM 3205 C CA . ASP B 1 190 ? 35.966 62.855 -17.295 1.00 15.61 190 ASP B CA 1
ATOM 3206 C C . ASP B 1 190 ? 34.933 63.052 -18.345 1.00 13.86 190 ASP B C 1
ATOM 3207 O O . ASP B 1 190 ? 34.075 62.201 -18.509 1.00 13.66 190 ASP B O 1
ATOM 3212 N N . VAL B 1 191 ? 35.041 64.114 -19.109 1.00 13.26 191 VAL B N 1
ATOM 3213 C CA . VAL B 1 191 ? 34.093 64.356 -20.182 1.00 14.05 191 VAL B CA 1
ATOM 3214 C C . VAL B 1 191 ? 34.049 63.178 -21.165 1.00 14.70 191 VAL B C 1
ATOM 3215 O O . VAL B 1 191 ? 32.951 62.723 -21.532 1.00 15.05 191 VAL B O 1
ATOM 3219 N N . PRO B 1 192 ? 35.215 62.597 -21.509 1.00 14.99 192 PRO B N 1
ATOM 3220 C CA . PRO B 1 192 ? 35.129 61.487 -22.486 1.00 15.66 192 PRO B CA 1
ATOM 3221 C C . PRO B 1 192 ? 34.198 60.357 -22.083 1.00 14.56 192 PRO B C 1
ATOM 3222 O O . PRO B 1 192 ? 33.292 59.975 -22.842 1.00 15.52 192 PRO B O 1
ATOM 3226 N N . LEU B 1 193 ? 34.354 59.860 -20.873 1.00 13.74 193 LEU B N 1
ATOM 3227 C CA . LEU B 1 193 ? 33.478 58.791 -20.422 1.00 12.21 193 LEU B CA 1
ATOM 3228 C C . LEU B 1 193 ? 32.034 59.284 -20.182 1.00 12.06 193 LEU B C 1
ATOM 3229 O O . LEU B 1 193 ? 31.060 58.526 -20.449 1.00 10.92 193 LEU B O 1
ATOM 3234 N N . LEU B 1 194 ? 31.881 60.498 -19.650 1.00 12.27 194 LEU B N 1
ATOM 3235 C CA . LEU B 1 194 ? 30.533 61.090 -19.557 1.00 11.91 194 LEU B CA 1
ATOM 3236 C C . LEU B 1 194 ? 29.841 61.156 -20.931 1.00 13.19 194 LEU B C 1
ATOM 3237 O O . LEU B 1 194 ? 28.602 60.911 -21.040 1.00 11.94 194 LEU B O 1
ATOM 3242 N N . GLU B 1 195 ? 30.613 61.425 -21.989 1.00 12.93 195 GLU B N 1
ATOM 3243 C CA . GLU B 1 195 ? 30.009 61.410 -23.360 1.00 14.71 195 GLU B CA 1
ATOM 3244 C C . GLU B 1 195 ? 29.676 60.014 -23.913 1.00 14.65 195 GLU B C 1
ATOM 3245 O O . GLU B 1 195 ? 28.664 59.827 -24.627 1.00 14.51 195 GLU B O 1
ATOM 3251 N N . ALA B 1 196 ? 30.533 59.047 -23.575 1.00 14.56 196 ALA B N 1
ATOM 3252 C CA . ALA B 1 196 ? 30.364 57.659 -23.978 1.00 13.94 196 ALA B CA 1
ATOM 3253 C C . ALA B 1 196 ? 29.100 56.996 -23.434 1.00 13.45 196 ALA B C 1
ATOM 3254 O O . ALA B 1 196 ? 28.523 56.164 -24.110 1.00 15.72 196 ALA B O 1
ATOM 3256 N N . VAL B 1 197 ? 28.649 57.369 -22.241 1.00 13.43 197 VAL B N 1
ATOM 3257 C CA . VAL B 1 197 ? 27.554 56.664 -21.545 1.00 12.36 197 VAL B CA 1
ATOM 3258 C C . VAL B 1 197 ? 26.281 57.402 -21.848 1.00 12.34 197 VAL B C 1
ATOM 3259 O O . VAL B 1 197 ? 26.345 58.456 -22.452 1.00 13.96 197 VAL B O 1
ATOM 3263 N N . THR B 1 198 ? 25.130 56.873 -21.446 1.00 11.84 198 THR B N 1
ATOM 3264 C CA . THR B 1 198 ? 23.830 57.498 -21.786 1.00 13.16 198 THR B CA 1
ATOM 3265 C C . THR B 1 198 ? 23.269 58.302 -20.632 1.00 14.17 198 THR B C 1
ATOM 3266 O O . THR B 1 198 ? 22.343 59.075 -20.812 1.00 14.28 198 THR B O 1
ATOM 3270 N N . ARG B 1 199 ? 23.792 58.105 -19.422 1.00 14.91 199 ARG B N 1
ATOM 3271 C CA . ARG B 1 199 ? 23.339 58.899 -18.255 1.00 15.16 199 ARG B CA 1
ATOM 3272 C C . ARG B 1 199 ? 24.535 59.429 -17.536 1.00 14.72 199 ARG B C 1
ATOM 3273 O O . ARG B 1 199 ? 24.921 58.891 -16.494 1.00 12.88 199 ARG B O 1
ATOM 3281 N N . PRO B 1 200 ? 25.116 60.516 -18.073 1.00 14.67 200 PRO B N 1
ATOM 3282 C CA . PRO B 1 200 ? 26.165 61.182 -17.380 1.00 13.30 200 PRO B CA 1
ATOM 3283 C C . PRO B 1 200 ? 25.566 61.938 -16.206 1.00 12.29 200 PRO B C 1
ATOM 3284 O O . PRO B 1 200 ? 24.590 62.683 -16.407 1.00 12.42 200 PRO B O 1
ATOM 3288 N N . ILE B 1 201 ? 26.177 61.779 -15.029 1.00 11.55 201 ILE B N 1
ATOM 3289 C CA . ILE B 1 201 ? 25.809 62.518 -13.823 1.00 12.49 201 ILE B CA 1
ATOM 3290 C C . ILE B 1 201 ? 27.014 63.303 -13.248 1.00 12.96 201 ILE B C 1
ATOM 3291 O O . ILE B 1 201 ? 28.068 62.744 -12.889 1.00 13.62 201 ILE B O 1
ATOM 3296 N N . ALA B 1 202 ? 26.867 64.617 -13.274 1.00 12.59 202 ALA B N 1
ATOM 3297 C CA . ALA B 1 202 ? 27.866 65.502 -12.787 1.00 13.72 202 ALA B CA 1
ATOM 3298 C C . ALA B 1 202 ? 27.554 65.550 -11.259 1.00 13.37 202 ALA B C 1
ATOM 3299 O O . ALA B 1 202 ? 26.564 66.158 -10.825 1.00 12.20 202 ALA B O 1
ATOM 3301 N N . ALA B 1 203 ? 28.403 64.845 -10.489 1.00 13.14 203 ALA B N 1
ATOM 3302 C CA . ALA B 1 203 ? 28.243 64.707 -9.040 1.00 13.84 203 ALA B CA 1
ATOM 3303 C C . ALA B 1 2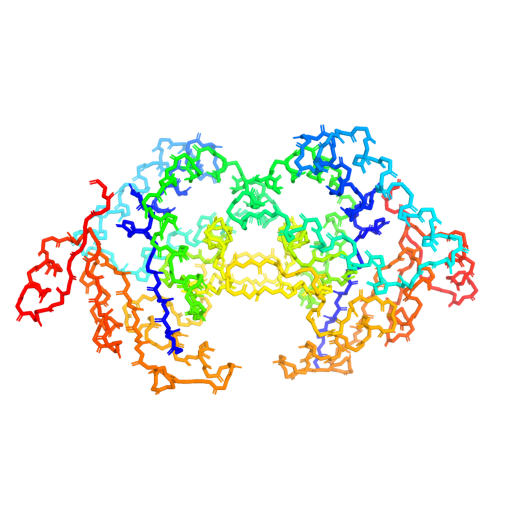03 ? 29.249 65.612 -8.338 1.00 14.69 203 ALA B C 1
ATOM 3304 O O . ALA B 1 203 ? 30.469 65.521 -8.583 1.00 15.62 203 ALA B O 1
ATOM 3306 N N . ASN B 1 204 ? 28.752 66.504 -7.490 1.00 14.79 204 ASN B N 1
ATOM 3307 C CA . ASN B 1 204 ? 29.583 67.541 -6.849 1.00 15.44 204 ASN B CA 1
ATOM 3308 C C . ASN B 1 204 ? 30.506 68.207 -7.860 1.00 15.27 204 ASN B C 1
ATOM 3309 O O . ASN B 1 204 ? 31.704 68.310 -7.619 1.00 14.89 204 ASN B O 1
ATOM 3314 N N . PRO B 1 2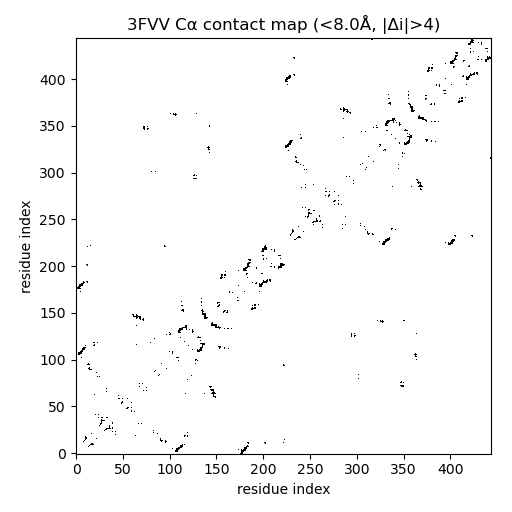05 ? 29.958 68.643 -8.991 1.00 15.42 205 PRO B N 1
ATOM 3315 C CA . PRO B 1 205 ? 30.836 69.108 -10.055 1.00 15.62 205 PRO B CA 1
ATOM 3316 C C . PRO B 1 205 ? 31.618 70.373 -9.741 1.00 15.56 205 PRO B C 1
ATOM 3317 O O . PRO B 1 205 ? 31.129 71.199 -9.007 1.00 15.44 205 PRO B O 1
ATOM 3321 N N . SER B 1 206 ? 32.798 70.499 -10.356 1.00 16.62 206 SER B N 1
ATOM 3322 C CA . SER B 1 206 ? 33.594 71.707 -10.391 1.00 15.92 206 SER B CA 1
ATOM 3323 C C . SER B 1 206 ? 32.787 72.709 -11.196 1.00 15.86 206 SER B C 1
ATOM 3324 O O . SER B 1 206 ? 31.864 72.331 -11.879 1.00 14.29 206 SER B O 1
ATOM 3327 N N . PRO B 1 207 ? 33.152 74.006 -11.130 1.00 16.50 207 PRO B N 1
ATOM 3328 C CA . PRO B 1 207 ? 32.375 75.001 -11.920 1.00 16.86 207 PRO B CA 1
ATOM 3329 C C . PRO B 1 207 ? 32.456 74.680 -13.433 1.00 17.23 207 PRO B C 1
ATOM 3330 O O . PRO B 1 207 ? 31.453 74.769 -14.138 1.00 18.47 207 PRO B O 1
ATOM 3334 N N . GLY B 1 208 ? 33.621 74.234 -13.904 1.00 17.04 208 GLY B N 1
ATOM 3335 C CA . GLY B 1 208 ? 33.753 73.828 -15.287 1.00 17.20 208 GLY B CA 1
ATOM 3336 C C . GLY B 1 208 ? 32.790 72.730 -15.711 1.00 17.30 208 GLY B C 1
ATOM 3337 O O . GLY B 1 208 ? 32.120 72.835 -16.764 1.00 18.59 208 GLY B O 1
ATOM 3338 N N . LEU B 1 209 ? 32.662 71.684 -14.896 1.00 17.55 209 LEU B N 1
ATOM 3339 C CA . LEU B 1 209 ? 31.767 70.596 -15.264 1.00 17.36 209 LEU B CA 1
ATOM 3340 C C . LEU B 1 209 ? 30.328 71.019 -15.114 1.00 17.50 209 LEU B C 1
ATOM 3341 O O . LEU B 1 209 ? 29.484 70.652 -15.946 1.00 17.90 209 LEU B O 1
ATOM 3346 N N . ARG B 1 210 ? 30.017 71.792 -14.063 1.00 17.67 210 ARG B N 1
ATOM 3347 C CA . ARG B 1 210 ? 28.652 72.267 -13.863 1.00 17.05 210 ARG B CA 1
ATOM 3348 C C . ARG B 1 210 ? 28.186 73.018 -15.128 1.00 17.06 210 ARG B C 1
ATOM 3349 O O . ARG B 1 210 ? 27.062 72.878 -15.602 1.00 14.39 210 ARG B O 1
ATOM 3357 N N . GLU B 1 211 ? 29.077 73.820 -15.668 1.00 16.94 211 GLU B N 1
ATOM 3358 C CA . GLU B 1 211 ? 28.746 74.574 -16.852 1.00 17.89 211 GLU B CA 1
ATOM 3359 C C . GLU B 1 211 ? 28.473 73.643 -18.071 1.00 17.38 211 GLU B C 1
ATOM 3360 O O . GLU B 1 211 ? 27.452 73.774 -18.796 1.00 15.79 211 GLU B O 1
ATOM 3366 N N . ILE B 1 212 ? 29.357 72.670 -18.264 1.00 16.82 212 ILE B N 1
ATOM 3367 C CA . ILE B 1 212 ? 29.202 71.708 -19.379 1.00 16.64 212 ILE B CA 1
ATOM 3368 C C . ILE B 1 212 ? 27.897 70.930 -19.194 1.00 15.78 212 ILE B C 1
ATOM 3369 O O . ILE B 1 212 ? 27.105 70.786 -20.1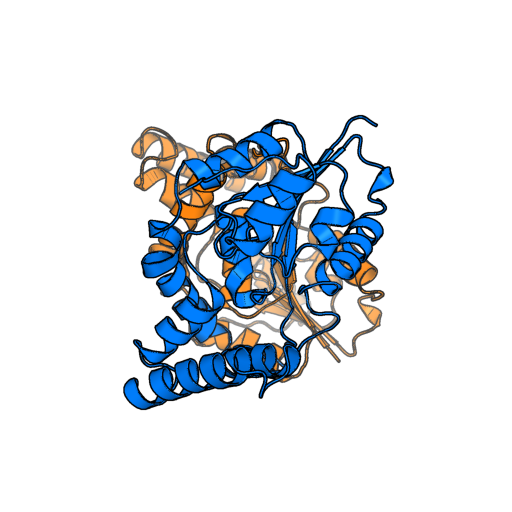55 1.00 14.30 212 ILE B O 1
ATOM 3374 N N . ALA B 1 213 ? 27.638 70.500 -17.957 1.00 15.22 213 ALA B N 1
ATOM 3375 C CA . ALA B 1 213 ? 26.386 69.763 -17.619 1.00 16.69 213 ALA B CA 1
ATOM 3376 C C . ALA B 1 213 ? 25.160 70.585 -17.989 1.00 18.34 213 ALA B C 1
ATOM 3377 O O . ALA B 1 213 ? 24.267 70.135 -18.658 1.00 17.79 213 ALA B O 1
ATOM 3379 N N . GLN B 1 214 ? 25.154 71.820 -17.544 1.00 20.68 214 GLN B N 1
ATOM 3380 C CA . GLN B 1 214 ? 24.087 72.753 -17.849 1.00 21.55 214 GLN B CA 1
ATOM 3381 C C . GLN B 1 214 ? 23.872 72.989 -19.352 1.00 20.71 214 GLN B C 1
ATOM 3382 O O . GLN B 1 214 ? 22.763 72.927 -19.836 1.00 20.13 214 GLN B O 1
ATOM 3388 N N . ALA B 1 215 ? 24.932 73.284 -20.083 1.00 20.56 215 ALA B N 1
ATOM 3389 C CA . ALA B 1 215 ? 24.830 73.463 -21.523 1.00 20.55 215 ALA B CA 1
ATOM 3390 C C . ALA B 1 215 ? 24.303 72.193 -22.214 1.00 20.47 215 ALA B C 1
ATOM 3391 O O . ALA B 1 215 ? 23.623 72.274 -23.247 1.00 21.78 215 ALA B O 1
ATOM 3393 N N . ARG B 1 216 ? 24.575 71.021 -21.656 1.00 18.98 216 ARG B N 1
ATOM 3394 C CA . ARG B 1 216 ? 24.193 69.804 -22.318 1.00 18.57 216 ARG B CA 1
ATOM 3395 C C . ARG B 1 216 ? 22.975 69.116 -21.733 1.00 18.92 216 ARG B C 1
ATOM 3396 O O . ARG B 1 216 ? 22.518 68.155 -22.323 1.00 20.04 216 ARG B O 1
ATOM 3404 N N . GLY B 1 217 ? 22.451 69.557 -20.593 1.00 18.92 217 GLY B N 1
ATOM 3405 C CA . GLY B 1 217 ? 21.277 68.842 -20.048 1.00 19.21 217 GLY B CA 1
ATOM 3406 C C . GLY B 1 217 ? 21.631 67.575 -19.275 1.00 19.26 217 GLY B C 1
ATOM 3407 O O . GLY B 1 217 ? 20.817 66.705 -19.107 1.00 20.84 217 GLY B O 1
ATOM 3408 N N . TRP B 1 218 ? 22.843 67.471 -18.779 1.00 18.09 218 TRP B N 1
ATOM 3409 C CA . TRP B 1 218 ? 23.232 66.307 -17.964 1.00 17.52 218 TRP B CA 1
ATOM 3410 C C . TRP B 1 218 ? 22.726 66.578 -16.533 1.00 18.04 218 TRP B C 1
ATOM 3411 O O . TRP B 1 218 ? 22.894 67.663 -16.035 1.00 17.77 218 TRP B O 1
ATOM 3422 N N . GLN B 1 219 ? 22.128 65.588 -15.882 1.00 19.22 219 GLN B N 1
ATOM 3423 C CA . GLN B 1 219 ? 21.757 65.687 -14.466 1.00 20.29 219 GLN B CA 1
ATOM 3424 C C . GLN B 1 219 ? 22.955 66.076 -13.542 1.00 19.68 219 GLN B C 1
ATOM 3425 O O . GLN B 1 219 ? 24.120 65.729 -13.788 1.00 19.50 219 GLN B O 1
ATOM 3431 N N . VAL B 1 220 ? 22.651 66.805 -12.487 1.00 19.76 220 VAL B N 1
ATOM 3432 C CA . VAL B 1 220 ? 23.645 67.292 -11.533 1.00 19.99 220 VAL B CA 1
ATOM 3433 C C . VAL B 1 220 ? 23.183 66.826 -10.177 1.00 20.76 220 VAL B C 1
ATOM 3434 O O . VAL B 1 220 ? 21.977 66.926 -9.874 1.00 22.48 220 VAL B O 1
ATOM 3438 N N . ILE B 1 221 ? 24.097 66.310 -9.369 1.00 20.16 221 ILE B N 1
ATOM 3439 C CA . ILE B 1 221 ? 23.767 65.992 -7.975 1.00 19.13 221 ILE B CA 1
ATOM 3440 C C . ILE B 1 221 ? 24.858 66.570 -7.106 1.00 18.44 221 ILE B C 1
ATOM 3441 O O . ILE B 1 221 ? 25.979 66.762 -7.553 1.00 14.81 221 ILE B O 1
ATOM 3446 N N . ASP B 1 222 ? 24.494 66.913 -5.873 1.00 19.98 222 ASP B N 1
ATOM 3447 C CA . ASP B 1 222 ? 25.478 67.325 -4.892 1.00 21.43 222 ASP B CA 1
ATOM 3448 C C . ASP B 1 222 ? 25.258 66.478 -3.636 1.00 22.48 222 ASP B C 1
ATOM 3449 O O . ASP B 1 222 ? 24.158 66.448 -3.081 1.00 23.00 222 ASP B O 1
ATOM 3454 N N . LEU B 1 223 ? 26.283 65.722 -3.250 1.00 21.98 223 LEU B N 1
ATOM 3455 C CA . LEU B 1 223 ? 26.177 64.813 -2.132 1.00 21.92 223 LEU B CA 1
ATOM 3456 C C . LEU B 1 223 ? 26.689 65.385 -0.826 1.00 22.27 223 LEU B C 1
ATOM 3457 O O . LEU B 1 223 ? 26.377 64.825 0.214 1.00 23.36 223 LEU B O 1
ATOM 3462 N N . PHE B 1 224 ? 27.483 66.464 -0.852 1.00 22.82 224 PHE B N 1
ATOM 3463 C CA . PHE B 1 224 ? 28.299 66.852 0.310 1.00 23.25 224 PHE B CA 1
ATOM 3464 C C . PHE B 1 224 ? 28.149 68.273 0.921 1.00 25.10 224 PHE B C 1
ATOM 3465 O O . PHE B 1 224 ? 27.530 69.178 0.356 1.00 28.46 224 PHE B O 1
#

Sequence (444 aa):
TTRRLALFDLDHTLLPLDSDYQWADFLARTGRAGDPAEARRRNDDLMERYNRGELTAEQAAEFMLGLLAAHSPVELAAWHEEFMRDVIRPSLTVQAVDVVRGHLAAGDLCALVTATNSFVTAPIARAFGVQHLIATDPEYRDGRYTGRIEGTPSFREGKVVRVNQWLAGMGLALGDFAESYFYSDSVNDVPLLEAVTRPIAANPSPGLREIAQARGWQVIDLFRRLALFDLDHTLLPLDSDYQWADFLARTGRAGDPAEARRRNDDLMERYNRGELTAEQAAEFMLGLLAAHSPVELAAWHEEFMRDVIRPSLTVQAVDVVRGHLAAGDLCALVTATNSFVTAPIARAFGVQHLIATDPEYRDGRYTGRIEGTPSFREGKVVRVNQWLAGMGLALGDFAESYFYSDSVNDVPLLEAVTRPIAANPSPGLREIAQARGWQVIDLF

Foldseek 3Di:
DAAEAEEEEPACFQFVHGLLLLVQLLCLVVPVPPPNVVSVVVSVVLVVCVVVPNDDPQVSLLVSLVSQQSDFVVVVVVSLVVCCVPPVVVRGDPLSLVVLVVSVVVVHQYEYQYQRECVNCVVVCVVSVHDYYQAFYFDADPRGGPSHTDPFGSWQLSVVVSVQVVQVVVPHGQVVYPWYEYEEADPRHPNVLVVTRAYEHEVHDVVVVVVCVVVVHHYHDSD/DEAEEEEDAVFLFVHGLLLLLQLLCLVVCQQHPSVVSVVVSVVLVVCVVVVVDDPQVSLLVSLVSQQVDFPVVLVVSLVVCCVPPVVVRGDPLSLVVLVVCVVVVHQYEYQYARECSNCVVVCVVSPHDYYQAFYFDADPRGGNSHTDDQGSWQCSVVVSVQVVQVVVPHDLVVRPFYEYEEADPRHVNVLVVTHAYENEVHDPVVVVVCVVVVHHYYYRD

InterPro domains:
  IPR006385 HAD-superfamily hydrolase, subfamily IB, SerB1-like [TIGR01490] (6-208)
  IPR023214 HAD superfamily [G3DSA:3.40.50.1000] (6-221)
  IPR036412 HAD-like superfamily [SSF56784] (4-227)
  IPR050582 HAD-like hydrolase superfamily, SerB [PTHR43344] (3-226)

Radius of gyration: 22.78 Å; Cα contacts (8 Å, |Δi|>4): 820; chains: 2; bounding box: 44×67×49 Å

B-factor: mean 19.19, std 8.93, range [5.38, 56.62]

CATH classification: 3.40.50.1000 (+1 more: 1.20.1440.100)